Protein AF-A0A5C4JH51-F1 (afdb_monomer_lite)

pLDDT: mean 79.39, std 19.31, range [23.67, 97.75]

Radius of gyration: 33.44 Å; chains: 1; bounding box: 91×63×88 Å

Secondary structure (DSSP, 8-state):
-PPPPPPS-PPPPEEHHHHHHHTT--HHHHHHHHTSSS-SSPPPSEE-TT--EEE-HHHHHHHHHHTTPPPPTTS-HHHHSPPPSSPPEEEEEEEEEEPPSTT-PPEEEEEEEEEETTEEEEEEEE-TTSTT----HHHHHHHHHHHS-GGGGGG-EEEE---BPP--EEEEE---SS---EEEEEPPPPTT---EEEEEEEEEPP---------------PPPHHHHHHHTT---PPP---PPPPPPPEEEEEEEEEEHHHHHHHHSSPEEEEBTT---HHHHHHHHT-SS-EEE---SSSHHHHHHHHHHHHHTTHHHH-HHHHHHHHHHHHHHHHHHHHHHHT--SEETTEEEEEEEPPP---HHHHHHHHTSPPGGG--HHHHHHHHHHHHHHHHHSBS-TTT-TTHHHHHHHHHHHHHHHHTT-HHHHS-SEEEEEEE--HHHHHHHHHT-EE-S-HHHHTTBHHHHHHHTT--GGGEEEEEE-TTS-EEEEES--SSTTS-EEEEEEE-S--SS--TT-EEEEPPP-STTS-PBPPEEEEEETTEEEEEEPPPPTT--SSS---BSSSSS-HHHHHHHHHHHHHT-SSPP-----TTS--HHHHHHS-SS-EEEEHHHHHHHHHHHHHHHTT-

Organism: NCBI:txid2508997

Sequence (639 aa):
MTEAPALGPRLTPHTLAQFARRAGITHSYARKLYSAVPSRLPDPDEYDADHRPLWYPDTIDAWAASTGRPADEGALWLLRAPAVSGPAEVRFRGLVDRPVVPGGRPMRLHATVYGTDHGPLVVIMPTDEEPDRWTWVGDYALVAADLVAPRFWSDTIVVVDLGGSLPRPYQRTVQHGPGSGTEIVLGSWSEDYEPILSCFTLRVDPEPAAQDTAGMPVDAIEPTLRDRALRLLGRVQPPEEAAPPPRPQPRAQERRPVTCAQLKRVLGVDLPQWLAGTRLPAVLERARAYHGTLTIPDRITPWPATLDRLQAAHTADMAEHFPAAFALLAADAADMRAAVRRVLDAQPVRGDGWYLAARPANPELPLHLETATAALPSPRDLDPTQIRAELIELRQTEAELPADTKTAPEGPAYEHAVALLAVAAETHHPQLAVDTCVIESGDLAGVAAQQWREGLTPHPAPKDVLRTRRGHRLLNGRPADQVRELLVDYAGRLVCLFDGGPRADVPYWHAEWPVGWPTEWNASTVIAADPDNDEESGGQPVLALTTTADGVRAEPVPLLPDRRDGDTFAFGYDGHGPGVLYDALVRIAVCSHRGFQPAIDPGSGSALWQAITHRGPLRLRWADVQKWAKQDAAHELRH

InterPro domains:
  IPR059351 Domain of unknown function DUF8307 [PF26974] (519-634)

Structure (mmCIF, N/CA/C/O backbone):
data_AF-A0A5C4JH51-F1
#
_entry.id   AF-A0A5C4JH51-F1
#
loop_
_atom_site.group_PDB
_atom_site.id
_atom_site.type_symbol
_atom_site.label_atom_id
_atom_site.label_alt_id
_atom_site.label_comp_id
_atom_site.label_asym_id
_atom_site.label_entity_id
_atom_site.label_seq_id
_atom_site.pdbx_PDB_ins_code
_atom_site.Cartn_x
_atom_site.Cartn_y
_atom_site.Cartn_z
_atom_site.occupancy
_atom_site.B_iso_or_equiv
_atom_site.auth_seq_id
_atom_site.auth_comp_id
_atom_site.auth_asym_id
_atom_site.auth_atom_id
_atom_site.pdbx_PDB_model_num
ATOM 1 N N . MET A 1 1 ? 14.713 19.150 2.799 1.00 27.02 1 MET A N 1
ATOM 2 C CA . MET A 1 1 ? 14.755 19.357 1.336 1.00 27.02 1 MET A CA 1
ATOM 3 C C . MET A 1 1 ? 16.192 19.635 0.942 1.00 27.02 1 MET A C 1
ATOM 5 O O . MET A 1 1 ? 16.668 20.744 1.128 1.00 27.02 1 MET A O 1
ATOM 9 N N . THR A 1 2 ? 16.912 18.605 0.515 1.00 25.16 2 THR A N 1
ATOM 10 C CA . THR A 1 2 ? 18.290 18.723 0.030 1.00 25.16 2 THR A CA 1
ATOM 11 C C . THR A 1 2 ? 18.206 19.060 -1.455 1.00 25.16 2 THR A C 1
ATOM 13 O O . THR A 1 2 ? 17.580 18.306 -2.199 1.00 25.16 2 THR A O 1
ATOM 16 N N . GLU A 1 3 ? 18.749 20.203 -1.877 1.00 23.67 3 GLU A N 1
ATOM 17 C CA . GLU A 1 3 ? 18.810 20.576 -3.294 1.00 23.67 3 GLU A CA 1
ATOM 18 C C . GLU A 1 3 ? 19.474 19.451 -4.094 1.00 23.67 3 GLU A C 1
ATOM 20 O O . GLU A 1 3 ? 20.578 19.003 -3.773 1.00 23.67 3 GLU A O 1
ATOM 25 N N . ALA A 1 4 ? 18.781 18.971 -5.128 1.00 26.22 4 ALA A N 1
ATOM 26 C CA . ALA A 1 4 ? 19.363 18.053 -6.092 1.00 26.22 4 ALA A CA 1
ATOM 27 C C . ALA A 1 4 ? 20.570 18.750 -6.751 1.00 26.22 4 ALA A C 1
ATOM 29 O O . ALA A 1 4 ? 20.407 19.855 -7.278 1.00 26.22 4 ALA A O 1
ATOM 30 N N . PRO A 1 5 ? 21.780 18.161 -6.728 1.00 31.66 5 PRO A N 1
ATOM 31 C CA . PRO A 1 5 ? 22.939 18.777 -7.357 1.00 31.66 5 PRO A CA 1
ATOM 32 C C . PRO A 1 5 ? 22.697 18.909 -8.863 1.00 31.66 5 PRO A C 1
ATOM 34 O O . PRO A 1 5 ? 22.136 18.012 -9.496 1.00 31.66 5 PRO A O 1
ATOM 37 N N . ALA A 1 6 ? 23.114 20.048 -9.420 1.00 30.91 6 ALA A N 1
ATOM 38 C CA . ALA A 1 6 ? 22.893 20.428 -10.808 1.00 30.91 6 ALA A CA 1
ATOM 39 C C . ALA A 1 6 ? 23.239 19.287 -11.783 1.00 30.91 6 ALA A C 1
ATOM 41 O O . ALA A 1 6 ? 24.384 18.833 -11.857 1.00 30.91 6 ALA A O 1
ATOM 42 N N . LEU A 1 7 ? 22.229 18.847 -12.542 1.00 38.28 7 LEU A N 1
ATOM 43 C CA . LEU A 1 7 ? 22.388 18.028 -13.744 1.00 38.28 7 LEU A CA 1
ATOM 44 C C . LEU A 1 7 ? 23.475 18.666 -14.628 1.00 38.28 7 LEU A C 1
ATOM 46 O O . LEU A 1 7 ? 23.577 19.893 -14.687 1.00 38.28 7 LEU A O 1
ATOM 50 N N . GLY A 1 8 ? 24.303 17.846 -15.284 1.00 42.72 8 GLY A N 1
ATOM 51 C CA . GLY A 1 8 ? 25.385 18.319 -16.159 1.00 42.72 8 GLY A CA 1
ATOM 52 C C . GLY A 1 8 ? 24.912 19.323 -17.227 1.00 42.72 8 GLY A C 1
ATOM 53 O O . GLY A 1 8 ? 23.711 19.528 -17.391 1.00 42.72 8 GLY A O 1
ATOM 54 N N . PRO A 1 9 ? 25.830 19.966 -17.977 1.00 46.91 9 PRO A N 1
ATOM 55 C CA . PRO A 1 9 ? 25.477 21.036 -18.911 1.00 46.91 9 PRO A CA 1
ATOM 56 C C . PRO A 1 9 ? 24.376 20.584 -19.883 1.00 46.91 9 PRO A C 1
ATOM 58 O O . PRO A 1 9 ? 24.617 19.762 -20.773 1.00 46.91 9 PRO A O 1
ATOM 61 N N . ARG A 1 10 ? 23.161 21.112 -19.679 1.00 57.91 10 ARG A N 1
ATOM 62 C CA . ARG A 1 10 ? 21.995 20.850 -20.528 1.00 57.91 10 ARG A CA 1
ATOM 63 C C . ARG A 1 10 ? 22.269 21.384 -21.934 1.00 57.91 10 ARG A C 1
ATOM 65 O O . ARG A 1 10 ? 22.920 22.417 -22.101 1.00 57.91 10 ARG A O 1
ATOM 72 N N . LEU A 1 11 ? 21.798 20.665 -22.951 1.00 71.94 11 LEU A N 1
ATOM 73 C CA . LEU A 1 11 ? 21.873 21.121 -24.341 1.00 71.94 11 LEU A CA 1
ATOM 74 C C . LEU A 1 11 ? 21.155 22.468 -24.477 1.00 71.94 11 LEU A C 1
ATOM 76 O O . LEU A 1 11 ? 20.147 22.696 -23.825 1.00 71.94 11 LEU A O 1
ATOM 80 N N . THR A 1 12 ? 21.644 23.374 -25.321 1.00 85.00 12 THR A N 1
ATOM 81 C CA . THR A 1 12 ? 20.966 24.664 -25.509 1.00 85.00 12 THR A CA 1
ATOM 82 C C . THR A 1 12 ? 19.662 24.466 -26.296 1.00 85.00 12 THR A C 1
ATOM 84 O O . THR A 1 12 ? 19.714 23.964 -27.428 1.00 85.00 12 THR A O 1
ATOM 87 N N . PRO A 1 13 ? 18.495 24.852 -25.750 1.00 91.31 13 PRO A N 1
ATOM 88 C CA . PRO A 1 13 ? 17.224 24.687 -26.440 1.00 91.31 13 PRO A CA 1
ATOM 89 C C . PRO A 1 13 ? 17.085 25.652 -27.631 1.00 91.31 13 PRO A C 1
ATOM 91 O O . PRO A 1 13 ? 17.756 26.680 -27.726 1.00 91.31 13 PRO A O 1
ATOM 94 N N . HIS A 1 14 ? 16.229 25.289 -28.581 1.00 94.31 14 HIS A N 1
ATOM 95 C CA . HIS A 1 14 ? 16.013 25.941 -29.868 1.00 94.31 14 HIS A CA 1
ATOM 96 C C . HIS A 1 14 ? 14.580 26.474 -29.963 1.00 94.31 14 HIS A C 1
ATOM 98 O O . HIS A 1 14 ? 13.611 25.757 -29.736 1.00 94.31 14 HIS A O 1
ATOM 104 N N . THR A 1 15 ? 14.442 27.725 -30.391 1.00 96.75 15 THR A N 1
ATOM 105 C CA . THR A 1 15 ? 13.160 28.322 -30.803 1.00 96.75 15 THR A CA 1
ATOM 106 C C . THR A 1 15 ? 12.582 27.624 -32.039 1.00 96.75 15 THR A C 1
ATOM 108 O O . THR A 1 15 ? 13.313 26.989 -32.799 1.00 96.75 15 THR A O 1
ATOM 111 N N . LEU A 1 16 ? 11.298 27.836 -32.350 1.00 95.94 16 LEU A N 1
ATOM 112 C CA . LEU A 1 16 ? 10.659 27.293 -33.563 1.00 95.94 16 LEU A CA 1
ATOM 113 C C . LEU A 1 16 ? 11.399 27.645 -34.875 1.00 95.94 16 LEU A C 1
ATOM 115 O O . LEU A 1 16 ? 11.448 26.849 -35.814 1.00 95.94 16 LEU A O 1
ATOM 119 N N . ALA A 1 17 ? 12.008 28.831 -34.957 1.00 95.50 17 ALA A N 1
ATOM 120 C CA . ALA A 1 17 ? 12.808 29.222 -36.118 1.00 95.50 17 ALA A CA 1
ATOM 121 C C . ALA A 1 17 ? 14.131 28.439 -36.198 1.00 95.50 17 ALA A C 1
ATOM 123 O O . ALA A 1 17 ? 14.581 28.074 -37.285 1.00 95.50 17 ALA A O 1
ATOM 124 N N . GLN A 1 18 ? 14.761 28.169 -35.052 1.00 96.00 18 GLN A N 1
ATOM 125 C CA . GLN A 1 18 ? 15.948 27.320 -34.966 1.00 96.00 18 GLN A CA 1
ATOM 126 C C . GLN A 1 18 ? 15.610 25.844 -35.227 1.00 96.00 18 GLN A C 1
ATOM 128 O O . GLN A 1 18 ? 16.350 25.210 -35.975 1.00 96.00 18 GLN A O 1
ATOM 133 N N . PHE A 1 19 ? 14.471 25.344 -34.726 1.00 95.81 19 PHE A N 1
ATOM 134 C CA . PHE A 1 19 ? 13.899 24.038 -35.077 1.00 95.81 19 PHE A CA 1
ATOM 135 C C . PHE A 1 19 ? 13.815 23.892 -36.594 1.00 95.81 19 PHE A C 1
ATOM 137 O O . PHE A 1 19 ? 14.362 22.953 -37.164 1.00 95.81 19 PHE A O 1
ATOM 144 N N . ALA A 1 20 ? 13.174 24.858 -37.260 1.00 95.19 20 ALA A N 1
ATOM 145 C CA . ALA A 1 20 ? 12.957 24.808 -38.700 1.00 95.19 20 ALA A CA 1
ATOM 146 C C . ALA A 1 20 ? 14.278 24.714 -39.477 1.00 95.19 20 ALA A C 1
ATOM 148 O O . ALA A 1 20 ? 14.419 23.867 -40.357 1.00 95.19 20 ALA A O 1
ATOM 149 N N . ARG A 1 21 ? 15.265 25.541 -39.102 1.00 94.31 21 ARG A N 1
ATOM 150 C CA . ARG A 1 21 ? 16.600 25.518 -39.716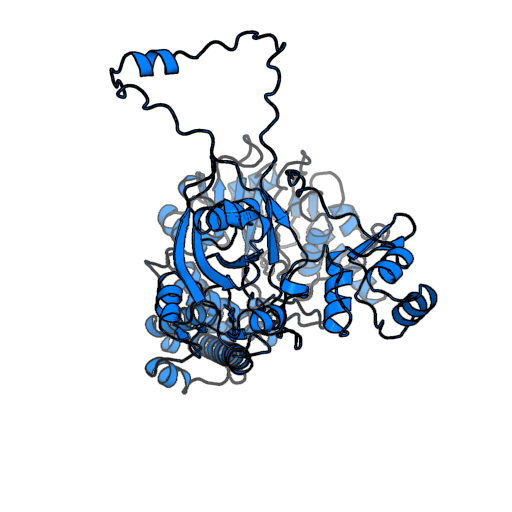 1.00 94.31 21 ARG A CA 1
ATOM 151 C C . ARG A 1 21 ? 17.293 24.173 -39.527 1.00 94.31 21 ARG A C 1
ATOM 153 O O . ARG A 1 21 ? 17.765 23.617 -40.512 1.00 94.31 21 ARG A O 1
ATOM 160 N N . ARG A 1 22 ? 17.324 23.650 -38.298 1.00 93.38 22 ARG A N 1
ATOM 161 C CA . ARG A 1 22 ? 17.977 22.371 -37.982 1.00 93.38 22 ARG A CA 1
ATOM 162 C C . ARG A 1 22 ? 17.301 21.192 -38.689 1.00 93.38 22 ARG A C 1
ATOM 164 O O . ARG A 1 22 ? 17.988 20.349 -39.243 1.00 93.38 22 ARG A O 1
ATOM 171 N N . ALA A 1 23 ? 15.971 21.174 -38.763 1.00 92.81 23 ALA A N 1
ATOM 172 C CA . ALA A 1 23 ? 15.215 20.118 -39.440 1.00 92.81 23 ALA A CA 1
ATOM 173 C C . ALA A 1 23 ? 15.149 20.257 -40.979 1.00 92.81 23 ALA A C 1
ATOM 175 O O . ALA A 1 23 ? 14.444 19.489 -41.644 1.00 92.81 23 ALA A O 1
ATOM 176 N N . GLY A 1 24 ? 15.815 21.262 -41.560 1.00 93.12 24 GLY A N 1
ATOM 177 C CA . GLY A 1 24 ? 15.821 21.493 -43.006 1.00 93.12 24 GLY A CA 1
ATOM 178 C C . GLY A 1 24 ? 14.448 21.868 -43.582 1.00 93.12 24 GLY A C 1
ATOM 179 O O . GLY A 1 24 ? 14.110 21.465 -44.697 1.00 93.12 24 GLY A O 1
ATOM 180 N N . ILE A 1 25 ? 13.629 22.612 -42.831 1.00 95.25 25 ILE A N 1
ATOM 181 C CA . ILE A 1 25 ? 12.314 23.105 -43.266 1.00 95.25 25 ILE A CA 1
ATOM 182 C C . ILE A 1 25 ? 12.211 24.629 -43.167 1.00 95.25 25 ILE A C 1
ATOM 184 O O . ILE A 1 25 ? 12.949 25.296 -42.446 1.00 95.25 25 ILE A O 1
ATOM 188 N N . THR A 1 26 ? 11.257 25.218 -43.890 1.00 96.81 26 THR A N 1
ATOM 189 C CA . THR A 1 26 ? 11.005 26.660 -43.781 1.00 96.81 26 THR A CA 1
ATOM 190 C C . THR A 1 26 ? 10.300 26.988 -42.464 1.00 96.81 26 THR A C 1
ATOM 192 O O . THR A 1 26 ? 9.454 26.227 -41.990 1.00 96.81 26 THR A O 1
ATOM 195 N N . HIS A 1 27 ? 10.589 28.157 -41.886 1.00 97.00 27 HIS A N 1
ATOM 196 C CA . HIS A 1 27 ? 9.936 28.606 -40.650 1.00 97.00 27 HIS A CA 1
ATOM 197 C C . HIS A 1 27 ? 8.404 28.691 -40.803 1.00 97.00 27 HIS A C 1
ATOM 199 O O . HIS A 1 27 ? 7.668 28.291 -39.904 1.00 97.00 27 HIS A O 1
ATOM 205 N N . SER A 1 28 ? 7.904 29.120 -41.967 1.00 95.56 28 SER A N 1
ATOM 206 C CA . SER A 1 28 ? 6.465 29.127 -42.267 1.00 95.56 28 SER A CA 1
ATOM 207 C C . SER A 1 28 ? 5.851 27.723 -42.259 1.00 95.56 28 SER A C 1
ATOM 209 O O . SER A 1 28 ? 4.732 27.550 -41.781 1.00 95.56 28 SER A O 1
ATOM 211 N N . TYR A 1 29 ? 6.577 26.712 -42.752 1.00 95.88 29 TYR A N 1
ATOM 212 C CA . TYR A 1 29 ? 6.120 25.324 -42.704 1.00 95.88 29 TYR A CA 1
ATOM 213 C C . TYR A 1 29 ? 6.133 24.774 -41.274 1.00 95.88 29 TYR A C 1
ATOM 215 O O . TYR A 1 29 ? 5.150 24.169 -40.860 1.00 95.88 29 TYR A O 1
ATOM 223 N N . ALA A 1 30 ? 7.176 25.062 -40.489 1.00 94.56 30 ALA A N 1
ATOM 224 C CA . ALA A 1 30 ? 7.230 24.696 -39.072 1.00 94.56 30 ALA A CA 1
ATOM 225 C C . ALA A 1 30 ? 6.063 25.308 -38.275 1.00 94.56 30 ALA A C 1
ATOM 227 O O . ALA A 1 30 ? 5.385 24.597 -37.540 1.00 94.56 30 ALA A O 1
ATOM 228 N N . ARG A 1 31 ? 5.745 26.593 -38.499 1.00 95.31 31 ARG A N 1
ATOM 229 C CA . ARG A 1 31 ? 4.562 27.245 -37.907 1.00 95.31 31 ARG A CA 1
ATOM 230 C C . ARG A 1 31 ? 3.264 26.530 -38.264 1.00 95.31 31 ARG A C 1
ATOM 232 O O . ARG A 1 31 ? 2.445 26.315 -37.382 1.00 95.31 31 ARG A O 1
ATOM 239 N N . LYS A 1 32 ? 3.096 26.140 -39.532 1.00 96.19 32 LYS A N 1
ATOM 240 C CA . LYS A 1 32 ? 1.914 25.400 -39.997 1.00 96.19 32 LYS A CA 1
ATOM 241 C C . LYS A 1 32 ? 1.790 24.026 -39.329 1.00 96.19 32 LYS A C 1
ATOM 243 O O . LYS A 1 32 ? 0.679 23.616 -39.012 1.00 96.19 32 LYS A O 1
ATOM 248 N N . LEU A 1 33 ? 2.904 23.312 -39.156 1.00 94.75 33 LEU A N 1
ATOM 249 C CA . LEU A 1 33 ? 2.928 22.005 -38.493 1.00 94.75 33 LEU A CA 1
ATOM 250 C C . LEU A 1 33 ? 2.605 22.114 -37.001 1.00 94.75 33 LEU A C 1
ATOM 252 O O . LEU A 1 33 ? 1.857 21.283 -36.493 1.00 94.75 33 LEU A O 1
ATOM 256 N N . TYR A 1 34 ? 3.130 23.144 -36.336 1.00 93.94 34 TYR A N 1
ATOM 257 C CA . TYR A 1 34 ? 2.865 23.413 -34.924 1.00 93.94 34 TYR A CA 1
ATOM 258 C C . TYR A 1 34 ? 1.409 23.824 -34.675 1.00 93.94 34 TYR A C 1
ATOM 260 O O . TYR A 1 34 ? 0.792 23.386 -33.716 1.00 93.94 34 TYR A O 1
ATOM 268 N N . SER A 1 35 ? 0.826 24.636 -35.564 1.00 91.25 35 SER A N 1
ATOM 269 C CA . SER A 1 35 ? -0.560 25.104 -35.438 1.00 91.25 35 SER A CA 1
ATOM 270 C C . SER A 1 35 ? -1.619 24.087 -35.888 1.00 91.25 35 SER A C 1
ATOM 272 O O . SER A 1 35 ? -2.799 24.430 -35.939 1.00 91.25 35 SER A O 1
ATOM 274 N N . ALA A 1 36 ? -1.225 22.886 -36.322 1.00 92.38 36 ALA A N 1
ATOM 275 C CA . ALA A 1 36 ? -2.172 21.835 -36.693 1.00 92.38 36 ALA A CA 1
ATOM 276 C C . ALA A 1 36 ? -2.866 21.264 -35.441 1.00 92.38 36 ALA A C 1
ATOM 278 O O . ALA A 1 36 ? -2.305 21.316 -34.351 1.00 92.38 36 ALA A O 1
ATOM 279 N N . VAL A 1 37 ? -4.075 20.709 -35.593 1.00 83.81 37 VAL A N 1
ATOM 280 C CA . VAL A 1 37 ? -4.796 20.028 -34.503 1.00 83.81 37 VAL A CA 1
ATOM 281 C C . VAL A 1 37 ? -5.116 18.586 -34.930 1.00 83.81 37 VAL A C 1
ATOM 283 O O . VAL A 1 37 ? -5.934 18.411 -35.838 1.00 83.81 37 VAL A O 1
ATOM 286 N N . PRO A 1 38 ? -4.480 17.564 -34.318 1.00 82.19 38 PRO A N 1
ATOM 287 C CA . PRO A 1 38 ? -3.351 17.677 -33.382 1.00 82.19 38 PRO A CA 1
ATOM 288 C C . PRO A 1 38 ? -2.074 18.223 -34.057 1.00 82.19 38 PRO A C 1
ATOM 290 O O . PRO A 1 38 ? -1.937 18.161 -35.287 1.00 82.19 38 PRO A O 1
ATOM 293 N N . SER A 1 39 ? -1.151 18.769 -33.250 1.00 89.00 39 SER A N 1
ATOM 294 C CA . SER A 1 39 ? 0.154 19.254 -33.729 1.00 89.00 39 SER A CA 1
ATOM 295 C C . SER A 1 39 ? 0.891 18.128 -34.453 1.00 89.00 39 SER A C 1
ATOM 297 O O . SER A 1 39 ? 0.841 16.968 -34.052 1.00 89.00 39 SER A O 1
ATOM 299 N N . ARG A 1 40 ? 1.583 18.470 -35.544 1.00 91.19 40 ARG A N 1
ATOM 300 C CA . ARG A 1 40 ? 2.455 17.535 -36.281 1.00 91.19 40 ARG A CA 1
ATOM 301 C C . ARG A 1 40 ? 3.937 17.696 -35.930 1.00 91.19 40 ARG A C 1
ATOM 303 O O . ARG A 1 40 ? 4.779 16.991 -36.492 1.00 91.19 40 ARG A O 1
ATOM 310 N N . LEU A 1 41 ? 4.257 18.652 -35.059 1.00 92.44 41 LEU A N 1
ATOM 311 C CA . LEU A 1 41 ? 5.548 18.752 -34.380 1.00 92.44 41 LEU A CA 1
ATOM 312 C C . LEU A 1 41 ? 5.473 18.038 -33.024 1.00 92.44 41 LEU A C 1
ATOM 314 O O . LEU A 1 41 ? 4.376 17.960 -32.469 1.00 92.44 41 LEU A O 1
ATOM 318 N N . PRO A 1 42 ? 6.610 17.554 -32.489 1.00 90.06 42 PRO A N 1
ATOM 319 C CA . PRO A 1 42 ? 6.651 17.039 -31.127 1.00 90.06 42 PRO A CA 1
ATOM 320 C C . PRO A 1 42 ? 6.287 18.149 -30.140 1.00 90.06 42 PRO A C 1
ATOM 322 O O . PRO A 1 42 ? 6.517 19.334 -30.423 1.00 90.06 42 PRO A O 1
ATOM 325 N N . ASP A 1 43 ? 5.770 17.756 -28.980 1.00 90.19 43 ASP A N 1
ATOM 326 C CA . ASP A 1 43 ? 5.525 18.696 -27.894 1.00 90.19 43 ASP A CA 1
ATOM 327 C C . ASP A 1 43 ? 6.813 19.462 -27.537 1.00 90.19 43 ASP A C 1
ATOM 329 O O . ASP A 1 43 ? 7.915 18.916 -27.682 1.00 90.19 43 ASP A O 1
ATOM 333 N N . PRO A 1 44 ? 6.705 20.743 -27.144 1.00 91.31 44 PRO A N 1
ATOM 334 C CA . PRO A 1 44 ? 7.851 21.521 -26.688 1.00 91.31 44 PRO A CA 1
ATOM 335 C C . PRO A 1 44 ? 8.498 20.868 -25.468 1.00 91.31 44 PRO A C 1
ATOM 337 O O . PRO A 1 44 ? 7.797 20.447 -24.550 1.00 91.31 44 PRO A O 1
ATOM 340 N N . ASP A 1 45 ? 9.829 20.817 -25.448 1.00 87.25 45 ASP A N 1
ATOM 341 C CA . ASP A 1 45 ? 10.570 20.292 -24.298 1.00 87.25 45 ASP A CA 1
ATOM 342 C C . ASP A 1 45 ? 10.491 21.266 -23.114 1.00 87.25 45 ASP A C 1
ATOM 344 O O . ASP A 1 45 ? 10.401 20.851 -21.962 1.00 87.25 45 ASP A O 1
ATOM 348 N N . GLU A 1 46 ? 10.504 22.570 -23.404 1.00 91.25 46 GLU A N 1
ATOM 349 C CA . GLU A 1 46 ? 10.388 23.647 -22.421 1.00 91.25 46 GLU A CA 1
ATOM 350 C C . GLU A 1 46 ? 9.667 24.860 -23.030 1.00 91.25 46 GLU A C 1
ATOM 352 O O . GLU A 1 46 ? 9.390 24.923 -24.233 1.00 91.25 46 GLU A O 1
ATOM 357 N N . TYR A 1 47 ? 9.390 25.853 -22.188 1.00 92.38 47 TYR A N 1
ATOM 358 C CA . TYR A 1 47 ? 8.895 27.158 -22.605 1.00 92.38 47 TYR A CA 1
ATOM 359 C C . TYR A 1 47 ? 9.832 28.245 -22.084 1.00 92.38 47 TYR A C 1
ATOM 361 O O . TYR A 1 47 ? 10.328 28.150 -20.962 1.00 92.38 47 TYR A O 1
ATOM 369 N N . ASP A 1 48 ? 10.086 29.272 -22.895 1.00 91.50 48 ASP A N 1
ATOM 370 C CA . ASP A 1 48 ? 10.830 30.446 -22.432 1.00 91.50 48 ASP A CA 1
ATOM 371 C C . ASP A 1 48 ? 9.988 31.319 -21.478 1.00 91.50 48 ASP A C 1
ATOM 373 O O . ASP A 1 48 ? 8.816 31.042 -21.207 1.00 91.50 48 ASP A O 1
ATOM 377 N N . ALA A 1 49 ? 10.587 32.399 -20.967 1.00 91.50 49 ALA A N 1
ATOM 378 C CA . ALA A 1 49 ? 9.917 33.340 -20.065 1.00 91.50 49 ALA A CA 1
ATOM 379 C C . ALA A 1 49 ? 8.680 34.027 -20.686 1.00 91.50 49 ALA A C 1
ATOM 381 O O . ALA A 1 49 ? 7.821 34.504 -19.949 1.00 91.50 49 ALA A O 1
ATOM 382 N N . ASP A 1 50 ? 8.569 34.048 -22.019 1.00 92.19 50 ASP A N 1
ATOM 383 C CA . ASP A 1 50 ? 7.422 34.580 -22.762 1.00 92.19 50 ASP A CA 1
ATOM 384 C C . ASP A 1 50 ? 6.397 33.474 -23.111 1.00 92.19 50 ASP A C 1
ATOM 386 O O . ASP A 1 50 ? 5.522 33.682 -23.958 1.00 92.19 50 ASP A O 1
ATOM 390 N N . HIS A 1 51 ? 6.512 32.283 -22.508 1.00 90.88 51 HIS A N 1
ATOM 391 C CA . HIS A 1 51 ? 5.730 31.082 -22.820 1.00 90.88 51 HIS A CA 1
ATOM 392 C C . HIS A 1 51 ? 5.821 30.628 -24.287 1.00 90.88 51 HIS A C 1
ATOM 394 O O . HIS A 1 51 ? 4.893 30.015 -24.825 1.00 90.88 51 HIS A O 1
ATOM 400 N N . ARG A 1 52 ? 6.933 30.906 -24.974 1.00 93.31 52 ARG A N 1
ATOM 401 C CA . ARG A 1 52 ? 7.159 30.406 -26.335 1.00 93.31 52 ARG A CA 1
ATOM 402 C C . ARG A 1 52 ? 7.784 29.018 -26.283 1.00 93.31 52 ARG A C 1
ATOM 404 O O . ARG A 1 52 ? 8.655 28.778 -25.450 1.00 93.31 52 ARG A O 1
ATOM 411 N N . PRO A 1 53 ? 7.380 28.115 -27.189 1.00 94.56 53 PRO A N 1
ATOM 412 C CA . PRO A 1 53 ? 7.855 26.744 -27.172 1.00 94.56 53 PRO A CA 1
ATOM 413 C C . PRO A 1 53 ? 9.331 26.658 -27.569 1.00 94.56 53 PRO A C 1
ATOM 415 O O . PRO A 1 53 ? 9.778 27.297 -28.533 1.00 94.56 53 PRO A O 1
ATOM 418 N N . LEU A 1 54 ? 10.064 25.829 -26.836 1.00 95.25 54 LEU A N 1
ATOM 419 C CA . LEU A 1 54 ? 11.468 25.527 -27.041 1.00 95.25 54 LEU A CA 1
ATOM 420 C C . LEU A 1 54 ? 11.670 24.016 -27.207 1.00 95.25 54 LEU A C 1
ATOM 422 O O . LEU A 1 54 ? 11.020 23.217 -26.539 1.00 95.25 54 LEU A O 1
ATOM 426 N N . TRP A 1 55 ? 12.605 23.631 -28.077 1.00 94.44 55 TRP A N 1
ATOM 427 C CA . TRP A 1 55 ? 12.961 22.232 -28.325 1.00 94.44 55 TRP A CA 1
ATOM 428 C C . TRP A 1 55 ? 14.463 22.001 -28.208 1.00 94.44 55 TRP A C 1
ATOM 430 O O . TRP A 1 55 ? 15.259 22.781 -28.723 1.00 94.44 55 TRP A O 1
ATOM 440 N N . TYR A 1 56 ? 14.885 20.903 -27.605 1.00 91.38 56 TYR A N 1
ATOM 441 C CA . TYR A 1 56 ? 16.282 20.498 -27.591 1.00 91.38 56 TYR A CA 1
ATOM 442 C C . TYR A 1 56 ? 16.724 19.957 -28.967 1.00 91.38 56 TYR A C 1
ATOM 444 O O . TYR A 1 56 ? 15.901 19.423 -29.718 1.00 91.38 56 TYR A O 1
ATOM 452 N N . PRO A 1 57 ? 18.024 20.057 -29.321 1.00 90.88 57 PRO A N 1
ATOM 453 C CA . PRO A 1 57 ? 18.567 19.516 -30.572 1.00 90.88 57 PRO A CA 1
ATOM 454 C C . PRO A 1 57 ? 18.156 18.063 -30.831 1.00 90.88 57 PRO A C 1
ATOM 456 O O . PRO A 1 57 ? 17.679 17.747 -31.919 1.00 90.88 57 PRO A O 1
ATOM 459 N N . ASP A 1 58 ? 18.250 17.214 -29.804 1.00 87.00 58 ASP A N 1
ATOM 460 C CA . ASP A 1 58 ? 17.904 15.794 -29.884 1.00 87.00 58 ASP A CA 1
ATOM 461 C C . ASP A 1 58 ? 16.413 15.580 -30.223 1.00 87.00 58 ASP A C 1
ATOM 463 O O . ASP A 1 58 ? 16.062 14.642 -30.942 1.00 87.00 58 ASP A O 1
ATOM 467 N N . THR A 1 59 ? 15.522 16.465 -29.755 1.00 87.75 59 THR A N 1
ATOM 468 C CA . THR A 1 59 ? 14.085 16.407 -30.067 1.00 87.75 59 THR A CA 1
ATOM 469 C C . THR A 1 59 ? 13.818 16.697 -31.535 1.00 87.75 59 THR A C 1
ATOM 471 O O . THR A 1 59 ? 13.041 15.990 -32.185 1.00 87.75 59 THR A O 1
ATOM 474 N N . ILE A 1 60 ? 14.518 17.695 -32.069 1.00 92.62 60 ILE A N 1
ATOM 475 C CA . ILE A 1 60 ? 14.445 18.084 -33.475 1.00 92.62 60 ILE A CA 1
ATOM 476 C C . ILE A 1 60 ? 14.989 16.964 -34.365 1.00 92.62 60 ILE A C 1
ATOM 478 O O . ILE A 1 60 ? 14.345 16.592 -35.345 1.00 92.62 60 ILE A O 1
ATOM 482 N N . ASP A 1 61 ? 16.145 16.404 -34.010 1.00 91.25 61 ASP A N 1
ATOM 483 C CA . ASP A 1 61 ? 16.820 15.370 -34.798 1.00 91.25 61 ASP A CA 1
ATOM 484 C C . ASP A 1 61 ? 16.026 14.062 -34.825 1.00 91.25 61 ASP A C 1
ATOM 486 O O . ASP A 1 61 ? 15.902 13.434 -35.877 1.00 91.25 61 ASP A O 1
ATOM 490 N N . ALA A 1 62 ? 15.433 13.669 -33.693 1.00 85.81 62 ALA A N 1
ATOM 491 C CA . ALA A 1 62 ? 14.573 12.492 -33.624 1.00 85.81 62 ALA A CA 1
ATOM 492 C C . ALA A 1 62 ? 13.313 12.654 -34.492 1.00 85.81 62 ALA A C 1
ATOM 494 O O . ALA A 1 62 ? 12.927 11.717 -35.192 1.00 85.81 62 ALA A O 1
ATOM 495 N N . TRP A 1 63 ? 12.696 13.844 -34.493 1.00 91.06 63 TRP A N 1
ATOM 496 C CA . TRP A 1 63 ? 11.557 14.146 -35.368 1.00 91.06 63 TRP A CA 1
ATOM 497 C C . TRP A 1 63 ? 11.954 14.201 -36.850 1.00 91.06 63 TRP A C 1
ATOM 499 O O . TRP A 1 63 ? 11.222 13.722 -37.719 1.00 91.06 63 TRP A O 1
ATOM 509 N N . ALA A 1 64 ? 13.123 14.761 -37.167 1.00 90.69 64 ALA A N 1
ATOM 510 C CA . ALA A 1 64 ? 13.642 14.759 -38.529 1.00 90.69 64 ALA A CA 1
ATOM 511 C C . ALA A 1 64 ? 13.826 13.314 -39.023 1.00 90.69 64 ALA A C 1
ATOM 513 O O . ALA A 1 64 ? 13.260 12.944 -40.052 1.00 90.69 64 ALA A O 1
ATOM 514 N N . ALA A 1 65 ? 14.506 12.475 -38.238 1.00 86.38 65 ALA A N 1
ATOM 515 C CA . ALA A 1 65 ? 14.727 11.072 -38.569 1.00 86.38 65 ALA A CA 1
ATOM 516 C C . ALA A 1 65 ? 13.410 10.292 -38.750 1.00 86.38 65 ALA A C 1
ATOM 518 O O . ALA A 1 65 ? 13.256 9.576 -39.741 1.00 86.38 65 ALA A O 1
ATOM 519 N N . SER A 1 66 ? 12.430 10.462 -37.852 1.00 84.06 66 SER A N 1
ATOM 520 C CA . SER A 1 66 ? 11.140 9.753 -37.940 1.00 84.06 66 SER A CA 1
ATOM 521 C C . SER A 1 66 ? 10.287 10.180 -39.139 1.00 84.06 66 SER A C 1
ATOM 523 O O . SER A 1 66 ? 9.481 9.398 -39.637 1.00 84.06 66 SER A O 1
ATOM 525 N N . THR A 1 67 ? 10.495 11.394 -39.654 1.00 88.06 67 THR A N 1
ATOM 526 C CA . THR A 1 67 ? 9.808 11.911 -40.848 1.00 88.06 67 THR A CA 1
ATOM 527 C C . THR A 1 67 ? 10.587 11.681 -42.148 1.00 88.06 67 THR A C 1
ATOM 529 O O . THR A 1 67 ? 10.241 12.252 -43.186 1.00 88.06 67 THR A O 1
ATOM 532 N N . GLY A 1 68 ? 11.633 10.844 -42.114 1.00 86.44 68 GLY A N 1
ATOM 533 C CA . GLY A 1 68 ? 12.465 10.513 -43.274 1.00 86.44 68 GLY A CA 1
ATOM 534 C C . GLY A 1 68 ? 13.390 11.648 -43.718 1.00 86.44 68 GLY A C 1
ATOM 535 O O . GLY A 1 68 ? 13.874 11.647 -44.850 1.00 86.44 68 GLY A O 1
ATOM 536 N N . ARG A 1 69 ? 13.619 12.641 -42.854 1.00 89.12 69 ARG A N 1
ATOM 537 C CA . ARG A 1 69 ? 14.551 13.747 -43.092 1.00 89.12 69 ARG A CA 1
ATOM 538 C C . ARG A 1 69 ? 15.923 13.399 -42.511 1.00 89.12 69 ARG A C 1
ATOM 540 O O . ARG A 1 69 ? 15.998 12.706 -41.497 1.00 89.12 69 ARG A O 1
ATOM 547 N N . PRO A 1 70 ? 17.017 13.880 -43.122 1.00 86.25 70 PRO A N 1
ATOM 548 C CA . PRO A 1 70 ? 18.342 13.696 -42.550 1.00 86.25 70 PRO A CA 1
ATOM 549 C C . PRO A 1 70 ? 18.432 14.437 -41.210 1.00 86.25 70 PRO A C 1
ATOM 551 O O . PRO A 1 70 ? 18.074 15.612 -41.127 1.00 86.25 70 PRO A O 1
ATOM 554 N N . ALA A 1 71 ? 18.906 13.747 -40.172 1.00 85.94 71 ALA A N 1
ATOM 555 C CA . ALA A 1 71 ? 19.304 14.395 -38.928 1.00 85.94 71 ALA A CA 1
ATOM 556 C C . ALA A 1 71 ? 20.619 15.168 -39.133 1.00 85.94 71 ALA A C 1
ATOM 558 O O . ALA A 1 71 ? 21.422 14.831 -40.007 1.00 85.94 71 ALA A O 1
ATOM 559 N N . ASP A 1 72 ? 20.824 16.204 -38.325 1.00 86.75 72 ASP A N 1
ATOM 560 C CA . ASP A 1 72 ? 22.011 17.057 -38.370 1.00 86.75 72 ASP A CA 1
ATOM 561 C C . ASP A 1 72 ? 23.315 16.264 -38.155 1.00 86.75 72 ASP A C 1
ATOM 563 O O . ASP A 1 72 ? 23.331 15.245 -37.466 1.00 86.75 72 ASP A O 1
ATOM 567 N N . GLU A 1 73 ? 24.439 16.729 -38.706 1.00 80.62 73 GLU A N 1
ATOM 568 C CA . GLU A 1 73 ? 25.725 16.021 -38.598 1.00 80.62 73 GLU A CA 1
ATOM 569 C C . GLU A 1 73 ? 26.203 15.867 -37.141 1.00 80.62 73 GLU A C 1
ATOM 571 O O . GLU A 1 73 ? 26.824 14.860 -36.798 1.00 80.62 73 GLU A O 1
ATOM 576 N N . GLY A 1 74 ? 25.849 16.818 -36.267 1.00 80.88 74 GLY A N 1
ATOM 577 C CA . GLY A 1 74 ? 26.122 16.761 -34.831 1.00 80.88 74 GLY A CA 1
ATOM 578 C C . GLY A 1 74 ? 25.135 15.907 -34.026 1.00 80.88 74 GLY A C 1
ATOM 579 O O . GLY A 1 74 ? 25.302 15.778 -32.812 1.00 80.88 74 GLY A O 1
ATOM 580 N N . ALA A 1 75 ? 24.106 15.337 -34.663 1.00 84.38 75 ALA A N 1
ATOM 581 C CA . ALA A 1 75 ? 23.142 14.464 -34.004 1.00 84.38 75 ALA A CA 1
ATOM 582 C C . ALA A 1 75 ? 23.793 13.148 -33.554 1.00 84.38 75 ALA A C 1
ATOM 584 O O . ALA A 1 75 ? 24.760 12.657 -34.161 1.00 84.38 75 ALA A O 1
ATOM 585 N N . LEU A 1 76 ? 23.196 12.530 -32.529 1.00 86.06 76 LEU A N 1
ATOM 586 C CA . LEU A 1 76 ? 23.549 11.178 -32.098 1.00 86.06 76 LEU A CA 1
ATOM 587 C C . LEU A 1 76 ? 23.611 10.245 -33.306 1.00 86.06 76 LEU A C 1
ATOM 589 O O . LEU A 1 76 ? 22.673 10.189 -34.106 1.00 86.06 76 LEU A O 1
ATOM 593 N N . TRP A 1 77 ? 24.710 9.497 -33.433 1.00 89.94 77 TRP A N 1
ATOM 594 C CA . TRP A 1 77 ? 24.883 8.583 -34.561 1.00 89.94 77 TRP A CA 1
ATOM 595 C C . TRP A 1 77 ? 23.732 7.575 -34.637 1.00 89.94 77 TRP A C 1
ATOM 597 O O . TRP A 1 77 ? 23.333 7.209 -35.735 1.00 89.94 77 TRP A O 1
ATOM 607 N N . LEU A 1 78 ? 23.124 7.212 -33.499 1.00 89.12 78 LEU A N 1
ATOM 608 C CA . LEU A 1 78 ? 21.953 6.334 -33.422 1.00 89.12 78 LEU A CA 1
ATOM 609 C C . LEU A 1 78 ? 20.781 6.806 -34.292 1.00 89.12 78 LEU A C 1
ATOM 611 O O . LEU A 1 78 ? 20.069 5.979 -34.855 1.00 89.12 78 LEU A O 1
ATOM 615 N N . LEU A 1 79 ? 20.582 8.119 -34.420 1.00 87.50 79 LEU A N 1
ATOM 616 C CA . LEU A 1 79 ? 19.505 8.703 -35.225 1.00 87.50 79 LEU A CA 1
ATOM 617 C C . LEU A 1 79 ? 19.849 8.739 -36.722 1.00 87.50 79 LEU A C 1
ATOM 619 O O . LEU A 1 79 ? 18.953 8.817 -37.558 1.00 87.50 79 LEU A O 1
ATOM 623 N N . ARG A 1 80 ? 21.141 8.657 -37.064 1.00 88.56 80 ARG A N 1
ATOM 624 C CA . ARG A 1 80 ? 21.663 8.743 -38.439 1.00 88.56 80 ARG A CA 1
ATOM 625 C C . ARG A 1 80 ? 22.017 7.395 -39.051 1.00 88.56 80 ARG A C 1
ATOM 627 O O . ARG A 1 80 ? 21.946 7.249 -40.267 1.00 88.56 80 ARG A O 1
ATOM 634 N N . ALA A 1 81 ? 22.413 6.430 -38.226 1.00 88.56 81 ALA A N 1
ATOM 635 C CA . ALA A 1 81 ? 22.821 5.101 -38.658 1.00 88.56 81 ALA A CA 1
ATOM 636 C C . ALA A 1 81 ? 21.717 4.463 -39.509 1.00 88.56 81 ALA A C 1
ATOM 638 O O . ALA A 1 81 ? 20.547 4.624 -39.160 1.00 88.56 81 ALA A O 1
ATOM 639 N N . PRO A 1 82 ? 22.030 3.771 -40.615 1.00 87.88 82 PRO A N 1
ATOM 640 C CA . PRO A 1 82 ? 21.034 3.041 -41.388 1.00 87.88 82 PRO A CA 1
ATOM 641 C C . PRO A 1 82 ? 20.493 1.844 -40.596 1.00 87.88 82 PRO A C 1
ATOM 643 O O . PRO A 1 82 ? 21.036 1.456 -39.561 1.00 87.88 82 PRO A O 1
ATOM 646 N N . ALA A 1 83 ? 19.407 1.248 -41.091 1.00 89.00 83 ALA A N 1
ATOM 647 C CA . ALA A 1 83 ? 18.961 -0.033 -40.562 1.00 89.00 83 ALA A CA 1
ATOM 648 C C . ALA A 1 83 ? 20.002 -1.117 -40.879 1.00 89.00 83 ALA A C 1
ATOM 650 O O . ALA A 1 83 ? 20.462 -1.211 -42.020 1.00 89.00 83 ALA A O 1
ATOM 651 N N . VAL A 1 84 ? 20.366 -1.925 -39.885 1.00 93.00 84 VAL A N 1
ATOM 652 C CA . VAL A 1 84 ? 21.314 -3.029 -40.084 1.00 93.00 84 VAL A CA 1
ATOM 653 C C . VAL A 1 84 ? 20.634 -4.226 -40.748 1.00 93.00 84 VAL A C 1
ATOM 655 O O . VAL A 1 84 ? 19.444 -4.473 -40.560 1.00 93.00 84 VAL A O 1
ATOM 658 N N . SER A 1 85 ? 21.395 -4.983 -41.541 1.00 87.75 85 SER A N 1
ATOM 659 C CA . SER A 1 85 ? 20.907 -6.174 -42.255 1.00 87.75 85 SER A CA 1
ATOM 660 C C . SER A 1 85 ? 20.948 -7.457 -41.419 1.00 87.75 85 SER A C 1
ATOM 662 O O . SER A 1 85 ? 20.359 -8.463 -41.812 1.00 87.75 85 SER A O 1
ATOM 664 N N . GLY A 1 86 ? 21.631 -7.434 -40.273 1.00 90.00 86 GLY A N 1
ATOM 665 C CA . GLY A 1 86 ? 21.777 -8.566 -39.365 1.00 90.00 86 GLY A CA 1
ATOM 666 C C . GLY A 1 86 ? 21.953 -8.115 -37.913 1.00 90.00 86 GLY A C 1
ATOM 667 O O . GLY A 1 86 ? 22.114 -6.919 -37.661 1.00 90.00 86 GLY A O 1
ATOM 668 N N . PRO A 1 87 ? 21.899 -9.053 -36.954 1.00 92.81 87 PRO A N 1
ATOM 669 C CA . PRO A 1 87 ? 22.037 -8.735 -35.540 1.00 92.81 87 PRO A CA 1
ATOM 670 C C . PRO A 1 87 ? 23.449 -8.226 -35.227 1.00 92.81 87 PRO A C 1
ATOM 672 O O . PRO A 1 87 ? 24.442 -8.805 -35.670 1.00 92.81 87 PRO A O 1
ATOM 675 N N . ALA A 1 88 ? 23.530 -7.164 -34.432 1.00 93.31 88 ALA A N 1
ATOM 676 C CA . ALA A 1 88 ? 24.777 -6.614 -33.927 1.00 93.31 88 ALA A CA 1
ATOM 677 C C . ALA A 1 88 ? 25.511 -7.634 -33.044 1.00 93.31 88 ALA A C 1
ATOM 679 O O . ALA A 1 88 ? 24.902 -8.416 -32.307 1.00 93.31 88 ALA A O 1
ATOM 680 N N . GLU A 1 89 ? 26.841 -7.597 -33.093 1.00 94.25 89 GLU A N 1
ATOM 681 C CA . GLU A 1 89 ? 27.697 -8.462 -32.285 1.00 94.25 89 GLU A CA 1
ATOM 682 C C . GLU A 1 89 ? 27.516 -8.145 -30.794 1.00 94.25 89 GLU A C 1
ATOM 684 O O . GLU A 1 89 ? 27.679 -7.001 -30.368 1.00 94.25 89 GLU A O 1
ATOM 689 N N . VAL A 1 90 ? 27.244 -9.159 -29.972 1.00 93.62 90 VAL A N 1
ATOM 690 C CA . VAL A 1 90 ? 27.256 -9.014 -28.510 1.00 93.62 90 VAL A CA 1
ATOM 691 C C . VAL A 1 90 ? 28.686 -9.215 -28.012 1.00 93.62 90 VAL A C 1
ATOM 693 O O . VAL A 1 90 ? 29.171 -10.340 -27.943 1.00 93.62 90 VAL A O 1
ATOM 696 N N . ARG A 1 91 ? 29.356 -8.122 -27.639 1.00 93.88 91 ARG A N 1
ATOM 697 C CA . ARG A 1 91 ? 30.739 -8.136 -27.127 1.00 93.88 91 ARG A CA 1
ATOM 698 C C . ARG A 1 91 ? 30.819 -8.454 -25.641 1.00 93.88 91 ARG A C 1
ATOM 700 O O . ARG A 1 91 ? 31.796 -9.030 -25.175 1.00 93.88 91 ARG A O 1
ATOM 707 N N . PHE A 1 92 ? 29.786 -8.072 -24.900 1.00 93.94 92 PHE A N 1
ATOM 708 C CA . PHE A 1 92 ? 29.635 -8.389 -23.488 1.00 93.94 92 PHE A CA 1
ATOM 709 C C . PHE A 1 92 ? 28.154 -8.541 -23.160 1.00 93.94 92 PHE A C 1
ATOM 711 O O . PHE A 1 92 ? 27.318 -7.807 -23.682 1.00 93.94 92 PHE A O 1
ATOM 718 N N . ARG A 1 93 ? 27.826 -9.478 -22.275 1.00 91.62 93 ARG A N 1
ATOM 719 C CA . ARG A 1 93 ? 26.505 -9.603 -21.655 1.00 91.62 93 ARG A CA 1
ATOM 720 C C . ARG A 1 93 ? 26.692 -10.257 -20.302 1.00 91.62 93 ARG A C 1
ATOM 722 O O . ARG A 1 93 ? 27.216 -11.368 -20.277 1.00 91.62 93 ARG A O 1
ATOM 729 N N . GLY A 1 94 ? 26.252 -9.636 -19.218 1.00 90.12 94 GLY A N 1
ATOM 730 C CA . GLY A 1 94 ? 26.327 -10.240 -17.889 1.00 90.12 94 GLY A CA 1
ATOM 731 C C . GLY A 1 94 ? 26.078 -9.257 -16.754 1.00 90.12 94 GLY A C 1
ATOM 732 O O . GLY A 1 94 ? 25.846 -8.068 -16.980 1.00 90.12 94 GLY A O 1
ATOM 733 N N . LEU A 1 95 ? 26.121 -9.784 -15.531 1.00 89.44 95 LEU A N 1
ATOM 734 C CA . LEU A 1 95 ? 26.068 -8.986 -14.310 1.00 89.44 95 LEU A CA 1
ATOM 735 C C . LEU A 1 95 ? 27.393 -8.248 -14.081 1.00 89.44 95 LEU A C 1
ATOM 737 O O . LEU A 1 95 ? 28.473 -8.793 -14.310 1.00 89.44 95 LEU A O 1
ATOM 741 N N . VAL A 1 96 ? 27.288 -7.010 -13.615 1.00 88.69 96 VAL A N 1
ATOM 742 C CA . VAL A 1 96 ? 28.399 -6.136 -13.253 1.00 88.69 96 VAL A CA 1
ATOM 743 C C . VAL A 1 96 ? 28.177 -5.664 -11.826 1.00 88.69 96 VAL A C 1
ATOM 745 O O . VAL A 1 96 ? 27.160 -5.038 -11.523 1.00 88.69 96 VAL A O 1
ATOM 748 N N . ASP A 1 97 ? 29.146 -5.969 -10.969 1.00 84.44 97 ASP A N 1
ATOM 749 C CA . ASP A 1 97 ? 29.200 -5.487 -9.596 1.00 84.44 97 ASP A CA 1
ATOM 750 C C . ASP A 1 97 ? 30.088 -4.245 -9.552 1.00 84.44 97 ASP A C 1
ATOM 752 O O . ASP A 1 97 ? 31.267 -4.305 -9.912 1.00 84.44 97 ASP A O 1
ATOM 756 N N . ARG A 1 98 ? 29.536 -3.113 -9.108 1.00 74.44 98 ARG A N 1
ATOM 757 C CA . ARG A 1 98 ? 30.307 -1.882 -8.933 1.00 74.44 98 ARG A CA 1
ATOM 758 C C . ARG A 1 98 ? 30.515 -1.585 -7.447 1.00 74.44 98 ARG A C 1
ATOM 760 O O . ARG A 1 98 ? 29.530 -1.436 -6.717 1.00 74.44 98 ARG A O 1
ATOM 767 N N . PRO A 1 99 ? 31.773 -1.447 -6.987 1.00 62.59 99 PRO A N 1
ATOM 768 C CA . PRO A 1 99 ? 32.042 -0.924 -5.663 1.00 62.59 99 PRO A CA 1
ATOM 769 C C . PRO A 1 99 ? 31.646 0.556 -5.574 1.00 62.59 99 PRO A C 1
ATOM 771 O O . PRO A 1 99 ? 31.723 1.332 -6.522 1.00 62.59 99 PRO A O 1
ATOM 774 N N . VAL A 1 100 ? 31.207 0.892 -4.377 1.00 56.84 100 VAL A N 1
ATOM 775 C CA . VAL A 1 100 ? 30.623 2.139 -3.891 1.00 56.84 100 VAL A CA 1
ATOM 776 C C . VAL A 1 100 ? 31.431 3.412 -4.227 1.00 56.84 100 VAL A C 1
ATOM 778 O O . VAL A 1 100 ? 32.624 3.472 -3.936 1.00 56.84 100 VAL A O 1
ATOM 781 N N . VAL A 1 101 ? 30.771 4.478 -4.709 1.00 57.28 101 VAL A N 1
ATOM 782 C CA . VAL A 1 101 ? 31.219 5.879 -4.490 1.00 57.28 101 VAL A CA 1
ATOM 783 C C . VAL A 1 101 ? 31.110 6.190 -2.993 1.00 57.28 101 VAL A C 1
ATOM 785 O O . VAL A 1 101 ? 30.086 5.822 -2.425 1.00 57.28 101 VAL A O 1
ATOM 788 N N . PRO A 1 102 ? 32.080 6.849 -2.325 1.00 46.44 102 PRO A N 1
ATOM 789 C CA . PRO A 1 102 ? 32.108 6.976 -0.861 1.00 46.44 102 PRO A CA 1
ATOM 790 C C . PRO A 1 102 ? 30.732 7.284 -0.229 1.00 46.44 102 PRO A C 1
ATOM 792 O O . PRO A 1 102 ? 30.174 8.353 -0.452 1.00 46.44 102 PRO A O 1
ATOM 795 N N . GLY A 1 103 ? 30.177 6.330 0.539 1.00 55.62 103 GLY A N 1
ATOM 796 C CA . GLY A 1 103 ? 28.860 6.433 1.200 1.00 55.62 103 GLY A CA 1
ATOM 797 C C . GLY A 1 103 ? 27.690 5.665 0.548 1.00 55.62 103 GLY A C 1
ATOM 798 O O . GLY A 1 103 ? 26.636 5.532 1.169 1.00 55.62 103 GLY A O 1
ATOM 799 N N . GLY A 1 104 ? 27.850 5.126 -0.664 1.00 55.84 104 GLY A N 1
ATOM 800 C CA . GLY A 1 104 ? 26.852 4.275 -1.338 1.00 55.84 104 GLY A CA 1
ATOM 801 C C . GLY A 1 104 ? 26.837 2.798 -0.892 1.00 55.84 104 GLY A C 1
ATOM 802 O O . GLY A 1 104 ? 27.667 2.357 -0.101 1.00 55.84 104 GLY A O 1
ATOM 803 N N . ARG A 1 105 ? 25.889 2.006 -1.411 1.00 59.59 105 ARG A N 1
ATOM 804 C CA . ARG A 1 105 ? 25.894 0.529 -1.330 1.00 59.59 105 ARG A CA 1
ATOM 805 C C . ARG A 1 105 ? 26.364 -0.057 -2.670 1.00 59.59 105 ARG A C 1
ATOM 807 O O . ARG A 1 105 ? 26.220 0.625 -3.684 1.00 59.59 105 ARG A O 1
ATOM 814 N N . PRO A 1 106 ? 27.016 -1.236 -2.684 1.00 68.62 106 PRO A N 1
ATOM 815 C CA . PRO A 1 106 ? 27.481 -1.850 -3.923 1.00 68.62 106 PRO A CA 1
ATOM 816 C C . PRO A 1 106 ? 26.296 -2.103 -4.852 1.00 68.62 106 PRO A C 1
ATOM 818 O O . PRO A 1 106 ? 25.288 -2.659 -4.430 1.00 68.62 106 PRO A O 1
ATOM 821 N N . MET A 1 107 ? 26.432 -1.695 -6.111 1.00 74.56 107 MET A N 1
ATOM 822 C CA . MET A 1 107 ? 25.373 -1.842 -7.103 1.00 74.56 107 MET A CA 1
ATOM 823 C C . MET A 1 107 ? 25.621 -3.072 -7.961 1.00 74.56 107 MET A C 1
ATOM 825 O O . MET A 1 107 ? 26.724 -3.255 -8.483 1.00 74.56 107 MET A O 1
ATOM 829 N N . ARG A 1 108 ? 24.570 -3.868 -8.162 1.00 84.19 108 ARG A N 1
ATOM 830 C CA . ARG A 1 108 ? 24.555 -4.979 -9.112 1.00 84.19 108 ARG A CA 1
ATOM 831 C C . ARG A 1 108 ? 23.643 -4.634 -10.282 1.00 84.19 108 ARG A C 1
ATOM 833 O O . ARG A 1 108 ? 22.442 -4.426 -10.107 1.00 84.19 108 ARG A O 1
ATOM 840 N N . LEU A 1 109 ? 24.223 -4.573 -11.476 1.00 86.88 109 LEU A N 1
ATOM 841 C CA . LEU A 1 109 ? 23.540 -4.219 -12.723 1.00 86.88 109 LEU A CA 1
ATOM 842 C C . LEU A 1 109 ? 23.703 -5.344 -13.742 1.00 86.88 109 LEU A C 1
ATOM 844 O O . LEU A 1 109 ? 24.701 -6.056 -13.718 1.00 86.88 109 LEU A O 1
ATOM 848 N N . HIS A 1 110 ? 22.776 -5.477 -14.683 1.00 88.38 110 HIS A N 1
ATOM 849 C CA . HIS A 1 110 ? 22.992 -6.273 -15.888 1.00 88.38 110 HIS A CA 1
ATOM 850 C C . HIS A 1 110 ? 23.331 -5.344 -17.052 1.00 88.38 110 HIS A C 1
ATOM 852 O O . HIS A 1 110 ? 22.615 -4.378 -17.307 1.00 88.38 110 HIS A O 1
ATOM 858 N N . ALA A 1 111 ? 24.411 -5.636 -17.773 1.00 91.88 111 ALA A N 1
ATOM 859 C CA . ALA A 1 111 ? 24.830 -4.847 -18.922 1.00 91.88 111 ALA A CA 1
ATOM 860 C C . ALA A 1 111 ? 25.013 -5.727 -20.160 1.00 91.88 111 ALA A C 1
ATOM 862 O O . ALA A 1 111 ? 25.469 -6.868 -20.078 1.00 91.88 111 ALA A O 1
ATOM 863 N N . THR A 1 112 ? 24.664 -5.185 -21.324 1.00 93.38 112 THR A N 1
ATOM 864 C CA . THR A 1 112 ? 24.953 -5.772 -22.635 1.00 93.38 112 THR A CA 1
ATOM 865 C C . THR A 1 112 ? 25.654 -4.738 -23.504 1.00 93.38 112 THR A C 1
ATOM 867 O O . THR A 1 112 ? 25.134 -3.644 -23.691 1.00 93.38 112 THR A O 1
ATOM 870 N N . VAL A 1 113 ? 26.820 -5.081 -24.045 1.00 95.62 113 VAL A N 1
ATOM 871 C CA . VAL A 1 113 ? 27.576 -4.239 -24.977 1.00 95.62 113 VAL A CA 1
ATOM 872 C C . VAL A 1 113 ? 27.424 -4.807 -26.378 1.00 95.62 113 VAL A C 1
ATOM 874 O O . VAL A 1 113 ? 27.869 -5.924 -26.652 1.00 95.62 113 VAL A O 1
ATOM 877 N N . TYR A 1 114 ? 26.835 -4.014 -27.262 1.00 95.75 114 TYR A N 1
ATOM 878 C CA . TYR A 1 114 ? 26.723 -4.301 -28.683 1.00 95.75 114 TYR A CA 1
ATOM 879 C C . TYR A 1 114 ? 27.837 -3.590 -29.452 1.00 95.75 114 TYR A C 1
ATOM 881 O O . TYR A 1 114 ? 28.083 -2.396 -29.263 1.00 95.75 114 TYR A O 1
ATOM 889 N N . GLY A 1 115 ? 28.518 -4.326 -30.326 1.00 93.44 115 GLY A N 1
ATOM 890 C CA . GLY A 1 115 ? 29.402 -3.763 -31.336 1.00 93.44 115 GLY A CA 1
ATOM 891 C C . GLY A 1 115 ? 28.590 -3.327 -32.550 1.00 93.44 115 GLY A C 1
ATOM 892 O O . GLY A 1 115 ? 27.924 -4.158 -33.163 1.00 93.44 115 GLY A O 1
ATOM 893 N N . THR A 1 116 ? 28.658 -2.043 -32.902 1.00 92.81 116 THR A N 1
ATOM 894 C CA . THR A 1 116 ? 28.074 -1.509 -34.142 1.00 92.81 116 THR A CA 1
ATOM 895 C C . THR A 1 116 ? 29.154 -0.841 -34.990 1.00 92.81 116 THR A C 1
ATOM 897 O O . THR A 1 116 ? 30.213 -0.475 -34.470 1.00 92.81 116 THR A O 1
ATOM 900 N N . ASP A 1 117 ? 28.871 -0.632 -36.276 1.00 89.25 117 ASP A N 1
ATOM 901 C CA . ASP A 1 117 ? 29.781 0.050 -37.209 1.00 89.25 117 ASP A CA 1
ATOM 902 C C . ASP A 1 117 ? 30.010 1.532 -36.859 1.00 89.25 117 ASP A C 1
ATOM 904 O O . ASP A 1 117 ? 30.961 2.147 -37.337 1.00 89.25 117 ASP A O 1
ATOM 908 N N . HIS A 1 118 ? 29.156 2.107 -36.008 1.00 89.44 118 HIS A N 1
ATOM 909 C CA . HIS A 1 118 ? 29.185 3.520 -35.624 1.00 89.44 118 HIS A CA 1
ATOM 910 C C . HIS A 1 118 ? 29.718 3.764 -34.207 1.00 89.44 118 HIS A C 1
ATOM 912 O O . HIS A 1 118 ? 29.896 4.914 -33.816 1.00 89.44 118 HIS A O 1
ATOM 918 N N . GLY A 1 119 ? 29.966 2.699 -33.442 1.00 90.12 119 GLY A N 1
ATOM 919 C CA . GLY A 1 119 ? 30.430 2.772 -32.059 1.00 90.12 119 GLY A CA 1
ATOM 920 C C . GLY A 1 119 ? 29.765 1.735 -31.147 1.00 90.12 119 GLY A C 1
ATOM 921 O O . GLY A 1 119 ? 28.802 1.068 -31.538 1.00 90.12 119 GLY A O 1
ATOM 922 N N . PRO A 1 120 ? 30.276 1.537 -29.922 1.00 94.12 120 PRO A N 1
ATOM 923 C CA . PRO A 1 120 ? 29.646 0.653 -28.949 1.00 94.12 120 PRO A CA 1
ATOM 924 C C . PRO A 1 120 ? 28.295 1.198 -28.471 1.00 94.12 120 PRO A C 1
ATOM 926 O O . PRO A 1 120 ? 28.155 2.389 -28.196 1.00 94.12 120 PRO A O 1
ATOM 929 N N . LEU A 1 121 ? 27.316 0.310 -28.307 1.00 95.38 121 LEU A N 1
ATOM 930 C CA . LEU A 1 121 ? 26.054 0.618 -27.638 1.00 95.38 121 LEU A CA 1
ATOM 931 C C . LEU A 1 121 ? 25.933 -0.248 -26.385 1.00 95.38 121 LEU A C 1
ATOM 933 O O . LEU A 1 121 ? 25.927 -1.475 -26.472 1.00 95.38 121 LEU A O 1
ATOM 937 N N . VAL A 1 122 ? 25.857 0.385 -25.219 1.00 94.62 122 VAL A N 1
ATOM 938 C CA . VAL A 1 122 ? 25.758 -0.285 -23.920 1.00 94.62 122 VAL A CA 1
ATOM 939 C C . VAL A 1 122 ? 24.326 -0.173 -23.418 1.00 94.62 122 VAL A C 1
ATOM 941 O O . VAL A 1 122 ? 23.857 0.924 -23.150 1.00 94.62 122 VAL A O 1
ATOM 944 N N . VAL A 1 123 ? 23.634 -1.298 -23.267 1.00 92.31 123 VAL A N 1
ATOM 945 C CA . VAL A 1 123 ? 22.327 -1.362 -22.602 1.00 92.31 123 VAL A CA 1
ATOM 946 C C . VAL A 1 123 ? 22.548 -1.797 -21.160 1.00 92.31 123 VAL A C 1
ATOM 948 O O . VAL A 1 123 ? 23.086 -2.880 -20.928 1.00 92.31 123 VAL A O 1
ATOM 951 N N . ILE A 1 124 ? 22.148 -0.965 -20.206 1.00 90.19 124 ILE A N 1
ATOM 952 C CA . ILE A 1 124 ? 22.274 -1.201 -18.768 1.00 90.19 124 ILE A CA 1
ATOM 953 C C . ILE A 1 124 ? 20.887 -1.334 -18.152 1.00 90.19 124 ILE A C 1
ATOM 955 O O . ILE A 1 124 ? 19.952 -0.628 -18.518 1.00 90.19 124 ILE A O 1
ATOM 959 N N . MET A 1 125 ? 20.775 -2.237 -17.189 1.00 87.00 125 MET A N 1
ATOM 960 C CA . MET A 1 125 ? 19.544 -2.528 -16.483 1.00 87.00 125 MET A CA 1
ATOM 961 C C . MET A 1 125 ? 19.829 -2.723 -14.993 1.00 87.00 125 MET A C 1
ATOM 963 O O . MET A 1 125 ? 20.622 -3.606 -14.641 1.00 87.00 125 MET A O 1
ATOM 967 N N . PRO A 1 126 ? 19.218 -1.920 -14.110 1.00 82.31 126 PRO A N 1
ATOM 968 C CA . PRO A 1 126 ? 19.307 -2.133 -12.678 1.00 82.31 126 PRO A CA 1
ATOM 969 C C . PRO A 1 126 ? 18.536 -3.387 -12.264 1.00 82.31 126 PRO A C 1
ATOM 971 O O . PRO A 1 126 ? 17.539 -3.762 -12.884 1.00 82.31 126 PRO A O 1
ATOM 974 N N . THR A 1 127 ? 19.030 -4.058 -11.225 1.00 83.50 127 THR A N 1
ATOM 975 C CA . THR A 1 127 ? 18.358 -5.221 -10.633 1.00 83.50 127 THR A CA 1
ATOM 976 C C . THR A 1 127 ? 17.342 -4.784 -9.577 1.00 83.50 127 THR A C 1
ATOM 978 O O . THR A 1 127 ? 17.489 -3.733 -8.960 1.00 83.50 127 THR A O 1
ATOM 981 N N . ASP A 1 128 ? 16.302 -5.594 -9.360 1.00 72.69 128 ASP A N 1
ATOM 982 C CA . ASP A 1 128 ? 15.213 -5.283 -8.414 1.00 72.69 128 ASP A CA 1
ATOM 983 C C . ASP A 1 128 ? 15.573 -5.521 -6.935 1.00 72.69 128 ASP A C 1
ATOM 985 O O . ASP A 1 128 ? 14.722 -5.371 -6.063 1.00 72.69 128 ASP A O 1
ATOM 989 N N . GLU A 1 129 ? 16.818 -5.892 -6.624 1.00 67.88 129 GLU A N 1
ATOM 990 C CA . GLU A 1 129 ? 17.267 -6.088 -5.236 1.00 67.88 129 GLU A CA 1
ATOM 991 C C . GLU A 1 129 ? 17.383 -4.755 -4.458 1.00 67.88 129 GLU A C 1
ATOM 993 O O . GLU A 1 129 ? 17.392 -4.776 -3.228 1.00 67.88 129 GLU A O 1
ATOM 998 N N . GLU A 1 130 ? 17.396 -3.598 -5.141 1.00 56.81 130 GLU A N 1
ATOM 999 C CA . GLU A 1 130 ? 17.427 -2.258 -4.523 1.00 56.81 130 GLU A CA 1
ATOM 1000 C C . GLU A 1 130 ? 16.481 -1.249 -5.234 1.00 56.81 130 GLU A C 1
ATOM 1002 O O . GLU A 1 130 ? 16.946 -0.352 -5.940 1.00 56.81 130 GLU A O 1
ATOM 1007 N N . PRO A 1 131 ? 15.146 -1.358 -5.072 1.00 47.03 131 PRO A N 1
ATOM 1008 C CA . PRO A 1 131 ? 14.162 -0.627 -5.888 1.00 47.03 131 PRO A CA 1
ATOM 1009 C C . PRO A 1 131 ? 14.053 0.888 -5.614 1.00 47.03 131 PRO A C 1
ATOM 1011 O O . PRO A 1 131 ? 13.518 1.612 -6.449 1.00 47.03 131 PRO A O 1
ATOM 1014 N N . ASP A 1 132 ? 14.573 1.385 -4.486 1.00 45.44 132 ASP A N 1
ATOM 1015 C CA . ASP A 1 132 ? 14.275 2.742 -3.988 1.00 45.44 132 ASP A CA 1
ATOM 1016 C C . ASP A 1 132 ? 15.392 3.777 -4.190 1.00 45.44 132 ASP A C 1
ATOM 1018 O O . ASP A 1 132 ? 15.425 4.808 -3.513 1.00 45.44 132 ASP A O 1
ATOM 1022 N N . ARG A 1 133 ? 16.345 3.545 -5.099 1.00 51.62 133 ARG A N 1
ATOM 1023 C CA . ARG A 1 133 ? 17.436 4.507 -5.309 1.00 51.62 133 ARG A CA 1
ATOM 1024 C C . ARG A 1 133 ? 17.521 4.967 -6.750 1.00 51.62 133 ARG A C 1
ATOM 1026 O O . ARG A 1 133 ? 17.910 4.223 -7.642 1.00 51.62 133 ARG A O 1
ATOM 1033 N N . TRP A 1 134 ? 17.222 6.251 -6.938 1.00 52.16 134 TRP A N 1
ATOM 1034 C CA . TRP A 1 134 ? 17.667 7.042 -8.078 1.00 52.16 134 TRP A CA 1
ATOM 1035 C C . TRP A 1 134 ? 19.194 7.027 -8.099 1.00 52.16 134 TRP A C 1
ATOM 1037 O O . TRP A 1 134 ? 19.866 7.835 -7.462 1.00 52.16 134 TRP A O 1
ATOM 1047 N N . THR A 1 135 ? 19.750 6.036 -8.773 1.00 57.06 135 THR A N 1
ATOM 1048 C CA . THR A 1 135 ? 21.179 5.935 -9.051 1.00 57.06 135 THR A CA 1
ATOM 1049 C C . THR A 1 135 ? 21.582 7.118 -9.913 1.00 57.06 135 THR A C 1
ATOM 1051 O O . THR A 1 135 ? 20.892 7.447 -10.885 1.00 57.06 135 THR A O 1
ATOM 1054 N N . TRP A 1 136 ? 22.685 7.764 -9.558 1.00 65.25 136 TRP A N 1
ATOM 1055 C CA . TRP A 1 136 ? 23.140 8.948 -10.263 1.00 65.25 136 TRP A CA 1
ATOM 1056 C C . TRP A 1 136 ? 23.539 8.562 -11.692 1.00 65.25 136 TRP A C 1
ATOM 1058 O O . TRP A 1 136 ? 24.160 7.526 -11.916 1.00 65.25 136 TRP A O 1
ATOM 1068 N N . VAL A 1 137 ? 23.200 9.394 -12.679 1.00 68.94 137 VAL A N 1
ATOM 1069 C CA . VAL A 1 137 ? 23.489 9.146 -14.107 1.00 68.94 137 VAL A CA 1
ATOM 1070 C C . VAL A 1 137 ? 24.970 8.815 -14.358 1.00 68.94 137 VAL A C 1
ATOM 1072 O O . VAL A 1 137 ? 25.299 8.024 -15.245 1.00 68.94 137 VAL A O 1
ATOM 1075 N N . GLY A 1 138 ? 25.883 9.367 -13.555 1.00 73.25 138 GLY A N 1
ATOM 1076 C CA . GLY A 1 138 ? 27.302 9.042 -13.664 1.00 73.25 138 GLY A CA 1
ATOM 1077 C C . GLY A 1 138 ? 27.683 7.632 -13.213 1.00 73.25 138 GLY A C 1
ATOM 1078 O O . GLY A 1 138 ? 28.672 7.119 -13.724 1.00 73.25 138 GLY A O 1
ATOM 1079 N N . ASP A 1 139 ? 26.906 6.956 -12.364 1.00 78.75 139 ASP A N 1
ATOM 1080 C CA . ASP A 1 139 ? 27.195 5.567 -11.978 1.00 78.75 139 ASP A CA 1
ATOM 1081 C C . ASP A 1 139 ? 27.055 4.630 -13.186 1.00 78.75 139 ASP A C 1
ATOM 1083 O O . ASP A 1 139 ? 27.923 3.792 -13.443 1.00 78.75 139 ASP A O 1
ATOM 1087 N N . TYR A 1 140 ? 26.018 4.839 -14.003 1.00 82.62 140 TYR A N 1
ATOM 1088 C CA . TYR A 1 140 ? 25.831 4.130 -15.271 1.00 82.62 140 TYR A CA 1
ATOM 1089 C C . TYR A 1 140 ? 26.921 4.458 -16.290 1.00 82.62 140 TYR A C 1
ATOM 1091 O O . TYR A 1 140 ? 27.406 3.567 -16.990 1.00 82.62 140 TYR A O 1
ATOM 1099 N N . ALA A 1 141 ? 27.340 5.724 -16.345 1.00 82.38 141 ALA A N 1
ATOM 1100 C CA . ALA A 1 141 ? 28.419 6.177 -17.219 1.00 82.38 141 ALA A CA 1
ATOM 1101 C C . ALA A 1 141 ? 29.728 5.455 -16.909 1.00 82.38 141 ALA A C 1
ATOM 1103 O O . ALA A 1 141 ? 30.417 4.963 -17.802 1.00 82.38 141 ALA A O 1
ATOM 1104 N N . LEU A 1 142 ? 30.046 5.366 -15.622 1.00 84.19 142 LEU A N 1
ATOM 1105 C CA . LEU A 1 142 ? 31.243 4.699 -15.172 1.00 84.19 142 LEU A CA 1
ATOM 1106 C C . LEU A 1 142 ? 31.177 3.191 -15.461 1.00 84.19 142 LEU A C 1
ATOM 1108 O O . LEU A 1 142 ? 32.180 2.611 -15.865 1.00 84.19 142 LEU A O 1
ATOM 1112 N N . VAL A 1 143 ? 30.013 2.546 -15.298 1.00 86.62 143 VAL A N 1
ATOM 1113 C CA . VAL A 1 143 ? 29.856 1.114 -15.623 1.00 86.62 143 VAL A CA 1
ATOM 1114 C C . VAL A 1 143 ? 30.056 0.877 -17.113 1.00 86.62 143 VAL A C 1
ATOM 1116 O O . VAL A 1 143 ? 30.790 -0.028 -17.498 1.00 86.62 143 VAL A O 1
ATOM 1119 N N . ALA A 1 144 ? 29.470 1.716 -17.966 1.00 88.94 144 ALA A N 1
ATOM 1120 C CA . ALA A 1 144 ? 29.705 1.641 -19.402 1.00 88.94 144 ALA A CA 1
ATOM 1121 C C . ALA A 1 144 ? 31.187 1.846 -19.758 1.00 88.94 144 ALA A C 1
ATOM 1123 O O . ALA A 1 144 ? 31.717 1.138 -20.613 1.00 88.94 144 ALA A O 1
ATOM 1124 N N . ALA A 1 145 ? 31.868 2.771 -19.082 1.00 88.69 145 ALA A N 1
ATOM 1125 C CA . ALA A 1 145 ? 33.283 3.045 -19.297 1.00 88.69 145 ALA A CA 1
ATOM 1126 C C . ALA A 1 145 ? 34.207 1.897 -18.857 1.00 88.69 145 ALA A C 1
ATOM 1128 O O . ALA A 1 145 ? 35.240 1.685 -19.486 1.00 88.69 145 ALA A O 1
ATOM 1129 N N . ASP A 1 146 ? 33.828 1.128 -17.832 1.00 88.81 146 ASP A N 1
ATOM 1130 C CA . ASP A 1 146 ? 34.552 -0.083 -17.421 1.00 88.81 146 ASP A CA 1
ATOM 1131 C C . ASP A 1 146 ? 34.400 -1.224 -18.451 1.00 88.81 146 ASP A C 1
ATOM 1133 O O . ASP A 1 146 ? 35.275 -2.082 -18.571 1.00 88.81 146 ASP A O 1
ATOM 1137 N N . LEU A 1 147 ? 33.310 -1.219 -19.229 1.00 91.38 147 LEU A N 1
ATOM 1138 C CA . LEU A 1 147 ? 33.004 -2.233 -20.246 1.00 91.38 147 LEU A CA 1
ATOM 1139 C C . LEU A 1 147 ? 33.506 -1.881 -21.655 1.00 91.38 147 LEU A C 1
ATOM 1141 O O . LEU A 1 147 ? 33.526 -2.742 -22.538 1.00 91.38 147 LEU A O 1
ATOM 1145 N N . VAL A 1 148 ? 33.892 -0.626 -21.893 1.00 91.25 148 VAL A N 1
ATOM 1146 C CA . VAL A 1 148 ? 34.263 -0.117 -23.217 1.00 91.25 148 VAL A CA 1
ATOM 1147 C C . VAL A 1 148 ? 35.640 0.538 -23.171 1.00 91.25 148 VAL A C 1
ATOM 1149 O O . VAL A 1 148 ? 35.918 1.378 -22.322 1.00 91.25 148 VAL A O 1
ATOM 1152 N N . ALA A 1 149 ? 36.513 0.199 -24.124 1.00 87.44 149 ALA A N 1
ATOM 1153 C CA . ALA A 1 149 ? 37.853 0.782 -24.177 1.00 87.44 149 ALA A CA 1
ATOM 1154 C C . ALA A 1 149 ? 37.804 2.322 -24.348 1.00 87.44 149 ALA A C 1
ATOM 1156 O O . ALA A 1 149 ? 37.034 2.796 -25.188 1.00 87.44 149 ALA A O 1
ATOM 1157 N N . PRO A 1 150 ? 38.677 3.098 -23.666 1.00 87.19 150 PRO A N 1
ATOM 1158 C CA . PRO A 1 150 ? 38.630 4.567 -23.654 1.00 87.19 150 PRO A CA 1
ATOM 1159 C C . PRO A 1 150 ? 38.572 5.247 -25.023 1.00 87.19 150 PRO A C 1
ATOM 1161 O O . PRO A 1 150 ? 37.866 6.234 -25.202 1.00 87.19 150 PRO A O 1
ATOM 1164 N N . ARG A 1 151 ? 39.255 4.676 -26.022 1.00 87.31 151 ARG A N 1
ATOM 1165 C CA . ARG A 1 151 ? 39.259 5.183 -27.405 1.00 87.31 151 ARG A CA 1
ATOM 1166 C C . ARG A 1 151 ? 37.884 5.211 -28.081 1.00 87.31 151 ARG A C 1
ATOM 1168 O O . ARG A 1 151 ? 37.759 5.833 -29.123 1.00 87.31 151 ARG A O 1
ATOM 1175 N N . PHE A 1 152 ? 36.894 4.506 -27.535 1.00 89.06 152 PHE A N 1
ATOM 1176 C CA . PHE A 1 152 ? 35.534 4.458 -28.068 1.00 89.06 152 PHE A CA 1
ATOM 1177 C C . PHE A 1 152 ? 34.533 5.261 -27.229 1.00 89.06 152 PHE A C 1
ATOM 1179 O O . PHE A 1 152 ? 33.358 5.296 -27.585 1.00 89.06 152 PHE A O 1
ATOM 1186 N N . TRP A 1 153 ? 34.943 5.883 -26.115 1.00 88.62 153 TRP A N 1
ATOM 1187 C CA . TRP A 1 153 ? 34.007 6.559 -25.208 1.00 88.62 153 TRP A CA 1
ATOM 1188 C C . TRP A 1 153 ? 33.217 7.669 -25.910 1.00 88.62 153 TRP A C 1
ATOM 1190 O O . TRP A 1 153 ? 32.001 7.710 -25.765 1.00 88.62 153 TRP A O 1
ATOM 1200 N N . SER A 1 154 ? 33.863 8.490 -26.743 1.00 85.00 154 SER A N 1
ATOM 1201 C CA . SER A 1 154 ? 33.195 9.568 -27.494 1.00 85.00 154 SER A CA 1
ATOM 1202 C C . SER A 1 154 ? 32.067 9.087 -28.411 1.00 85.00 154 SER A C 1
ATOM 1204 O O . SER A 1 154 ? 31.126 9.837 -28.661 1.00 85.00 154 SER A O 1
ATOM 1206 N N . ASP A 1 155 ? 32.150 7.838 -28.872 1.00 87.81 155 ASP A N 1
ATOM 1207 C CA . ASP A 1 155 ? 31.183 7.223 -29.785 1.00 87.81 155 ASP A CA 1
ATOM 1208 C C . ASP A 1 155 ? 30.229 6.267 -29.053 1.00 87.81 155 ASP A C 1
ATOM 1210 O O . ASP A 1 155 ? 29.340 5.670 -29.662 1.00 87.81 155 ASP A O 1
ATOM 1214 N N . THR A 1 156 ? 30.401 6.101 -27.738 1.00 92.56 156 THR A N 1
ATOM 1215 C CA . THR A 1 156 ? 29.610 5.164 -26.944 1.00 92.56 156 THR A CA 1
ATOM 1216 C C . THR A 1 156 ? 28.271 5.775 -26.565 1.00 92.56 156 THR A C 1
ATOM 1218 O O . THR A 1 156 ? 28.204 6.828 -25.924 1.00 92.56 156 THR A O 1
ATOM 1221 N N . ILE A 1 157 ? 27.203 5.056 -26.902 1.00 92.56 157 ILE A N 1
ATOM 1222 C CA . ILE A 1 157 ? 25.851 5.345 -26.428 1.00 92.56 157 ILE A CA 1
ATOM 1223 C C . ILE A 1 157 ? 25.525 4.393 -25.286 1.00 92.56 157 ILE A C 1
ATOM 1225 O O . ILE A 1 157 ? 25.691 3.181 -25.411 1.00 92.56 157 ILE A O 1
ATOM 1229 N N . VAL A 1 158 ? 25.048 4.947 -24.177 1.00 91.81 158 VAL A N 1
ATOM 1230 C CA . VAL A 1 158 ? 24.584 4.198 -23.011 1.00 91.81 158 VAL A CA 1
ATOM 1231 C C . VAL A 1 158 ? 23.079 4.363 -22.913 1.00 91.81 158 VAL A C 1
ATOM 1233 O O . VAL A 1 158 ? 22.576 5.480 -22.840 1.00 91.81 158 VAL A O 1
ATOM 1236 N N . VAL A 1 159 ? 22.363 3.251 -22.912 1.00 90.81 159 VAL A N 1
ATOM 1237 C CA . VAL A 1 159 ? 20.914 3.191 -22.769 1.00 90.81 159 VAL A CA 1
ATOM 1238 C C . VAL A 1 159 ? 20.603 2.511 -21.448 1.00 90.81 159 VAL A C 1
ATOM 1240 O O . VAL A 1 159 ? 21.153 1.448 -21.168 1.00 90.81 159 VAL A O 1
ATOM 1243 N N . VAL A 1 160 ? 19.735 3.106 -20.640 1.00 87.19 160 VAL A N 1
ATOM 1244 C CA . VAL A 1 160 ? 19.328 2.552 -19.349 1.00 87.19 160 VAL A CA 1
ATOM 1245 C C . VAL A 1 160 ? 17.848 2.199 -19.400 1.00 87.19 160 VAL A C 1
ATOM 1247 O O . VAL A 1 160 ? 17.004 3.066 -19.625 1.00 87.19 160 VAL A O 1
ATOM 1250 N N . ASP A 1 161 ? 17.548 0.921 -19.182 1.00 82.56 161 ASP A N 1
ATOM 1251 C CA . ASP A 1 161 ? 16.185 0.435 -18.979 1.00 82.56 161 ASP A CA 1
ATOM 1252 C C . ASP A 1 161 ? 15.836 0.536 -17.492 1.00 82.56 161 ASP A C 1
ATOM 1254 O O . ASP A 1 161 ? 16.278 -0.280 -16.683 1.00 82.56 161 ASP A O 1
ATOM 1258 N N . LEU A 1 162 ? 15.055 1.551 -17.119 1.00 69.31 162 LEU A N 1
ATOM 1259 C CA . LEU A 1 162 ? 14.601 1.737 -15.737 1.00 69.31 162 LEU A CA 1
ATOM 1260 C C . LEU A 1 162 ? 13.463 0.777 -15.348 1.00 69.31 162 LEU A C 1
ATOM 1262 O O . LEU A 1 162 ? 13.126 0.685 -14.165 1.00 69.31 162 LEU A O 1
ATOM 1266 N N . GLY A 1 163 ? 12.962 -0.020 -16.294 1.00 62.03 163 GLY A N 1
ATOM 1267 C CA . GLY A 1 163 ? 11.893 -0.989 -16.115 1.00 62.03 163 GLY A CA 1
ATOM 1268 C C . GLY A 1 163 ? 10.505 -0.364 -16.209 1.00 62.03 163 GLY A C 1
ATOM 1269 O O . GLY A 1 163 ? 10.262 0.772 -15.797 1.00 62.03 163 GLY A O 1
ATOM 1270 N N . GLY A 1 164 ? 9.560 -1.152 -16.714 1.00 56.47 164 GLY A N 1
ATOM 1271 C CA . GLY A 1 164 ? 8.145 -0.851 -16.582 1.00 56.47 164 GLY A CA 1
ATOM 1272 C C . GLY A 1 164 ? 7.682 -1.099 -15.162 1.00 56.47 164 GLY A C 1
ATOM 1273 O O . GLY A 1 164 ? 7.770 -2.225 -14.669 1.00 56.47 164 GLY A O 1
ATOM 1274 N N . SER A 1 165 ? 7.137 -0.080 -14.504 1.00 50.38 165 SER A N 1
ATOM 1275 C CA . SER A 1 165 ? 6.261 -0.366 -13.372 1.00 50.38 165 SER A CA 1
ATOM 1276 C C . SER A 1 165 ? 5.012 -1.047 -13.929 1.00 50.38 165 SER A C 1
ATOM 1278 O O . SER A 1 165 ? 4.409 -0.528 -14.869 1.00 50.38 165 SER A O 1
ATOM 1280 N N . LEU A 1 166 ? 4.602 -2.179 -13.343 1.00 47.16 166 LEU A N 1
ATOM 1281 C CA . LEU A 1 166 ? 3.188 -2.553 -13.407 1.00 47.16 166 LEU A CA 1
ATOM 1282 C C . LEU A 1 166 ? 2.380 -1.302 -13.022 1.00 47.16 166 LEU A C 1
ATOM 1284 O O . LEU A 1 166 ? 2.841 -0.564 -12.138 1.00 47.16 166 LEU A O 1
ATOM 1288 N N . PRO A 1 167 ? 1.204 -1.049 -13.621 1.00 44.38 167 PRO A N 1
ATOM 1289 C CA . PRO A 1 167 ? 0.270 -0.110 -13.031 1.00 44.38 167 PRO A CA 1
ATOM 1290 C C . PRO A 1 167 ? 0.107 -0.536 -11.574 1.00 44.38 167 PRO A C 1
ATOM 1292 O O . PRO A 1 167 ? -0.412 -1.619 -11.289 1.00 44.38 167 PRO A O 1
ATOM 1295 N N . ARG A 1 168 ? 0.674 0.240 -10.643 1.00 38.34 168 ARG A N 1
ATOM 1296 C CA . ARG A 1 168 ? 0.535 -0.096 -9.231 1.00 38.34 168 ARG A CA 1
ATOM 1297 C C . ARG A 1 168 ? -0.969 -0.072 -8.962 1.00 38.34 168 ARG A C 1
ATOM 1299 O O . ARG A 1 168 ? -1.631 0.840 -9.470 1.00 38.34 168 ARG A O 1
ATOM 1306 N N . PRO A 1 169 ? -1.530 -1.039 -8.214 1.00 36.91 169 PRO A N 1
ATOM 1307 C CA . PRO A 1 169 ? -2.823 -0.803 -7.598 1.00 36.91 169 PRO A CA 1
ATOM 1308 C C . PRO A 1 169 ? -2.664 0.489 -6.811 1.00 36.91 169 PRO A C 1
ATOM 1310 O O . PRO A 1 169 ? -1.928 0.533 -5.827 1.00 36.91 169 PRO A O 1
ATOM 1313 N N . TYR A 1 170 ? -3.263 1.565 -7.298 1.00 36.72 170 TYR A N 1
ATOM 1314 C CA . TYR A 1 170 ? -3.436 2.737 -6.476 1.00 36.72 170 TYR A CA 1
ATOM 1315 C C . TYR A 1 170 ? -4.858 2.631 -5.965 1.00 36.72 170 TYR A C 1
ATOM 1317 O O . TYR A 1 170 ? -5.805 2.438 -6.728 1.00 36.72 170 TYR A O 1
ATOM 1325 N N . GLN A 1 171 ? -4.995 2.675 -4.645 1.00 35.03 171 GLN A N 1
ATOM 1326 C CA . GLN A 1 171 ? -6.305 2.816 -4.046 1.00 35.03 171 GLN A CA 1
ATOM 1327 C C . GLN A 1 171 ? -6.838 4.161 -4.512 1.00 35.03 171 GLN A C 1
ATOM 1329 O O . GLN A 1 171 ? -6.321 5.217 -4.147 1.00 35.03 171 GLN A O 1
ATOM 1334 N N . ARG A 1 172 ? -7.839 4.122 -5.387 1.00 34.84 172 ARG A N 1
ATOM 1335 C CA . ARG A 1 172 ? -8.603 5.313 -5.698 1.00 34.84 172 ARG A CA 1
ATOM 1336 C C . ARG A 1 172 ? -9.784 5.298 -4.752 1.00 34.84 172 ARG A C 1
ATOM 1338 O O . ARG A 1 172 ? -10.683 4.475 -4.890 1.00 34.84 172 ARG A O 1
ATOM 1345 N N . THR A 1 173 ? -9.801 6.228 -3.808 1.00 34.06 173 THR A N 1
ATOM 1346 C CA . THR A 1 173 ? -11.033 6.546 -3.091 1.00 34.06 173 THR A CA 1
ATOM 1347 C C . THR A 1 173 ? -11.975 7.184 -4.106 1.00 34.06 173 THR A C 1
ATOM 1349 O O . THR A 1 173 ? -11.851 8.363 -4.444 1.00 34.06 173 THR A O 1
ATOM 1352 N N . VAL A 1 174 ? -12.863 6.384 -4.693 1.00 33.28 174 VAL A N 1
ATOM 1353 C CA . VAL A 1 174 ? -13.872 6.894 -5.615 1.00 33.28 174 VAL A CA 1
ATOM 1354 C C . VAL A 1 174 ? -15.014 7.438 -4.765 1.00 33.28 174 VAL A C 1
ATOM 1356 O O . VAL A 1 174 ? -15.792 6.687 -4.184 1.00 33.28 174 VAL A O 1
ATOM 1359 N N . GLN A 1 175 ? -15.108 8.764 -4.655 1.00 28.36 175 GLN A N 1
ATOM 1360 C CA . GLN A 1 175 ? -16.273 9.404 -4.048 1.00 28.36 175 GLN A CA 1
ATOM 1361 C C . GLN A 1 175 ? -17.477 9.252 -4.987 1.00 28.36 175 GLN A C 1
ATOM 1363 O O . GLN A 1 175 ? -17.670 10.032 -5.922 1.00 28.36 175 GLN A O 1
ATOM 1368 N N . HIS A 1 176 ? -18.304 8.240 -4.740 1.00 29.92 176 HIS A N 1
ATOM 1369 C CA . HIS A 1 176 ? -19.616 8.092 -5.363 1.00 29.92 176 HIS A CA 1
ATOM 1370 C C . HIS A 1 176 ? -20.710 8.179 -4.300 1.00 29.92 176 HIS A C 1
ATOM 1372 O O . HIS A 1 176 ? -21.327 7.182 -3.952 1.00 29.92 176 HIS A O 1
ATOM 1378 N N . GLY A 1 177 ? -20.971 9.387 -3.789 1.00 33.81 177 GLY A N 1
ATOM 1379 C CA . GLY A 1 177 ? -22.094 9.610 -2.873 1.00 33.81 177 GLY A CA 1
ATOM 1380 C C . GLY A 1 177 ? -22.074 8.689 -1.637 1.00 33.81 177 GLY A C 1
ATOM 1381 O O . GLY A 1 177 ? -21.001 8.253 -1.221 1.00 33.81 177 GLY A O 1
ATOM 1382 N N . PRO A 1 178 ? -23.231 8.428 -0.999 1.00 25.11 178 PRO A N 1
ATOM 1383 C CA . PRO A 1 178 ? -23.288 7.702 0.266 1.00 25.11 178 PRO A CA 1
ATOM 1384 C C . PRO A 1 178 ? -22.987 6.212 0.043 1.00 25.11 178 PRO A C 1
ATOM 1386 O O . PRO A 1 178 ? -23.871 5.444 -0.331 1.00 25.11 178 PRO A O 1
ATOM 1389 N N . GLY A 1 179 ? -21.725 5.842 0.261 1.00 35.38 179 GLY A N 1
ATOM 1390 C CA . GLY A 1 179 ? -21.177 4.500 0.064 1.00 35.38 179 GLY A CA 1
ATOM 1391 C C . GLY A 1 179 ? -19.778 4.566 -0.545 1.00 35.38 179 GLY A C 1
ATOM 1392 O O . GLY A 1 179 ? -19.576 4.155 -1.685 1.00 35.38 179 GLY A O 1
ATOM 1393 N N . SER A 1 180 ? -18.811 5.138 0.177 1.00 31.33 180 SER A N 1
ATOM 1394 C CA . SER A 1 180 ? -17.411 5.144 -0.255 1.00 31.33 180 SER A CA 1
ATOM 1395 C C . SER A 1 180 ? -16.817 3.744 -0.092 1.00 31.33 180 SER A C 1
ATOM 1397 O O . SER A 1 180 ? -16.358 3.382 0.986 1.00 31.33 180 SER A O 1
ATOM 1399 N N . GLY A 1 181 ? -16.827 2.957 -1.164 1.00 30.52 181 GLY A N 1
ATOM 1400 C CA . GLY A 1 181 ? -16.003 1.756 -1.267 1.00 30.52 181 GLY A CA 1
ATOM 1401 C C . GLY A 1 181 ? -14.580 2.124 -1.688 1.00 30.52 181 GLY A C 1
ATOM 1402 O O . GLY A 1 181 ? -14.381 2.950 -2.582 1.00 30.52 181 GLY A O 1
ATOM 1403 N N . THR A 1 182 ? -13.575 1.516 -1.063 1.00 32.78 182 THR A N 1
ATOM 1404 C CA . THR A 1 182 ? -12.203 1.550 -1.580 1.00 32.78 182 THR A CA 1
ATOM 1405 C C . THR A 1 182 ? -12.139 0.635 -2.800 1.00 32.78 182 THR A C 1
ATOM 1407 O O . THR A 1 182 ? -12.076 -0.584 -2.662 1.00 32.78 182 THR A O 1
ATOM 1410 N N . GLU A 1 183 ? -12.168 1.199 -4.007 1.00 35.62 183 GLU A N 1
ATOM 1411 C CA . GLU A 1 183 ? -11.905 0.416 -5.212 1.00 35.62 183 GLU A CA 1
ATOM 1412 C C . GLU A 1 183 ? -10.385 0.267 -5.368 1.00 35.62 183 GLU A C 1
ATOM 1414 O O . GLU A 1 183 ? -9.650 1.244 -5.558 1.00 35.62 183 GLU A O 1
ATOM 1419 N N . ILE A 1 184 ? -9.890 -0.971 -5.275 1.00 37.38 184 ILE A N 1
ATOM 1420 C CA . ILE A 1 184 ? -8.528 -1.293 -5.707 1.00 37.38 184 ILE A CA 1
ATOM 1421 C C . ILE A 1 184 ? -8.553 -1.325 -7.235 1.00 37.38 184 ILE A C 1
ATOM 1423 O O . ILE A 1 184 ? -8.731 -2.370 -7.860 1.00 37.38 184 ILE A O 1
ATOM 1427 N N . VAL A 1 185 ? -8.390 -0.155 -7.849 1.00 39.00 185 VAL A N 1
ATOM 1428 C CA . VAL A 1 185 ? -8.202 -0.057 -9.294 1.00 39.00 185 VAL A CA 1
ATOM 1429 C C . VAL A 1 185 ? -6.746 -0.408 -9.580 1.00 39.00 185 VAL A C 1
ATOM 1431 O O . VAL A 1 185 ? -5.830 0.386 -9.361 1.00 39.00 185 VAL A O 1
ATOM 1434 N N . LEU A 1 186 ? -6.513 -1.624 -10.076 1.00 42.75 186 LEU A N 1
ATOM 1435 C CA . LEU A 1 186 ? -5.287 -1.901 -10.817 1.00 42.75 186 LEU A CA 1
ATOM 1436 C C . LEU A 1 186 ? -5.325 -0.986 -12.040 1.00 42.75 186 LEU A C 1
ATOM 1438 O O . LEU A 1 186 ? -6.233 -1.110 -12.864 1.00 42.75 186 LEU A O 1
ATOM 1442 N N . GLY A 1 187 ? -4.400 -0.025 -12.116 1.00 40.75 187 GLY A N 1
ATOM 1443 C CA . GLY A 1 187 ? -4.346 0.895 -13.247 1.00 40.75 187 GLY A CA 1
ATOM 1444 C C . GLY A 1 187 ? -4.367 0.120 -14.569 1.00 40.75 187 GLY A C 1
ATOM 1445 O O . GLY A 1 187 ? -3.797 -0.967 -14.680 1.00 40.75 187 GLY A O 1
ATOM 1446 N N . SER A 1 188 ? -5.052 0.644 -15.580 1.00 41.41 188 SER A N 1
ATOM 1447 C CA . SER A 1 188 ? -4.911 0.101 -16.926 1.00 41.41 188 SER A CA 1
ATOM 1448 C C . SER A 1 188 ? -3.494 0.382 -17.415 1.00 41.41 188 SER A C 1
ATOM 1450 O O . SER A 1 188 ? -2.957 1.469 -17.188 1.00 41.41 188 SER A O 1
ATOM 1452 N N . TRP A 1 189 ? -2.900 -0.570 -18.131 1.00 44.56 189 TRP A N 1
ATOM 1453 C CA . TRP A 1 189 ? -1.807 -0.246 -19.041 1.00 44.56 189 TRP A CA 1
ATOM 1454 C C . TRP A 1 189 ? -2.275 0.906 -19.930 1.00 44.56 189 TRP A C 1
ATOM 1456 O O . TRP A 1 189 ? -3.385 0.843 -20.460 1.00 44.56 189 TRP A O 1
ATOM 1466 N N . SER A 1 190 ? -1.485 1.973 -20.066 1.00 42.22 190 SER A N 1
ATOM 1467 C CA . SER A 1 190 ? -1.747 2.908 -21.157 1.00 42.22 190 SER A CA 1
ATOM 1468 C C . SER A 1 190 ? -1.698 2.094 -22.449 1.00 42.22 190 SER A C 1
ATOM 1470 O O . SER A 1 190 ? -0.737 1.349 -22.651 1.00 42.22 190 SER A O 1
ATOM 1472 N N . GLU A 1 191 ? -2.711 2.216 -23.309 1.00 40.88 191 GLU A N 1
ATOM 1473 C CA . GLU A 1 191 ? -2.718 1.560 -24.628 1.00 40.88 191 GLU A CA 1
ATOM 1474 C C . GLU A 1 191 ? -1.466 1.939 -25.453 1.00 40.88 191 GLU A C 1
ATOM 1476 O O . GLU A 1 191 ? -1.027 1.167 -26.300 1.00 40.88 191 GLU A O 1
ATOM 1481 N N . ASP A 1 192 ? -0.814 3.050 -25.088 1.00 44.81 192 ASP A N 1
ATOM 1482 C CA . ASP A 1 192 ? 0.444 3.563 -25.634 1.00 44.81 192 ASP A CA 1
ATOM 1483 C C . ASP A 1 192 ? 1.687 3.201 -24.790 1.00 44.81 192 ASP A C 1
ATOM 1485 O O . ASP A 1 192 ? 2.592 4.022 -24.630 1.00 44.81 192 ASP A O 1
ATOM 1489 N N . TYR A 1 193 ? 1.749 2.010 -24.178 1.00 51.62 193 TYR A N 1
ATOM 1490 C CA . TYR A 1 193 ? 2.961 1.580 -23.462 1.00 51.62 193 TYR A CA 1
ATOM 1491 C C . TYR A 1 193 ? 4.123 1.344 -24.447 1.00 51.62 193 TYR A C 1
ATOM 1493 O O . TYR A 1 193 ? 4.391 0.222 -24.881 1.00 51.62 193 TYR A O 1
ATOM 1501 N N . GLU A 1 194 ? 4.837 2.414 -24.795 1.00 57.91 194 GLU A N 1
ATOM 1502 C CA . GLU A 1 194 ? 6.176 2.347 -25.367 1.00 57.91 194 GLU A CA 1
ATOM 1503 C C . GLU A 1 194 ? 7.203 2.479 -24.234 1.00 57.91 194 GLU A C 1
ATOM 1505 O O . GLU A 1 194 ? 7.248 3.514 -23.564 1.00 57.91 194 GLU A O 1
ATOM 1510 N N . PRO A 1 195 ? 8.052 1.465 -23.991 1.00 63.88 195 PRO A N 1
ATOM 1511 C CA . PRO A 1 195 ? 9.135 1.600 -23.033 1.00 63.88 195 PRO A CA 1
ATOM 1512 C C . PRO A 1 195 ? 10.133 2.647 -23.539 1.00 63.88 195 PRO A C 1
ATOM 1514 O O . PRO A 1 195 ? 10.894 2.421 -24.486 1.00 63.88 195 PRO A O 1
ATOM 1517 N N . ILE A 1 196 ? 10.091 3.818 -22.909 1.00 65.19 196 ILE A N 1
ATOM 1518 C CA . ILE A 1 196 ? 11.021 4.917 -23.138 1.00 65.19 196 ILE A CA 1
ATOM 1519 C C . ILE A 1 196 ? 12.304 4.620 -22.355 1.00 65.19 196 ILE A C 1
ATOM 1521 O O . ILE A 1 196 ? 12.269 4.459 -21.136 1.00 65.19 196 ILE A O 1
ATOM 1525 N N . LEU A 1 197 ? 13.442 4.553 -23.052 1.00 82.19 197 LEU A N 1
ATOM 1526 C CA . LEU A 1 197 ? 14.734 4.223 -22.452 1.00 82.19 197 LEU A CA 1
ATOM 1527 C C . LEU A 1 197 ? 15.599 5.475 -22.317 1.00 82.19 197 LEU A C 1
ATOM 1529 O O . LEU A 1 197 ? 15.824 6.189 -23.299 1.00 82.19 197 LEU A O 1
ATOM 1533 N N . SER A 1 198 ? 16.130 5.727 -21.122 1.00 84.81 198 SER A N 1
ATOM 1534 C CA . SER A 1 198 ? 17.026 6.863 -20.894 1.00 84.81 198 SER A CA 1
ATOM 1535 C C . SER A 1 198 ? 18.320 6.681 -21.682 1.00 84.81 198 SER A C 1
ATOM 1537 O O . SER A 1 198 ? 18.888 5.589 -21.705 1.00 84.81 198 SER A O 1
ATOM 1539 N N . CYS A 1 199 ? 18.800 7.745 -22.326 1.00 87.38 199 CYS A N 1
ATOM 1540 C CA . CYS A 1 199 ? 19.958 7.696 -23.214 1.00 87.38 199 CYS A CA 1
ATOM 1541 C C . CYS A 1 199 ? 21.041 8.676 -22.757 1.00 87.38 199 CYS A C 1
ATOM 1543 O O . CYS A 1 199 ? 20.761 9.819 -22.402 1.00 87.38 199 CYS A O 1
ATOM 1545 N N . PHE A 1 200 ? 22.298 8.246 -22.833 1.00 87.38 200 PHE A N 1
ATOM 1546 C CA . PHE A 1 200 ? 23.469 9.027 -22.452 1.00 87.38 200 PHE A CA 1
ATOM 1547 C C . PHE A 1 200 ? 24.611 8.807 -23.447 1.00 87.38 200 PHE A C 1
ATOM 1549 O O . PHE A 1 200 ? 24.714 7.759 -24.084 1.00 87.38 200 PHE A O 1
ATOM 1556 N N . THR A 1 201 ? 25.507 9.783 -23.552 1.00 87.69 201 THR A N 1
ATOM 1557 C CA . THR A 1 201 ? 26.804 9.632 -24.236 1.00 87.69 201 THR A CA 1
ATOM 1558 C C . THR A 1 201 ? 27.939 9.766 -23.234 1.00 87.69 201 THR A C 1
ATOM 1560 O O . THR A 1 201 ? 27.849 10.608 -22.336 1.00 87.69 201 THR A O 1
ATOM 1563 N N . LEU A 1 202 ? 29.013 8.989 -23.396 1.00 86.25 202 LEU A N 1
ATOM 1564 C CA . LEU A 1 202 ? 30.219 9.158 -22.582 1.00 86.25 202 LEU A CA 1
ATOM 1565 C C . LEU A 1 202 ? 31.070 10.311 -23.130 1.00 86.25 202 LEU A C 1
ATOM 1567 O O . LEU A 1 202 ? 31.285 10.438 -24.334 1.00 86.25 202 LEU A O 1
ATOM 1571 N N . ARG A 1 203 ? 31.574 11.160 -22.235 1.00 80.75 203 ARG A N 1
ATOM 1572 C CA . ARG A 1 203 ? 32.540 12.214 -22.547 1.00 80.75 203 ARG A CA 1
ATOM 1573 C C . ARG A 1 203 ? 33.810 12.032 -21.739 1.00 80.75 203 ARG A C 1
ATOM 1575 O O . ARG A 1 203 ? 33.765 11.635 -20.576 1.00 80.75 203 ARG A O 1
ATOM 1582 N N . VAL A 1 204 ? 34.926 12.374 -22.370 1.00 72.75 204 VAL A N 1
ATOM 1583 C CA . VAL A 1 204 ? 36.218 12.550 -21.711 1.00 72.75 204 VAL A CA 1
ATOM 1584 C C . VAL A 1 204 ? 36.373 14.045 -21.489 1.00 72.75 204 VAL A C 1
ATOM 1586 O O . VAL A 1 204 ? 36.315 14.799 -22.463 1.00 72.75 204 VAL A O 1
ATOM 1589 N N . ASP A 1 205 ? 36.525 14.492 -20.243 1.00 60.69 205 ASP A N 1
ATOM 1590 C CA . ASP A 1 205 ? 36.998 15.860 -20.035 1.00 60.69 205 ASP A CA 1
ATOM 1591 C C . ASP A 1 205 ? 38.392 15.965 -20.682 1.00 60.69 205 ASP A C 1
ATOM 1593 O O . ASP A 1 205 ? 39.196 15.034 -20.532 1.00 60.69 205 ASP A O 1
ATOM 1597 N N . PRO A 1 206 ? 38.712 17.050 -21.412 1.00 53.69 206 PRO A N 1
ATOM 1598 C CA . PRO A 1 206 ? 40.113 17.340 -21.690 1.00 53.69 206 PRO A CA 1
ATOM 1599 C C . PRO A 1 206 ? 40.842 17.346 -20.342 1.00 53.69 206 PRO A C 1
ATOM 1601 O O . PRO A 1 206 ? 40.266 17.837 -19.366 1.00 53.69 206 PRO A O 1
ATOM 1604 N N . GLU A 1 207 ? 42.044 16.751 -20.275 1.00 47.69 207 GLU A N 1
ATOM 1605 C CA . GLU A 1 207 ? 42.861 16.731 -19.052 1.00 47.69 207 GLU A CA 1
ATOM 1606 C C . GLU A 1 207 ? 42.707 18.073 -18.335 1.00 47.69 207 GLU A C 1
ATOM 1608 O O . GLU A 1 207 ? 42.817 19.105 -19.011 1.00 47.69 207 GLU A O 1
ATOM 1613 N N . PRO A 1 208 ? 42.404 18.100 -17.022 1.00 43.25 208 PRO A N 1
ATOM 1614 C CA . PRO A 1 208 ? 42.380 19.364 -16.315 1.00 43.25 208 PRO A CA 1
ATOM 1615 C C . PRO A 1 208 ? 43.746 19.995 -16.555 1.00 43.25 208 PRO A C 1
ATOM 1617 O O . PRO A 1 208 ? 44.758 19.459 -16.099 1.00 43.25 208 PRO A O 1
ATOM 1620 N N . ALA A 1 209 ? 43.776 21.074 -17.347 1.00 40.56 209 ALA A N 1
ATOM 1621 C CA . ALA A 1 209 ? 44.980 21.854 -17.566 1.00 40.56 209 ALA A CA 1
ATOM 1622 C C . ALA A 1 209 ? 45.537 22.102 -16.174 1.00 40.56 209 ALA A C 1
ATOM 1624 O O . ALA A 1 209 ? 44.780 22.610 -15.342 1.00 40.56 209 ALA A O 1
ATOM 1625 N N . ALA A 1 210 ? 46.757 21.611 -15.918 1.00 39.16 210 ALA A N 1
ATOM 1626 C CA . ALA A 1 210 ? 47.365 21.571 -14.596 1.00 39.16 210 ALA A CA 1
ATOM 1627 C C . ALA A 1 210 ? 46.961 22.835 -13.842 1.00 39.16 210 ALA A C 1
ATOM 1629 O O . ALA A 1 210 ? 47.345 23.934 -14.244 1.00 39.16 210 ALA A O 1
ATOM 1630 N N . GLN A 1 211 ? 46.069 22.689 -12.855 1.00 38.69 211 GLN A N 1
ATOM 1631 C CA . GLN A 1 211 ? 45.654 23.829 -12.061 1.00 38.69 211 GLN A CA 1
ATOM 1632 C C . GLN A 1 211 ? 46.928 24.316 -11.399 1.00 38.69 211 GLN A C 1
ATOM 1634 O O . GLN A 1 211 ? 47.519 23.603 -10.589 1.00 38.69 211 GLN A O 1
ATOM 1639 N N . ASP A 1 212 ? 47.377 25.484 -11.840 1.00 37.91 212 ASP A N 1
ATOM 1640 C CA . ASP A 1 212 ? 48.514 26.190 -11.293 1.00 37.91 212 ASP A CA 1
ATOM 1641 C C . ASP A 1 212 ? 48.231 26.324 -9.795 1.00 37.91 212 ASP A C 1
ATOM 1643 O O . ASP A 1 212 ? 47.346 27.075 -9.375 1.00 37.91 212 ASP A O 1
ATOM 1647 N N . THR A 1 213 ? 48.888 25.496 -8.981 1.00 37.91 213 THR A N 1
ATOM 1648 C CA . THR A 1 213 ? 48.799 25.520 -7.520 1.00 37.91 213 THR A CA 1
ATOM 1649 C C . THR A 1 213 ? 49.539 26.755 -7.019 1.00 37.91 213 THR A C 1
ATOM 1651 O O . THR A 1 213 ? 50.568 26.668 -6.355 1.00 37.91 213 THR A O 1
ATOM 1654 N N . ALA A 1 214 ? 49.030 27.927 -7.377 1.00 38.56 214 ALA A N 1
ATOM 1655 C CA . ALA A 1 214 ? 49.448 29.212 -6.870 1.00 38.56 214 ALA A CA 1
ATOM 1656 C C . ALA A 1 214 ? 48.382 29.690 -5.880 1.00 38.56 214 ALA A C 1
ATOM 1658 O O . ALA A 1 214 ? 47.386 30.303 -6.247 1.00 38.56 214 ALA A O 1
ATOM 1659 N N . GLY A 1 215 ? 48.629 29.397 -4.603 1.00 39.16 215 GLY A N 1
ATOM 1660 C CA . GLY A 1 215 ? 48.090 30.162 -3.481 1.00 39.16 215 GLY A CA 1
ATOM 1661 C C . GLY A 1 215 ? 46.694 29.779 -2.998 1.00 39.16 215 GLY A C 1
ATOM 1662 O O . GLY A 1 215 ? 45.720 30.446 -3.318 1.00 39.16 215 GLY A O 1
ATOM 1663 N N . MET A 1 216 ? 46.630 28.815 -2.078 1.00 28.30 216 MET A N 1
ATOM 1664 C CA . MET A 1 216 ? 45.658 28.852 -0.979 1.00 28.30 216 MET A CA 1
ATOM 1665 C C . MET A 1 216 ? 46.433 28.724 0.343 1.00 28.30 216 MET A C 1
ATOM 1667 O O . MET A 1 216 ? 47.297 27.846 0.437 1.00 28.30 216 MET A O 1
ATOM 1671 N N . PRO A 1 217 ? 46.202 29.597 1.343 1.00 36.78 217 PRO A N 1
ATOM 1672 C CA . PRO A 1 217 ? 46.921 29.551 2.610 1.00 36.78 217 PRO A CA 1
ATOM 1673 C C . PRO A 1 217 ? 46.464 28.340 3.422 1.00 36.78 217 PRO A C 1
ATOM 1675 O O . PRO A 1 217 ? 45.272 28.139 3.653 1.00 36.78 217 PRO A O 1
ATOM 1678 N N . VAL A 1 218 ? 47.431 27.537 3.855 1.00 32.44 218 VAL A N 1
ATOM 1679 C CA . VAL A 1 218 ? 47.233 26.456 4.817 1.00 32.44 218 VAL A CA 1
ATOM 1680 C C . VAL A 1 218 ? 47.243 27.076 6.209 1.00 32.44 218 VAL A C 1
ATOM 1682 O O . VAL A 1 218 ? 48.315 27.278 6.770 1.00 32.44 218 VAL A O 1
ATOM 1685 N N . ASP A 1 219 ? 46.062 27.341 6.764 1.00 32.38 219 ASP A N 1
ATOM 1686 C CA . ASP A 1 219 ? 45.898 27.499 8.207 1.00 32.38 219 ASP A CA 1
ATOM 1687 C C . ASP A 1 219 ? 45.235 26.245 8.794 1.00 32.38 219 ASP A C 1
ATOM 1689 O O . ASP A 1 219 ? 44.076 25.914 8.549 1.00 32.38 219 ASP A O 1
ATOM 1693 N N . ALA A 1 220 ? 46.093 25.524 9.513 1.00 33.03 220 ALA A N 1
ATOM 1694 C CA . ALA A 1 220 ? 45.905 24.491 10.522 1.00 33.03 220 ALA A CA 1
ATOM 1695 C C . ALA A 1 220 ? 44.470 24.050 10.888 1.00 33.03 220 ALA A C 1
ATOM 1697 O O . ALA A 1 220 ? 43.759 24.715 11.638 1.00 33.03 220 ALA A O 1
ATOM 1698 N N . ILE A 1 221 ? 44.156 22.797 10.546 1.00 30.62 221 ILE A N 1
ATOM 1699 C CA . ILE A 1 221 ? 43.365 21.917 11.415 1.00 30.62 221 ILE A CA 1
ATOM 1700 C C . ILE A 1 221 ? 44.328 20.842 11.927 1.00 30.62 221 ILE A C 1
ATOM 1702 O O . ILE A 1 221 ? 44.878 20.062 11.147 1.00 30.62 221 ILE A O 1
ATOM 1706 N N . GLU A 1 222 ? 44.593 20.850 13.234 1.00 33.59 222 GLU A N 1
ATOM 1707 C CA . GLU A 1 222 ? 45.432 19.852 13.901 1.00 33.59 222 GLU A CA 1
ATOM 1708 C C . GLU A 1 222 ? 44.865 18.430 13.715 1.00 33.59 222 GLU A C 1
ATOM 1710 O O . GLU A 1 222 ? 43.664 18.210 13.900 1.00 33.59 222 GLU A O 1
ATOM 1715 N N . PRO A 1 223 ? 45.709 17.427 13.412 1.00 32.88 223 PRO A N 1
ATOM 1716 C CA . PRO A 1 223 ? 45.280 16.039 13.368 1.00 32.88 223 PRO A CA 1
ATOM 1717 C C . PRO A 1 223 ? 45.014 15.532 14.789 1.00 32.88 223 PRO A C 1
ATOM 1719 O O . PRO A 1 223 ? 45.880 15.566 15.668 1.00 32.88 223 PRO A O 1
ATOM 1722 N N . THR A 1 224 ? 43.797 15.043 15.017 1.00 39.81 224 THR A N 1
ATOM 1723 C CA . THR A 1 224 ? 43.379 14.484 16.307 1.00 39.81 224 THR A CA 1
ATOM 1724 C C . THR A 1 224 ? 44.235 13.276 16.725 1.00 39.81 224 THR A C 1
ATOM 1726 O O . THR A 1 224 ? 44.769 12.532 15.903 1.00 39.81 224 THR A O 1
ATOM 1729 N N . LEU A 1 225 ? 44.316 13.038 18.040 1.00 33.88 225 LEU A N 1
ATOM 1730 C CA . LEU A 1 225 ? 45.004 11.924 18.723 1.00 33.88 225 LEU A CA 1
ATOM 1731 C C . LEU A 1 225 ? 44.767 10.517 18.123 1.00 33.88 225 LEU A C 1
ATOM 1733 O O . LEU A 1 225 ? 45.569 9.610 18.354 1.00 33.88 225 LEU A O 1
ATOM 1737 N N . ARG A 1 226 ? 43.714 10.338 17.318 1.00 36.97 226 ARG A N 1
ATOM 1738 C CA . ARG A 1 226 ? 43.396 9.107 16.584 1.00 36.97 226 ARG A CA 1
ATOM 1739 C C . ARG A 1 226 ? 44.432 8.776 15.499 1.00 36.97 226 ARG A C 1
ATOM 1741 O O . ARG A 1 226 ? 44.799 7.612 15.353 1.00 36.97 226 ARG A O 1
ATOM 1748 N N . ASP A 1 227 ? 44.985 9.785 14.827 1.00 37.69 227 ASP A N 1
ATOM 1749 C CA . ASP A 1 227 ? 45.972 9.596 13.751 1.00 37.69 227 ASP A CA 1
ATOM 1750 C C . ASP A 1 227 ? 47.372 9.263 14.285 1.00 37.69 227 ASP A C 1
ATOM 1752 O O . ASP A 1 227 ? 48.147 8.551 13.639 1.00 37.69 227 ASP A O 1
ATOM 1756 N N . ARG A 1 228 ? 47.691 9.696 15.514 1.00 37.47 228 ARG A N 1
ATOM 1757 C CA . ARG A 1 228 ? 48.893 9.243 16.238 1.00 37.47 228 ARG A CA 1
ATOM 1758 C C . ARG A 1 228 ? 48.766 7.794 16.714 1.00 37.47 228 ARG A C 1
ATOM 1760 O O . ARG A 1 228 ? 49.755 7.065 16.666 1.00 37.47 228 ARG A O 1
ATOM 1767 N N . ALA A 1 229 ? 47.569 7.361 17.115 1.00 37.34 229 ALA A N 1
ATOM 1768 C CA . ALA A 1 229 ? 47.320 5.987 17.553 1.00 37.34 229 ALA A CA 1
ATOM 1769 C C . ALA A 1 229 ? 47.450 4.969 16.403 1.00 37.34 229 ALA A C 1
ATOM 1771 O O . ALA A 1 229 ? 47.975 3.876 16.606 1.00 37.34 229 ALA A O 1
ATOM 1772 N N . LEU A 1 230 ? 47.058 5.342 15.180 1.00 38.38 230 LEU A N 1
ATOM 1773 C CA . LEU A 1 230 ? 47.155 4.469 14.004 1.00 38.38 230 LEU A CA 1
ATOM 1774 C C . LEU A 1 230 ? 48.593 4.304 13.478 1.00 38.38 230 LEU A C 1
ATOM 1776 O O . LEU A 1 230 ? 48.933 3.237 12.969 1.00 38.38 230 LEU A O 1
ATOM 1780 N N . ARG A 1 231 ? 49.476 5.297 13.671 1.00 38.22 231 ARG A N 1
ATOM 1781 C CA . ARG A 1 231 ? 50.908 5.183 13.317 1.00 38.22 231 ARG A CA 1
ATOM 1782 C C . ARG A 1 231 ? 51.725 4.328 14.293 1.00 38.22 231 ARG A C 1
ATOM 1784 O O . ARG A 1 231 ? 52.737 3.766 13.890 1.00 38.22 231 ARG A O 1
ATOM 1791 N N . LEU A 1 232 ? 51.293 4.197 15.549 1.00 33.81 232 LEU A N 1
ATOM 1792 C CA . LEU A 1 232 ? 51.986 3.396 16.571 1.00 33.81 232 LEU A CA 1
ATOM 1793 C C . LEU A 1 232 ? 51.709 1.882 16.467 1.00 33.81 232 LEU A C 1
ATOM 1795 O O . LEU A 1 232 ? 52.419 1.095 17.086 1.00 33.81 232 LEU A O 1
ATOM 1799 N N . LEU A 1 233 ? 50.724 1.459 15.663 1.00 36.66 233 LEU A N 1
ATOM 1800 C CA . LEU A 1 233 ? 50.289 0.057 15.539 1.00 36.66 233 LEU A CA 1
ATOM 1801 C C . LEU A 1 233 ? 50.931 -0.730 14.373 1.00 36.66 233 LEU A C 1
ATOM 1803 O O . LEU A 1 233 ? 50.482 -1.828 14.051 1.00 36.66 233 LEU A O 1
ATOM 1807 N N . GLY A 1 234 ? 52.002 -0.215 13.759 1.00 38.50 234 GLY A N 1
ATOM 1808 C CA . GLY A 1 234 ? 52.976 -1.048 13.035 1.00 38.50 234 GLY A CA 1
ATOM 1809 C C . GLY A 1 234 ? 52.485 -1.809 11.793 1.00 38.50 234 GLY A C 1
ATOM 1810 O O . GLY A 1 234 ? 53.014 -2.877 11.498 1.00 38.50 234 GLY A O 1
ATOM 1811 N N . ARG A 1 235 ? 51.515 -1.286 11.032 1.00 36.50 235 ARG A N 1
ATOM 1812 C CA . ARG A 1 235 ? 51.152 -1.841 9.712 1.00 36.50 235 ARG A CA 1
ATOM 1813 C C . ARG A 1 235 ? 51.717 -0.978 8.588 1.00 36.50 235 ARG A C 1
ATOM 1815 O O . ARG A 1 235 ? 51.047 -0.092 8.072 1.00 36.50 235 ARG A O 1
ATOM 1822 N N . VAL A 1 236 ? 52.972 -1.243 8.237 1.00 33.47 236 VAL A N 1
ATOM 1823 C CA . VAL A 1 236 ? 53.631 -0.687 7.050 1.00 33.47 236 VAL A CA 1
ATOM 1824 C C . VAL A 1 236 ? 53.080 -1.408 5.815 1.00 33.47 236 VAL A C 1
ATOM 1826 O O . VAL A 1 236 ? 53.261 -2.616 5.674 1.00 33.47 236 VAL A O 1
ATOM 1829 N N . GLN A 1 237 ? 52.385 -0.678 4.939 1.00 34.91 237 GLN A N 1
ATOM 1830 C CA . GLN A 1 237 ? 52.188 -1.089 3.545 1.00 34.91 237 GLN A CA 1
ATOM 1831 C C . GLN A 1 237 ? 53.549 -1.045 2.822 1.00 34.91 237 GLN A C 1
ATOM 1833 O O . GLN A 1 237 ? 54.346 -0.147 3.110 1.00 34.91 237 GLN A O 1
ATOM 1838 N N . PRO A 1 238 ? 53.846 -1.989 1.909 1.00 31.84 238 PRO A N 1
ATOM 1839 C CA . PRO A 1 238 ? 55.042 -1.903 1.075 1.00 31.84 238 PRO A CA 1
ATOM 1840 C C . PRO A 1 238 ? 54.991 -0.629 0.209 1.00 31.84 238 PRO A C 1
ATOM 1842 O O . PRO A 1 238 ? 53.906 -0.072 0.027 1.00 31.84 238 PRO A O 1
ATOM 1845 N N . PRO A 1 239 ? 56.146 -0.141 -0.286 1.00 35.59 239 PRO A N 1
ATOM 1846 C CA . PRO A 1 239 ? 56.224 1.120 -1.011 1.00 35.59 239 PRO A CA 1
ATOM 1847 C C . PRO A 1 239 ? 55.255 1.112 -2.190 1.00 35.59 239 PRO A C 1
ATOM 1849 O O . PRO A 1 239 ? 55.222 0.160 -2.968 1.00 35.59 239 PRO A O 1
ATOM 1852 N N . GLU A 1 240 ? 54.465 2.179 -2.256 1.00 39.00 240 GLU A N 1
ATOM 1853 C CA . GLU A 1 240 ? 53.480 2.471 -3.285 1.00 39.00 240 GLU A CA 1
ATOM 1854 C C . GLU A 1 240 ? 54.156 2.374 -4.659 1.00 39.00 240 GLU A C 1
ATOM 1856 O O . GLU A 1 240 ? 54.961 3.220 -5.053 1.00 39.00 240 GLU A O 1
ATOM 1861 N N . GLU A 1 241 ? 53.882 1.271 -5.355 1.00 36.25 241 GLU A N 1
ATOM 1862 C CA . GLU A 1 241 ? 54.098 1.141 -6.788 1.00 36.25 241 GLU A CA 1
ATOM 1863 C C . GLU A 1 241 ? 53.426 2.358 -7.425 1.00 36.25 241 GLU A C 1
ATOM 1865 O O . GLU A 1 241 ? 52.251 2.603 -7.149 1.00 36.25 241 GLU A O 1
ATOM 1870 N N . ALA A 1 242 ? 54.205 3.169 -8.153 1.00 38.12 242 ALA A N 1
ATOM 1871 C CA . ALA A 1 242 ? 53.779 4.464 -8.677 1.00 38.12 242 ALA A CA 1
ATOM 1872 C C . ALA A 1 242 ? 52.327 4.385 -9.153 1.00 38.12 242 ALA A C 1
ATOM 1874 O O . ALA A 1 242 ? 52.030 3.615 -10.072 1.00 38.12 242 ALA A O 1
ATOM 1875 N N . ALA A 1 243 ? 51.439 5.126 -8.478 1.00 47.12 243 ALA A N 1
ATOM 1876 C CA . ALA A 1 243 ? 50.020 5.099 -8.784 1.00 47.12 243 ALA A CA 1
ATOM 1877 C C . ALA A 1 243 ? 49.868 5.280 -10.302 1.00 47.12 243 ALA A C 1
ATOM 1879 O O . ALA A 1 243 ? 50.468 6.210 -10.859 1.00 47.12 243 ALA A O 1
ATOM 1880 N N . PRO A 1 244 ? 49.153 4.373 -10.994 1.00 45.66 244 PRO A N 1
ATOM 1881 C CA . PRO A 1 244 ? 48.963 4.506 -12.426 1.00 45.66 244 PRO A CA 1
ATOM 1882 C C . PRO A 1 244 ? 48.415 5.910 -12.710 1.00 45.66 244 PRO A C 1
ATOM 1884 O O . PRO A 1 244 ? 47.655 6.431 -11.886 1.00 45.66 244 PRO A O 1
ATOM 1887 N N . PRO A 1 245 ? 48.805 6.535 -13.837 1.00 50.06 245 PRO A N 1
ATOM 1888 C CA . PRO A 1 245 ? 48.347 7.877 -14.178 1.00 50.06 245 PRO A CA 1
ATOM 1889 C C . PRO A 1 245 ? 46.827 7.967 -13.992 1.00 50.06 245 PRO A C 1
ATOM 1891 O O . PRO A 1 245 ? 46.132 6.984 -14.293 1.00 50.06 245 PRO A O 1
ATOM 1894 N N . PRO A 1 246 ? 46.308 9.094 -13.462 1.00 56.66 246 PRO A N 1
ATOM 1895 C CA . PRO A 1 246 ? 44.893 9.230 -13.157 1.00 56.66 246 PRO A CA 1
ATOM 1896 C C . PRO A 1 246 ? 44.099 8.864 -14.405 1.00 56.66 246 PRO A C 1
ATOM 1898 O O . PRO A 1 246 ? 44.257 9.477 -15.462 1.00 56.66 246 PRO A O 1
ATOM 1901 N N . ARG A 1 247 ? 43.292 7.802 -14.304 1.00 58.94 247 ARG A N 1
ATOM 1902 C CA . ARG A 1 247 ? 42.448 7.396 -15.423 1.00 58.94 247 ARG A CA 1
ATOM 1903 C C . ARG A 1 247 ? 41.545 8.584 -15.763 1.00 58.94 247 ARG A C 1
ATOM 1905 O O . ARG A 1 247 ? 40.961 9.152 -14.834 1.00 58.94 247 ARG A O 1
ATOM 1912 N N . PRO A 1 248 ? 41.414 8.958 -17.047 1.00 65.25 248 PRO A N 1
ATOM 1913 C CA . PRO A 1 248 ? 40.448 9.971 -17.441 1.00 65.25 248 PRO A CA 1
ATOM 1914 C C . PRO A 1 248 ? 39.078 9.582 -16.884 1.00 65.25 248 PRO A C 1
ATOM 1916 O O . PRO A 1 248 ? 38.651 8.434 -17.032 1.00 65.25 248 PRO A O 1
ATOM 1919 N N . GLN A 1 249 ? 38.424 10.510 -16.187 1.00 72.75 249 GLN A N 1
ATOM 1920 C CA . GLN A 1 249 ? 37.128 10.238 -15.577 1.00 72.75 249 GLN A CA 1
ATOM 1921 C C . GLN A 1 249 ? 36.032 10.419 -16.632 1.00 72.75 249 GLN A C 1
ATOM 1923 O O . GLN A 1 249 ? 35.880 11.522 -17.164 1.00 72.75 249 GLN A O 1
ATOM 1928 N N . PRO A 1 250 ? 35.278 9.362 -16.970 1.00 77.31 250 PRO A N 1
ATOM 1929 C CA . PRO A 1 250 ? 34.178 9.473 -17.911 1.00 77.31 250 PRO A CA 1
ATOM 1930 C C . PRO A 1 250 ? 33.038 10.268 -17.263 1.00 77.31 250 PRO A C 1
ATOM 1932 O O . PRO A 1 250 ? 32.639 9.994 -16.130 1.00 77.31 250 PRO A O 1
ATOM 1935 N N . ARG A 1 251 ? 32.474 11.232 -17.992 1.00 80.12 251 ARG A N 1
ATOM 1936 C CA . ARG A 1 251 ? 31.214 11.891 -17.620 1.00 80.12 251 ARG A CA 1
ATOM 1937 C C . ARG A 1 251 ? 30.094 11.418 -18.534 1.00 80.12 251 ARG A C 1
ATOM 1939 O O . ARG A 1 251 ? 30.293 11.311 -19.742 1.00 80.12 251 ARG A O 1
ATOM 1946 N N . ALA A 1 252 ? 28.906 11.184 -17.983 1.00 82.00 252 ALA A N 1
ATOM 1947 C CA . ALA A 1 252 ? 27.709 11.039 -18.803 1.00 82.00 252 ALA A CA 1
ATOM 1948 C C . ALA A 1 252 ? 27.158 12.413 -19.176 1.00 82.00 252 ALA A C 1
ATOM 1950 O O . ALA A 1 252 ? 27.027 13.305 -18.338 1.00 82.00 252 ALA A O 1
ATOM 1951 N N . GLN A 1 253 ? 26.792 12.550 -20.441 1.00 84.00 253 GLN A N 1
ATOM 1952 C CA . GLN A 1 253 ? 25.916 13.609 -20.907 1.00 84.00 253 GLN A CA 1
ATOM 1953 C C . GLN A 1 253 ? 24.557 12.993 -21.221 1.00 84.00 253 GLN A C 1
ATOM 1955 O O . GLN A 1 253 ? 24.469 12.118 -22.083 1.00 84.00 253 GLN A O 1
ATOM 1960 N N . GLU A 1 254 ? 23.524 13.455 -20.522 1.00 81.56 254 GLU A N 1
ATOM 1961 C CA . GLU A 1 254 ? 22.137 13.071 -20.773 1.00 81.56 254 GLU A CA 1
ATOM 1962 C C . GLU A 1 254 ? 21.673 13.536 -22.151 1.00 81.56 254 GLU A C 1
ATOM 1964 O O . GLU A 1 254 ? 22.046 14.610 -22.635 1.00 81.56 254 GLU A O 1
ATOM 1969 N N . ARG A 1 255 ? 20.897 12.670 -22.794 1.00 83.69 255 ARG A N 1
ATOM 1970 C CA . ARG A 1 255 ? 20.327 12.844 -24.123 1.00 83.69 255 ARG A CA 1
ATOM 1971 C C . ARG A 1 255 ? 18.836 12.575 -24.070 1.00 83.69 255 ARG A C 1
ATOM 1973 O O . ARG A 1 255 ? 18.330 12.025 -23.093 1.00 83.69 255 ARG A O 1
ATOM 1980 N N . ARG A 1 256 ? 18.132 12.918 -25.149 1.00 80.50 256 ARG A N 1
ATOM 1981 C CA . ARG A 1 256 ? 16.724 12.535 -25.267 1.00 80.50 256 ARG A CA 1
ATOM 1982 C C . ARG A 1 256 ? 16.578 11.010 -25.156 1.00 80.50 256 ARG A C 1
ATOM 1984 O O . ARG A 1 256 ? 17.376 10.291 -25.764 1.00 80.50 256 ARG A O 1
ATOM 1991 N N . PRO A 1 257 ? 15.559 10.517 -24.435 1.00 80.81 257 PRO A N 1
ATOM 1992 C CA . PRO A 1 257 ? 15.245 9.103 -24.423 1.00 80.81 257 PRO A CA 1
ATOM 1993 C C . PRO A 1 257 ? 15.034 8.524 -25.825 1.00 80.81 257 PRO A C 1
ATOM 1995 O O . PRO A 1 257 ? 14.590 9.214 -26.747 1.00 80.81 257 PRO A O 1
ATOM 1998 N N . VAL A 1 258 ? 15.350 7.243 -25.970 1.00 85.75 258 VAL A N 1
ATOM 1999 C CA . VAL A 1 258 ? 15.278 6.502 -27.234 1.00 85.75 258 VAL A CA 1
ATOM 2000 C C . VAL A 1 258 ? 14.233 5.399 -27.133 1.00 85.75 258 VAL A C 1
ATOM 2002 O O . VAL A 1 258 ? 13.994 4.857 -26.052 1.00 85.75 258 VAL A O 1
ATOM 2005 N N . THR A 1 259 ? 13.611 5.047 -28.258 1.00 87.12 259 THR A N 1
ATOM 2006 C CA . THR A 1 259 ? 12.629 3.955 -28.301 1.00 87.12 259 THR A CA 1
ATOM 2007 C C . THR A 1 259 ? 13.292 2.620 -28.625 1.00 87.12 259 THR A C 1
ATOM 2009 O O . THR A 1 259 ? 14.329 2.547 -29.295 1.00 87.12 259 THR A O 1
ATOM 2012 N N . CYS A 1 260 ? 12.658 1.522 -28.212 1.00 88.94 260 CYS A N 1
ATOM 2013 C CA . CYS A 1 260 ? 13.115 0.183 -28.581 1.00 88.94 260 CYS A CA 1
ATOM 2014 C C . CYS A 1 260 ? 13.146 -0.029 -30.104 1.00 88.94 260 CYS A C 1
ATOM 2016 O O . CYS A 1 260 ? 14.064 -0.671 -30.611 1.00 88.94 260 CYS A O 1
ATOM 2018 N N . ALA A 1 261 ? 12.206 0.556 -30.855 1.00 88.50 261 ALA A N 1
ATOM 2019 C CA . ALA A 1 261 ? 12.186 0.496 -32.317 1.00 88.50 261 ALA A CA 1
ATOM 2020 C C . ALA A 1 261 ? 13.435 1.142 -32.947 1.00 88.50 261 ALA A C 1
ATOM 2022 O O . ALA A 1 261 ? 14.041 0.573 -33.861 1.00 88.50 261 ALA A O 1
ATOM 2023 N N . GLN A 1 262 ? 13.867 2.300 -32.430 1.00 89.25 262 GLN A N 1
ATOM 2024 C CA . GLN A 1 262 ? 15.102 2.963 -32.867 1.00 89.25 262 GLN A CA 1
ATOM 2025 C C . GLN A 1 262 ? 16.334 2.096 -32.601 1.00 89.25 262 GLN A C 1
ATOM 2027 O O . GLN A 1 262 ? 17.223 2.018 -33.452 1.00 89.25 262 GLN A O 1
ATOM 2032 N N . LEU A 1 263 ? 16.372 1.415 -31.455 1.00 91.44 263 LEU A N 1
ATOM 2033 C CA . LEU A 1 263 ? 17.472 0.523 -31.101 1.00 91.44 263 LEU A CA 1
ATOM 2034 C C . LEU A 1 263 ? 17.463 -0.757 -31.939 1.00 91.44 263 LEU A C 1
ATOM 2036 O O . LEU A 1 263 ? 18.496 -1.107 -32.499 1.00 91.44 263 LEU A O 1
ATOM 2040 N N . LYS A 1 264 ? 16.312 -1.411 -32.136 1.00 92.75 264 LYS A N 1
ATOM 2041 C CA . LYS A 1 264 ? 16.190 -2.574 -33.032 1.00 92.75 264 LYS A CA 1
ATOM 2042 C C . LYS A 1 264 ? 16.675 -2.264 -34.435 1.00 92.75 264 LYS A C 1
ATOM 2044 O O . LYS A 1 264 ? 17.346 -3.089 -35.044 1.00 92.75 264 LYS A O 1
ATOM 2049 N N . ARG A 1 265 ? 16.357 -1.079 -34.953 1.00 92.50 265 ARG A N 1
ATOM 2050 C CA . ARG A 1 265 ? 16.786 -0.651 -36.286 1.00 92.50 265 ARG A CA 1
ATOM 2051 C C . ARG A 1 265 ? 18.308 -0.702 -36.446 1.00 92.50 265 ARG A C 1
ATOM 2053 O O . ARG A 1 265 ? 18.771 -1.135 -37.494 1.00 92.50 265 ARG A O 1
ATOM 2060 N N . VAL A 1 266 ? 19.071 -0.297 -35.428 1.00 93.12 266 VAL A N 1
ATOM 2061 C CA . VAL A 1 266 ? 20.546 -0.280 -35.485 1.00 93.12 266 VAL A CA 1
ATOM 2062 C C . VAL A 1 266 ? 21.204 -1.538 -34.916 1.00 93.12 266 VAL A C 1
ATOM 2064 O O . VAL A 1 266 ? 22.353 -1.817 -35.232 1.00 93.12 266 VAL A O 1
ATOM 2067 N N . LEU A 1 267 ? 20.502 -2.293 -34.069 1.00 94.12 267 LEU A N 1
ATOM 2068 C CA . LEU A 1 267 ? 21.020 -3.511 -33.443 1.00 94.12 267 LEU A CA 1
ATOM 2069 C C . LEU A 1 267 ? 20.585 -4.786 -34.169 1.00 94.12 267 LEU A C 1
ATOM 2071 O O . LEU A 1 267 ? 21.155 -5.841 -33.925 1.00 94.12 267 LEU A O 1
ATOM 2075 N N . GLY A 1 268 ? 19.545 -4.736 -34.999 1.00 93.69 268 GLY A N 1
ATOM 2076 C CA . GLY A 1 268 ? 18.983 -5.903 -35.682 1.00 93.69 268 GLY A CA 1
ATOM 2077 C C . GLY A 1 268 ? 18.334 -6.931 -34.747 1.00 93.69 268 GLY A C 1
ATOM 2078 O O . GLY A 1 268 ? 18.013 -8.031 -35.190 1.00 93.69 268 GLY A O 1
ATOM 2079 N N . VAL A 1 269 ? 18.146 -6.605 -33.463 1.00 92.06 269 VAL A N 1
ATOM 2080 C CA . VAL A 1 269 ? 17.565 -7.492 -32.443 1.00 92.06 269 VAL A CA 1
ATOM 2081 C C . VAL A 1 269 ? 16.490 -6.773 -31.639 1.00 92.06 269 VAL A C 1
ATOM 2083 O O . VAL A 1 269 ? 16.591 -5.572 -31.392 1.00 92.06 269 VAL A O 1
ATOM 2086 N N . ASP A 1 270 ? 15.470 -7.520 -31.217 1.00 91.31 270 ASP A N 1
ATOM 2087 C CA . ASP A 1 270 ? 14.511 -7.035 -30.227 1.00 91.31 270 ASP A CA 1
ATOM 2088 C C . ASP A 1 270 ? 15.186 -6.941 -28.853 1.00 91.31 270 ASP A C 1
ATOM 2090 O O . ASP A 1 270 ? 15.939 -7.835 -28.450 1.00 91.31 270 ASP A O 1
ATOM 2094 N N . LEU A 1 271 ? 14.900 -5.867 -28.121 1.00 89.19 271 LEU A N 1
ATOM 2095 C CA . LEU A 1 271 ? 15.423 -5.671 -26.776 1.00 89.19 271 LEU A CA 1
ATOM 2096 C C . LEU A 1 271 ? 14.537 -6.347 -25.718 1.00 89.19 271 LEU A C 1
ATOM 2098 O O . LEU A 1 271 ? 13.310 -6.244 -25.791 1.00 89.19 271 LEU A O 1
ATOM 2102 N N . PRO A 1 272 ? 15.138 -7.013 -24.716 1.00 89.69 272 PRO A N 1
ATOM 2103 C CA . PRO A 1 272 ? 14.394 -7.539 -23.582 1.00 89.69 272 PRO A CA 1
ATOM 2104 C C . PRO A 1 272 ? 13.898 -6.389 -22.701 1.00 89.69 272 PRO A C 1
ATOM 2106 O O . PRO A 1 272 ? 14.698 -5.574 -22.252 1.00 89.69 272 PRO A O 1
ATOM 2109 N N . GLN A 1 273 ? 12.597 -6.364 -22.435 1.00 87.00 273 GLN A N 1
ATOM 2110 C CA . GLN A 1 273 ? 11.930 -5.449 -21.510 1.00 87.00 273 GLN A CA 1
ATOM 2111 C C . GLN A 1 273 ? 11.512 -6.192 -20.251 1.00 87.00 273 GLN A C 1
ATOM 2113 O O . GLN A 1 273 ? 11.196 -7.384 -20.304 1.00 87.00 273 GLN A O 1
ATOM 2118 N N . TRP A 1 274 ? 11.509 -5.496 -19.119 1.00 85.69 274 TRP A N 1
ATOM 2119 C CA . TRP A 1 274 ? 11.318 -6.123 -17.816 1.00 85.69 274 TRP A CA 1
ATOM 2120 C C . TRP A 1 274 ? 10.277 -5.396 -16.983 1.00 85.69 274 TRP A C 1
ATOM 2122 O O . TRP A 1 274 ? 10.250 -4.167 -16.917 1.00 85.69 274 TRP A O 1
ATOM 2132 N N . LEU A 1 275 ? 9.450 -6.187 -16.301 1.00 81.62 275 LEU A N 1
ATOM 2133 C CA . LEU A 1 275 ? 8.566 -5.680 -15.263 1.00 81.62 275 LEU A CA 1
ATOM 2134 C C . LEU A 1 275 ? 9.362 -5.472 -13.977 1.00 81.62 275 LEU A C 1
ATOM 2136 O O . LEU A 1 275 ? 10.217 -6.294 -13.626 1.00 81.62 275 LEU A O 1
ATOM 2140 N N . ALA A 1 276 ? 9.036 -4.413 -13.246 1.00 76.81 276 ALA A N 1
ATOM 2141 C CA . ALA A 1 276 ? 9.515 -4.232 -11.885 1.00 76.81 276 ALA A CA 1
ATOM 2142 C C . ALA A 1 276 ? 9.210 -5.478 -11.027 1.00 76.81 276 ALA A C 1
ATOM 2144 O O . ALA A 1 276 ? 8.125 -6.057 -11.097 1.00 76.81 276 ALA A O 1
ATOM 2145 N N . GLY A 1 277 ? 10.198 -5.902 -10.245 1.00 79.69 277 GLY A N 1
ATOM 2146 C CA . GLY A 1 277 ? 10.189 -7.124 -9.440 1.00 79.69 277 GLY A CA 1
ATOM 2147 C C . GLY A 1 277 ? 10.558 -8.416 -10.193 1.00 79.69 277 GLY A C 1
ATOM 2148 O O . GLY A 1 277 ? 10.608 -9.482 -9.577 1.00 79.69 277 GLY A O 1
ATOM 2149 N N . THR A 1 278 ? 10.842 -8.359 -11.503 1.00 86.75 278 THR A N 1
ATOM 2150 C CA . THR A 1 278 ? 11.251 -9.531 -12.312 1.00 86.75 278 THR A CA 1
ATOM 2151 C C . THR A 1 278 ? 12.741 -9.554 -12.676 1.00 86.75 278 THR A C 1
ATOM 2153 O O . THR A 1 278 ? 13.256 -10.591 -13.103 1.00 86.75 278 THR A O 1
ATOM 2156 N N . ARG A 1 279 ? 13.468 -8.451 -12.451 1.00 86.25 279 ARG A N 1
ATOM 2157 C CA . ARG A 1 279 ? 14.901 -8.244 -12.739 1.00 86.25 279 ARG A CA 1
ATOM 2158 C C . ARG A 1 279 ? 15.785 -8.79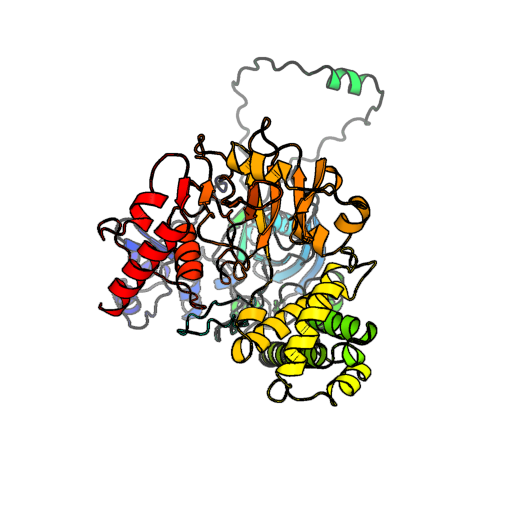6 -11.621 1.00 86.25 279 ARG A C 1
ATOM 2160 O O . ARG A 1 279 ? 16.680 -8.123 -11.108 1.00 86.25 279 ARG A O 1
ATOM 2167 N N . LEU A 1 280 ? 15.518 -10.031 -11.213 1.00 87.75 280 LEU A N 1
ATOM 2168 C CA . LEU A 1 280 ? 16.330 -10.731 -10.222 1.00 87.75 280 LEU A CA 1
ATOM 2169 C C . LEU A 1 280 ? 17.562 -11.343 -10.908 1.00 87.75 280 LEU A C 1
ATOM 2171 O O . LEU A 1 280 ? 17.412 -11.886 -12.007 1.00 87.75 280 LEU A O 1
ATOM 2175 N N . PRO A 1 281 ? 18.753 -11.354 -10.277 1.00 86.81 281 PRO A N 1
ATOM 2176 C CA . PRO A 1 281 ? 19.974 -11.905 -10.876 1.00 86.81 281 PRO A CA 1
ATOM 2177 C C . PRO A 1 281 ? 19.795 -13.307 -11.474 1.00 86.81 281 PRO A C 1
ATOM 2179 O O . PRO A 1 281 ? 20.191 -13.562 -12.609 1.00 86.81 281 PRO A O 1
ATOM 2182 N N . ALA A 1 282 ? 19.107 -14.204 -10.760 1.00 88.12 282 ALA A N 1
ATOM 2183 C CA . ALA A 1 282 ? 18.836 -15.560 -11.239 1.00 88.12 282 ALA A CA 1
ATOM 2184 C C . ALA A 1 282 ? 17.913 -15.603 -12.473 1.00 88.12 282 ALA A C 1
ATOM 2186 O O . ALA A 1 282 ? 18.042 -16.497 -13.310 1.00 88.12 282 ALA A O 1
ATOM 2187 N N . VAL A 1 283 ? 16.976 -14.658 -12.601 1.00 89.50 283 VAL A N 1
ATOM 2188 C CA . VAL A 1 283 ? 16.080 -14.569 -13.765 1.00 89.50 283 VAL A CA 1
ATOM 2189 C C . VAL A 1 283 ? 16.822 -13.968 -14.956 1.00 89.50 283 VAL A C 1
ATOM 2191 O O . VAL A 1 283 ? 16.718 -14.502 -16.058 1.00 89.50 283 VAL A O 1
ATOM 2194 N N . LEU A 1 284 ? 17.621 -12.922 -14.727 1.00 88.31 284 LEU A N 1
ATOM 2195 C CA . LEU A 1 284 ? 18.481 -12.302 -15.738 1.00 88.31 284 LEU A CA 1
ATOM 2196 C C . LEU A 1 284 ? 19.431 -13.332 -16.353 1.00 88.31 284 LEU A C 1
ATOM 2198 O O . LEU A 1 284 ? 19.468 -13.480 -17.572 1.00 88.31 284 LEU A O 1
ATOM 2202 N N . GLU A 1 285 ? 20.120 -14.117 -15.523 1.00 86.94 285 GLU A N 1
ATOM 2203 C CA . GLU A 1 285 ? 21.007 -15.188 -15.987 1.00 86.94 285 GLU A CA 1
ATOM 2204 C C . GLU A 1 285 ? 20.266 -16.253 -16.810 1.00 86.94 285 GLU A C 1
ATOM 2206 O O . GLU A 1 285 ? 20.741 -16.657 -17.872 1.00 86.94 285 GLU A O 1
ATOM 2211 N N . ARG A 1 286 ? 19.058 -16.659 -16.396 1.00 87.62 286 ARG A N 1
ATOM 2212 C CA . ARG A 1 286 ? 18.226 -17.584 -17.189 1.00 87.62 286 ARG A CA 1
ATOM 2213 C C . ARG A 1 286 ? 17.799 -16.977 -18.528 1.00 87.62 286 ARG A C 1
ATOM 2215 O O . ARG A 1 286 ? 17.798 -17.683 -19.535 1.00 87.62 286 ARG A O 1
ATOM 2222 N N . ALA A 1 287 ? 17.465 -15.688 -18.559 1.00 85.62 287 ALA A N 1
ATOM 2223 C CA . ALA A 1 287 ? 17.060 -14.992 -19.778 1.00 85.62 287 ALA A CA 1
ATOM 2224 C C . ALA A 1 287 ? 18.221 -14.815 -20.768 1.00 85.62 287 ALA A C 1
ATOM 2226 O O . ALA A 1 287 ? 17.985 -14.759 -21.972 1.00 85.62 287 ALA A O 1
ATOM 2227 N N . ARG A 1 288 ? 19.485 -14.804 -20.312 1.00 81.50 288 ARG A N 1
ATOM 2228 C CA . ARG A 1 288 ? 20.653 -14.737 -21.216 1.00 81.50 288 ARG A CA 1
ATOM 2229 C C . ARG A 1 288 ? 20.685 -15.888 -22.221 1.00 81.50 288 ARG A C 1
ATOM 2231 O O . ARG A 1 288 ? 21.132 -15.677 -23.346 1.00 81.50 288 ARG A O 1
ATOM 2238 N N . ALA A 1 289 ? 20.225 -17.071 -21.813 1.00 78.88 289 ALA A N 1
ATOM 2239 C CA . ALA A 1 289 ? 20.189 -18.277 -22.637 1.00 78.88 289 ALA A CA 1
ATOM 2240 C C . ALA A 1 289 ? 18.868 -18.456 -23.411 1.00 78.88 289 ALA A C 1
ATOM 2242 O O . ALA A 1 289 ? 18.751 -19.390 -24.204 1.00 78.88 289 ALA A O 1
ATOM 2243 N N . TYR A 1 290 ? 17.869 -17.593 -23.183 1.00 79.56 290 TYR A N 1
ATOM 2244 C CA . TYR A 1 290 ? 16.516 -17.764 -23.705 1.00 79.56 290 TYR A CA 1
ATOM 2245 C C . TYR A 1 290 ? 15.994 -16.490 -24.378 1.00 79.56 290 TYR A C 1
ATOM 2247 O O . TYR A 1 290 ? 15.710 -15.482 -23.736 1.00 79.56 290 TYR A O 1
ATOM 2255 N N . HIS A 1 291 ? 15.807 -16.558 -25.695 1.00 76.38 291 HIS A N 1
ATOM 2256 C CA . HIS A 1 291 ? 15.273 -15.460 -26.502 1.00 76.38 291 HIS A CA 1
ATOM 2257 C C . HIS A 1 291 ? 13.737 -15.487 -26.549 1.00 76.38 291 HIS A C 1
ATOM 2259 O O . HIS A 1 291 ? 13.125 -15.699 -27.596 1.00 76.38 291 HIS A O 1
ATOM 2265 N N . GLY A 1 292 ? 13.108 -15.297 -25.389 1.00 86.19 292 GLY A N 1
ATOM 2266 C CA . GLY A 1 292 ? 11.657 -15.219 -25.251 1.00 86.19 292 GLY A CA 1
ATOM 2267 C C . GLY A 1 292 ? 11.222 -14.813 -23.847 1.00 86.19 292 GLY A C 1
ATOM 2268 O O . GLY A 1 292 ? 12.051 -14.504 -22.994 1.00 86.19 292 GLY A O 1
ATOM 2269 N N . THR A 1 293 ? 9.913 -14.839 -23.603 1.00 91.38 293 THR A N 1
ATOM 2270 C CA . THR A 1 293 ? 9.337 -14.502 -22.296 1.00 91.38 293 THR A CA 1
ATOM 2271 C C . THR A 1 293 ? 9.419 -15.687 -21.342 1.00 91.38 293 THR A C 1
ATOM 2273 O O . THR A 1 293 ? 8.780 -16.719 -21.560 1.00 91.38 293 THR A O 1
ATOM 2276 N N . LEU A 1 294 ? 10.200 -15.549 -20.273 1.00 93.62 294 LEU A N 1
ATOM 2277 C CA . LEU A 1 294 ? 10.232 -16.505 -19.172 1.00 93.62 294 LEU A CA 1
ATOM 2278 C C . LEU A 1 294 ? 8.990 -16.347 -18.299 1.00 93.62 294 LEU A C 1
ATOM 2280 O O . LEU A 1 294 ? 8.587 -15.235 -17.976 1.00 93.62 294 LEU A O 1
ATOM 2284 N N . THR A 1 295 ? 8.415 -17.466 -17.869 1.00 92.44 295 THR A N 1
ATOM 2285 C CA . THR A 1 295 ? 7.421 -17.459 -16.791 1.00 92.44 295 THR A CA 1
ATOM 2286 C C . THR A 1 295 ? 8.143 -17.724 -15.473 1.00 92.44 295 THR A C 1
ATOM 2288 O O . THR A 1 295 ? 8.883 -18.706 -15.362 1.00 92.44 295 THR A O 1
ATOM 2291 N N . ILE A 1 296 ? 7.978 -16.830 -14.500 1.00 92.75 296 ILE A N 1
ATOM 2292 C CA . ILE A 1 296 ? 8.636 -16.898 -13.188 1.00 92.75 296 ILE A CA 1
ATOM 2293 C C . ILE A 1 296 ? 7.602 -16.970 -12.060 1.00 92.75 296 ILE A C 1
ATOM 2295 O O . ILE A 1 296 ? 6.468 -16.550 -12.272 1.00 92.75 296 ILE A O 1
ATOM 2299 N N . PRO A 1 297 ? 7.953 -17.482 -10.865 1.00 91.38 297 PRO A N 1
ATOM 2300 C CA . PRO A 1 297 ? 7.059 -17.414 -9.714 1.00 91.38 297 PRO A CA 1
ATOM 2301 C C . PRO A 1 297 ? 6.604 -15.977 -9.465 1.00 91.38 297 PRO A C 1
ATOM 2303 O O . PRO A 1 297 ? 7.426 -15.057 -9.500 1.00 91.38 297 PRO A O 1
ATOM 2306 N N . ASP A 1 298 ? 5.309 -15.794 -9.226 1.00 89.75 298 ASP A N 1
ATOM 2307 C CA . ASP A 1 298 ? 4.770 -14.477 -8.927 1.00 89.75 298 ASP A CA 1
ATOM 2308 C C . ASP A 1 298 ? 5.252 -14.007 -7.551 1.00 89.75 298 ASP A C 1
ATOM 2310 O O . ASP A 1 298 ? 5.085 -14.690 -6.542 1.00 89.75 298 ASP A O 1
ATOM 2314 N N . ARG A 1 299 ? 5.904 -12.847 -7.537 1.00 84.94 299 ARG A N 1
ATOM 2315 C CA . ARG A 1 299 ? 6.355 -12.124 -6.340 1.00 84.94 299 ARG A CA 1
ATOM 2316 C C . ARG A 1 299 ? 6.033 -10.634 -6.428 1.00 84.94 299 ARG A C 1
ATOM 2318 O O . ARG A 1 299 ? 6.514 -9.861 -5.607 1.00 84.94 299 ARG A O 1
ATOM 2325 N N . ILE A 1 300 ? 5.313 -10.235 -7.474 1.00 82.62 300 ILE A N 1
ATOM 2326 C CA . ILE A 1 300 ? 5.168 -8.832 -7.872 1.00 82.62 300 ILE A CA 1
ATOM 2327 C C . ILE A 1 300 ? 3.720 -8.372 -7.790 1.00 82.62 300 ILE A C 1
ATOM 2329 O O . ILE A 1 300 ? 3.466 -7.193 -7.561 1.00 82.62 300 ILE A O 1
ATOM 2333 N N . THR A 1 301 ? 2.769 -9.287 -7.983 1.00 86.88 301 THR A N 1
ATOM 2334 C CA . THR A 1 301 ? 1.349 -8.979 -7.838 1.00 86.88 301 THR A CA 1
ATOM 2335 C C . THR A 1 301 ? 0.925 -9.157 -6.371 1.00 86.88 301 THR A C 1
ATOM 2337 O O . THR A 1 301 ? 1.642 -9.779 -5.586 1.00 86.88 301 THR A O 1
ATOM 2340 N N . PRO A 1 302 ? -0.246 -8.641 -5.961 1.00 84.44 302 PRO A N 1
ATOM 2341 C CA . PRO A 1 302 ? -0.821 -8.915 -4.638 1.00 84.44 302 PRO A CA 1
ATOM 2342 C C . PRO A 1 302 ? -1.312 -10.366 -4.438 1.00 84.44 302 PRO A C 1
ATOM 2344 O O . PRO A 1 302 ? -1.748 -10.712 -3.334 1.00 84.44 302 PRO A O 1
ATOM 2347 N N . TRP A 1 303 ? -1.273 -11.224 -5.469 1.00 92.38 303 TRP A N 1
ATOM 2348 C CA . TRP A 1 303 ? -1.788 -12.596 -5.389 1.00 92.38 303 TRP A CA 1
ATOM 2349 C C . TRP A 1 303 ? -1.090 -13.468 -4.333 1.00 92.38 303 TRP A C 1
ATOM 2351 O O . TRP A 1 303 ? -1.815 -14.056 -3.533 1.00 92.38 303 TRP A O 1
ATOM 2361 N N . PRO A 1 304 ? 0.256 -13.540 -4.241 1.00 93.25 304 PRO A N 1
ATOM 2362 C CA . PRO A 1 304 ? 0.923 -14.412 -3.271 1.00 93.25 304 PRO A CA 1
ATOM 2363 C C . PRO A 1 304 ? 0.519 -14.112 -1.825 1.00 93.25 304 PRO A C 1
ATOM 2365 O O . PRO A 1 304 ? 0.142 -15.022 -1.100 1.00 93.25 304 PRO A O 1
ATOM 2368 N N . ALA A 1 305 ? 0.472 -12.834 -1.434 1.00 88.81 305 ALA A N 1
ATOM 2369 C CA . ALA A 1 305 ? 0.033 -12.440 -0.093 1.00 88.81 305 ALA A CA 1
ATOM 2370 C C . ALA A 1 305 ? -1.440 -12.801 0.177 1.00 88.81 305 ALA A C 1
ATOM 2372 O O . ALA A 1 305 ? -1.813 -13.144 1.297 1.00 88.81 305 ALA A O 1
ATOM 2373 N N . THR A 1 306 ? -2.291 -12.733 -0.849 1.00 90.81 306 THR A N 1
ATOM 2374 C CA . THR A 1 306 ? -3.707 -13.118 -0.748 1.00 90.81 306 THR A CA 1
ATOM 2375 C C . THR A 1 306 ? -3.864 -14.632 -0.611 1.00 90.81 306 THR A C 1
ATOM 2377 O O . THR A 1 306 ? -4.628 -15.094 0.235 1.00 90.81 306 THR A O 1
ATOM 2380 N N . LEU A 1 307 ? -3.093 -15.399 -1.384 1.00 95.75 307 LEU A N 1
ATOM 2381 C CA . LEU A 1 307 ? -3.037 -16.852 -1.289 1.00 95.75 307 LEU A CA 1
ATOM 2382 C C . LEU A 1 307 ? -2.508 -17.308 0.077 1.00 95.75 307 LEU A C 1
ATOM 2384 O O . LEU A 1 307 ? -3.108 -18.191 0.682 1.00 95.75 307 LEU A O 1
ATOM 2388 N N . ASP A 1 308 ? -1.444 -16.682 0.584 1.00 95.50 308 ASP A N 1
ATOM 2389 C CA . ASP A 1 308 ? -0.872 -16.983 1.900 1.00 95.50 308 ASP A CA 1
ATOM 2390 C C . ASP A 1 308 ? -1.898 -16.752 3.018 1.00 95.50 308 ASP A C 1
ATOM 2392 O O . ASP A 1 308 ? -2.063 -17.608 3.887 1.00 95.50 308 ASP A O 1
ATOM 2396 N N . ARG A 1 309 ? -2.660 -15.646 2.962 1.00 95.06 309 ARG A N 1
ATOM 2397 C CA . ARG A 1 309 ? -3.758 -15.388 3.910 1.00 95.06 309 ARG A CA 1
ATOM 2398 C C . ARG A 1 309 ? -4.844 -16.457 3.835 1.00 95.06 309 ARG A C 1
ATOM 2400 O O . ARG A 1 309 ? -5.239 -16.977 4.873 1.00 95.06 309 ARG A O 1
ATOM 2407 N N . LEU A 1 310 ? -5.308 -16.817 2.637 1.00 96.75 310 LEU A N 1
ATOM 2408 C CA . LEU A 1 310 ? -6.336 -17.852 2.469 1.00 96.75 310 LEU A CA 1
ATOM 2409 C C . LEU A 1 310 ? -5.842 -19.239 2.920 1.00 96.75 310 LEU A C 1
ATOM 2411 O O . LEU A 1 310 ? -6.596 -20.016 3.505 1.00 96.75 310 LEU A O 1
ATOM 2415 N N . GLN A 1 311 ? -4.567 -19.549 2.688 1.00 97.50 311 GLN A N 1
ATOM 2416 C CA . GLN A 1 311 ? -3.943 -20.785 3.150 1.00 97.50 311 GLN A CA 1
ATOM 2417 C C . GLN A 1 311 ? -3.849 -20.830 4.678 1.00 97.50 311 GLN A C 1
ATOM 2419 O O . GLN A 1 311 ? -4.203 -21.845 5.282 1.00 97.50 311 GLN A O 1
ATOM 2424 N N . ALA A 1 312 ? -3.377 -19.750 5.303 1.00 97.00 312 ALA A N 1
ATOM 2425 C CA . ALA A 1 312 ? -3.261 -19.652 6.754 1.00 97.00 312 ALA A CA 1
ATOM 2426 C C . ALA A 1 312 ? -4.642 -19.728 7.423 1.00 97.00 312 ALA A C 1
ATOM 2428 O O . ALA A 1 312 ? -4.829 -20.497 8.360 1.00 97.00 312 ALA A O 1
ATOM 2429 N N . ALA A 1 313 ? -5.630 -19.037 6.851 1.00 97.19 313 ALA A N 1
ATOM 2430 C CA . ALA A 1 313 ? -7.038 -19.118 7.219 1.00 97.19 313 ALA A CA 1
ATOM 2431 C C . ALA A 1 313 ? -7.588 -20.551 7.229 1.00 97.19 313 ALA A C 1
ATOM 2433 O O . ALA A 1 313 ? -8.229 -20.976 8.187 1.00 97.19 313 ALA A O 1
ATOM 2434 N N . HIS A 1 314 ? -7.336 -21.292 6.149 1.00 96.94 314 HIS A N 1
ATOM 2435 C CA . HIS A 1 314 ? -7.778 -22.675 6.025 1.00 96.94 314 HIS A CA 1
ATOM 2436 C C . HIS A 1 314 ? -7.065 -23.597 7.021 1.00 96.94 314 HIS A C 1
ATOM 2438 O O . HIS A 1 314 ? -7.687 -24.490 7.576 1.00 96.94 314 HIS A O 1
ATOM 2444 N N . THR A 1 315 ? -5.772 -23.363 7.261 1.00 96.94 315 THR A N 1
ATOM 2445 C CA . THR A 1 315 ? -4.952 -24.164 8.187 1.00 96.94 315 THR A CA 1
ATOM 2446 C C . THR A 1 315 ? -5.347 -23.928 9.647 1.00 96.94 315 THR A C 1
ATOM 2448 O O . THR A 1 315 ? -5.199 -24.825 10.467 1.00 96.94 315 THR A O 1
ATOM 2451 N N . ALA A 1 316 ? -5.863 -22.738 9.961 1.00 96.56 316 ALA A N 1
ATOM 2452 C CA . ALA A 1 316 ? -6.400 -22.371 11.268 1.00 96.56 316 ALA A CA 1
ATOM 2453 C C . ALA A 1 316 ? -7.877 -22.777 11.460 1.00 96.56 316 ALA A C 1
ATOM 2455 O O . ALA A 1 316 ? -8.539 -22.268 12.361 1.00 96.56 316 ALA A O 1
ATOM 2456 N N . ASP A 1 317 ? -8.418 -23.644 10.594 1.00 96.44 317 ASP A N 1
ATOM 2457 C CA . ASP A 1 317 ? -9.793 -24.154 10.661 1.00 96.44 317 ASP A CA 1
ATOM 2458 C C . ASP A 1 317 ? -10.875 -23.055 10.710 1.00 96.44 317 ASP A C 1
ATOM 2460 O O . ASP A 1 317 ? -11.981 -23.267 11.218 1.00 96.44 317 ASP A O 1
ATOM 2464 N N . MET A 1 318 ? -10.612 -21.872 10.134 1.00 96.62 318 MET A N 1
ATOM 2465 C CA . MET A 1 318 ? -11.620 -20.804 10.088 1.00 96.62 318 MET A CA 1
ATOM 2466 C C . MET A 1 318 ? -12.843 -21.196 9.259 1.00 96.62 318 MET A C 1
ATOM 2468 O O . MET A 1 318 ? -13.923 -20.680 9.500 1.00 96.62 318 MET A O 1
ATOM 2472 N N . ALA A 1 319 ? -12.712 -22.126 8.310 1.00 94.75 319 ALA A N 1
ATOM 2473 C CA . ALA A 1 319 ? -13.858 -22.637 7.560 1.00 94.75 319 ALA A CA 1
ATOM 2474 C C . ALA A 1 319 ? -14.900 -23.331 8.462 1.00 94.75 319 ALA A C 1
ATOM 2476 O O . ALA A 1 319 ? -16.077 -23.358 8.114 1.00 94.75 319 ALA A O 1
ATOM 2477 N N . GLU A 1 320 ? -14.471 -23.884 9.601 1.00 94.56 320 GLU A N 1
ATOM 2478 C CA . GLU A 1 320 ? -15.341 -24.547 10.578 1.00 94.56 320 GLU A CA 1
ATOM 2479 C C . GLU A 1 320 ? -15.824 -23.575 11.664 1.00 94.56 320 GLU A C 1
ATOM 2481 O O . GLU A 1 320 ? -17.010 -23.562 11.985 1.00 94.56 320 GLU A O 1
ATOM 2486 N N . HIS A 1 321 ? -14.928 -22.734 12.191 1.00 96.00 321 HIS A N 1
ATOM 2487 C CA . HIS A 1 321 ? -15.224 -21.837 13.318 1.00 96.00 321 HIS A CA 1
ATOM 2488 C C . HIS A 1 321 ? -15.834 -20.491 12.895 1.00 96.00 321 HIS A C 1
ATOM 2490 O O . HIS A 1 321 ? -16.681 -19.948 13.597 1.00 96.00 321 HIS A O 1
ATOM 2496 N N . PHE A 1 322 ? -15.429 -19.968 11.734 1.00 97.06 322 PHE A N 1
ATOM 2497 C CA . PHE A 1 322 ? -15.856 -18.676 11.180 1.00 97.06 322 PHE A CA 1
ATOM 2498 C C . PHE A 1 322 ? -16.258 -18.795 9.691 1.00 97.06 322 PHE A C 1
ATOM 2500 O O . PHE A 1 322 ? -15.620 -18.192 8.813 1.00 97.06 322 PHE A O 1
ATOM 2507 N N . PRO A 1 323 ? -17.272 -19.620 9.359 1.00 95.88 323 PRO A N 1
ATOM 2508 C CA . PRO A 1 323 ? -17.614 -19.937 7.975 1.00 95.88 323 PRO A CA 1
ATOM 2509 C C . PRO A 1 323 ? -18.002 -18.725 7.115 1.00 95.88 323 PRO A C 1
ATOM 2511 O O . PRO A 1 323 ? -17.662 -18.706 5.928 1.00 95.88 323 PRO A O 1
ATOM 2514 N N . ALA A 1 324 ? -18.673 -17.704 7.663 1.00 95.44 324 ALA A N 1
ATOM 2515 C CA . ALA A 1 324 ? -18.985 -16.486 6.911 1.00 95.44 324 ALA A CA 1
ATOM 2516 C C . ALA A 1 324 ? -17.718 -15.659 6.636 1.00 95.44 324 ALA A C 1
ATOM 2518 O O . ALA A 1 324 ? -17.522 -15.180 5.516 1.00 95.44 324 ALA A O 1
ATOM 2519 N N . ALA A 1 325 ? -16.821 -15.547 7.619 1.00 95.62 325 ALA A N 1
ATOM 2520 C CA . ALA A 1 325 ? -15.530 -14.880 7.464 1.00 95.62 325 ALA A CA 1
ATOM 2521 C C . ALA A 1 325 ? -14.659 -15.559 6.393 1.00 95.62 325 ALA A C 1
ATOM 2523 O O . ALA A 1 325 ? -14.102 -14.899 5.510 1.00 95.62 325 ALA A O 1
ATOM 2524 N N . PHE A 1 326 ? -14.581 -16.893 6.431 1.00 97.25 326 PHE A N 1
ATOM 2525 C CA . PHE A 1 326 ? -13.837 -17.678 5.450 1.00 97.25 326 PHE A CA 1
ATOM 2526 C C . PHE A 1 326 ? -14.445 -17.576 4.041 1.00 97.25 326 PHE A C 1
ATOM 2528 O O . PHE A 1 326 ? -13.702 -17.452 3.066 1.00 97.25 326 PHE A O 1
ATOM 2535 N N . ALA A 1 327 ? -15.778 -17.552 3.916 1.00 95.69 327 ALA A N 1
ATOM 2536 C CA . ALA A 1 327 ? -16.463 -17.326 2.639 1.00 95.69 327 ALA A CA 1
ATOM 2537 C C . ALA A 1 327 ? -16.130 -15.959 2.021 1.00 95.69 327 ALA A C 1
ATOM 2539 O O . ALA A 1 327 ? -15.883 -15.874 0.816 1.00 95.69 327 ALA A O 1
ATOM 2540 N N . LEU A 1 328 ? -16.052 -14.902 2.834 1.00 92.31 328 LEU A N 1
ATOM 2541 C CA . LEU A 1 328 ? -15.646 -13.575 2.368 1.00 92.31 328 LEU A CA 1
ATOM 2542 C C . LEU A 1 328 ? -14.175 -13.536 1.933 1.00 92.31 328 LEU A C 1
ATOM 2544 O O . LEU A 1 328 ? -13.881 -13.000 0.867 1.00 92.31 328 LEU A O 1
ATOM 2548 N N . LEU A 1 329 ? -13.263 -14.152 2.695 1.00 94.38 329 LEU A N 1
ATOM 2549 C CA . LEU A 1 329 ? -11.854 -14.289 2.294 1.00 94.38 329 LEU A CA 1
ATOM 2550 C C . LEU A 1 329 ? -11.700 -15.036 0.964 1.00 94.38 329 LEU A C 1
ATOM 2552 O O . LEU A 1 329 ? -10.899 -14.645 0.115 1.00 94.38 329 LEU A O 1
ATOM 2556 N N . ALA A 1 330 ? -12.457 -16.118 0.778 1.00 95.81 330 ALA A N 1
ATOM 2557 C CA . ALA A 1 330 ? -12.440 -16.900 -0.451 1.00 95.81 330 ALA A CA 1
ATOM 2558 C C . ALA A 1 330 ? -12.951 -16.093 -1.654 1.00 95.81 330 ALA A C 1
ATOM 2560 O O . ALA A 1 330 ? -12.366 -16.172 -2.736 1.00 95.81 330 ALA A O 1
ATOM 2561 N N . ALA A 1 331 ? -14.009 -15.298 -1.465 1.00 90.56 331 ALA A N 1
ATOM 2562 C CA . ALA A 1 331 ? -14.536 -14.412 -2.496 1.00 90.56 331 ALA A CA 1
ATOM 2563 C C . ALA A 1 331 ? -13.539 -13.301 -2.870 1.00 90.56 331 ALA A C 1
ATOM 2565 O O . ALA A 1 331 ? -13.266 -13.115 -4.054 1.00 90.56 331 ALA A O 1
ATOM 2566 N N . ASP A 1 332 ? -12.925 -12.642 -1.881 1.00 89.31 332 ASP A N 1
ATOM 2567 C CA . ASP A 1 332 ? -11.874 -11.635 -2.100 1.00 89.31 332 ASP A CA 1
ATOM 2568 C C . ASP A 1 332 ? -10.669 -12.230 -2.852 1.00 89.31 332 ASP A C 1
ATOM 2570 O O . ASP A 1 332 ? -10.178 -11.660 -3.829 1.00 89.31 332 ASP A O 1
ATOM 2574 N N . ALA A 1 333 ? -10.239 -13.440 -2.481 1.00 90.94 333 ALA A N 1
ATOM 2575 C CA . ALA A 1 333 ? -9.184 -14.150 -3.195 1.00 90.94 333 ALA A CA 1
ATOM 2576 C C . ALA A 1 333 ? -9.578 -14.492 -4.644 1.00 90.94 333 ALA A C 1
ATOM 2578 O O . ALA A 1 333 ? -8.751 -14.368 -5.551 1.00 90.94 333 ALA A O 1
ATOM 2579 N N . ALA A 1 334 ? -10.825 -14.897 -4.895 1.00 89.25 334 ALA A N 1
ATOM 2580 C CA . ALA A 1 334 ? -11.313 -15.169 -6.246 1.00 89.25 334 ALA A CA 1
ATOM 2581 C C . ALA A 1 334 ? -11.326 -13.900 -7.117 1.00 89.25 334 ALA A C 1
ATOM 2583 O O . ALA A 1 334 ? -10.859 -13.941 -8.262 1.00 89.25 334 ALA A O 1
ATOM 2584 N N . ASP A 1 335 ? -11.778 -12.773 -6.564 1.00 83.62 335 ASP A N 1
ATOM 2585 C CA . ASP A 1 335 ? -11.779 -11.474 -7.240 1.00 83.62 335 ASP A CA 1
ATOM 2586 C C . ASP A 1 335 ? -10.352 -10.992 -7.527 1.00 83.62 335 ASP A C 1
ATOM 2588 O O . ASP A 1 335 ? -10.039 -10.614 -8.661 1.00 83.62 335 ASP A O 1
ATOM 2592 N N . MET A 1 336 ? -9.446 -11.103 -6.549 1.00 86.19 336 MET A N 1
ATOM 2593 C CA . MET A 1 336 ? -8.028 -10.777 -6.716 1.00 86.19 336 MET A CA 1
ATOM 2594 C C . MET A 1 336 ? -7.369 -11.643 -7.795 1.00 86.19 336 MET A C 1
ATOM 2596 O O . MET A 1 336 ? -6.675 -11.129 -8.676 1.00 86.19 336 MET A O 1
ATOM 2600 N N . ARG A 1 337 ? -7.622 -12.959 -7.786 1.00 90.88 337 ARG A N 1
ATOM 2601 C CA . ARG A 1 337 ? -7.138 -13.897 -8.811 1.00 90.88 337 ARG A CA 1
ATOM 2602 C C . ARG A 1 337 ? -7.624 -13.491 -10.199 1.00 90.88 337 ARG A C 1
ATOM 2604 O O . ARG A 1 337 ? -6.831 -13.471 -11.142 1.00 90.88 337 ARG A O 1
ATOM 2611 N N . ALA A 1 338 ? -8.909 -13.167 -10.341 1.00 84.38 338 ALA A N 1
ATOM 2612 C CA . ALA A 1 338 ? -9.493 -12.746 -11.610 1.00 84.38 338 ALA A CA 1
ATOM 2613 C C . ALA A 1 338 ? -8.913 -11.407 -12.094 1.00 84.38 338 ALA A C 1
ATOM 2615 O O . ALA A 1 338 ? -8.614 -11.265 -13.282 1.00 84.38 338 ALA A O 1
ATOM 2616 N N . ALA A 1 339 ? -8.717 -10.449 -11.186 1.00 79.12 339 ALA A N 1
ATOM 2617 C CA . ALA A 1 339 ? -8.136 -9.146 -11.484 1.00 79.12 339 ALA A CA 1
ATOM 2618 C C . ALA A 1 339 ? -6.675 -9.266 -11.945 1.00 79.12 339 ALA A C 1
ATOM 2620 O O . ALA A 1 339 ? -6.331 -8.771 -13.019 1.00 79.12 339 ALA A O 1
ATOM 2621 N N . VAL A 1 340 ? -5.840 -9.997 -11.198 1.00 84.62 340 VAL A N 1
ATOM 2622 C CA . VAL A 1 340 ? -4.440 -10.254 -11.568 1.00 84.62 340 VAL A CA 1
ATOM 2623 C C . VAL A 1 340 ? -4.364 -10.991 -12.901 1.00 84.62 340 VAL A C 1
ATOM 2625 O O . VAL A 1 340 ? -3.634 -10.566 -13.793 1.00 84.62 340 VAL A O 1
ATOM 2628 N N . ARG A 1 341 ? -5.162 -12.048 -13.090 1.00 89.56 341 ARG A N 1
ATOM 2629 C CA . ARG A 1 341 ? -5.191 -12.793 -14.354 1.00 89.56 341 ARG A CA 1
ATOM 2630 C C . ARG A 1 341 ? -5.565 -11.903 -15.535 1.00 89.56 341 ARG A C 1
ATOM 2632 O O . ARG A 1 341 ? -4.908 -11.977 -16.564 1.00 89.56 341 ARG A O 1
ATOM 2639 N N . ARG A 1 342 ? -6.567 -11.032 -15.386 1.00 84.62 342 ARG A N 1
ATOM 2640 C CA . ARG A 1 342 ? -6.960 -10.078 -16.433 1.00 84.62 342 ARG A CA 1
ATOM 2641 C C . ARG A 1 342 ? -5.802 -9.158 -16.821 1.00 84.62 342 ARG A C 1
ATOM 2643 O O . ARG A 1 342 ? -5.584 -8.946 -18.008 1.00 84.62 342 ARG A O 1
ATOM 2650 N N . VAL A 1 343 ? -5.058 -8.643 -15.839 1.00 81.12 343 VAL A N 1
ATOM 2651 C CA . VAL A 1 343 ? -3.887 -7.785 -16.085 1.00 81.12 343 VAL A CA 1
ATOM 2652 C C . VAL A 1 343 ? -2.772 -8.558 -16.791 1.00 81.12 343 VAL A C 1
ATOM 2654 O O . VAL A 1 343 ? -2.218 -8.060 -17.767 1.00 81.12 343 VAL A O 1
ATOM 2657 N N . LEU A 1 344 ? -2.463 -9.777 -16.341 1.00 85.56 344 LEU A N 1
ATOM 2658 C CA . LEU A 1 344 ? -1.401 -10.595 -16.934 1.00 85.56 344 LEU A CA 1
ATOM 2659 C C . LEU A 1 344 ? -1.751 -11.110 -18.336 1.00 85.56 344 LEU A C 1
ATOM 2661 O O . LEU A 1 344 ? -0.876 -11.150 -19.200 1.00 85.56 344 LEU A O 1
ATOM 2665 N N . ASP A 1 345 ? -3.012 -11.470 -18.579 1.00 86.25 345 ASP A N 1
ATOM 2666 C CA . ASP A 1 345 ? -3.491 -11.932 -19.886 1.00 86.25 345 ASP A CA 1
ATOM 2667 C C . ASP A 1 345 ? -3.561 -10.772 -20.901 1.00 86.25 345 ASP A C 1
ATOM 2669 O O . ASP A 1 345 ? -3.344 -10.988 -22.093 1.00 86.25 345 ASP A O 1
ATOM 2673 N N . ALA A 1 346 ? -3.809 -9.537 -20.442 1.00 83.44 346 ALA A N 1
ATOM 2674 C CA . ALA A 1 346 ? -3.780 -8.331 -21.276 1.00 83.44 346 ALA A CA 1
ATOM 2675 C C . ALA A 1 346 ? -2.358 -7.802 -21.553 1.00 83.44 346 ALA A C 1
ATOM 2677 O O . ALA A 1 346 ? -2.190 -6.906 -22.381 1.00 83.44 346 ALA A O 1
ATOM 2678 N N . GLN A 1 347 ? -1.333 -8.337 -20.881 1.00 82.75 347 GLN A N 1
ATOM 2679 C CA . GLN A 1 347 ? 0.041 -7.864 -21.012 1.00 82.75 347 GLN A CA 1
ATOM 2680 C C . GLN A 1 347 ? 0.591 -8.112 -22.427 1.00 82.75 347 GLN A C 1
ATOM 2682 O O . GLN A 1 347 ? 0.734 -9.274 -22.832 1.00 82.75 347 GLN A O 1
ATOM 2687 N N . PRO A 1 348 ? 1.031 -7.073 -23.162 1.00 85.25 348 PRO A N 1
ATOM 2688 C CA . PRO A 1 348 ? 1.770 -7.291 -24.394 1.00 85.25 348 PRO A CA 1
ATOM 2689 C C . PRO A 1 348 ? 3.112 -7.962 -24.080 1.00 85.25 348 PRO A C 1
ATOM 2691 O O . PRO A 1 348 ? 3.931 -7.459 -23.311 1.00 85.25 348 PRO A O 1
ATOM 2694 N N . VAL A 1 349 ? 3.350 -9.122 -24.692 1.00 88.31 349 VAL A N 1
ATOM 2695 C CA . VAL A 1 349 ? 4.622 -9.856 -24.564 1.00 88.31 349 VAL A CA 1
ATOM 2696 C C . VAL A 1 349 ? 5.658 -9.426 -25.604 1.00 88.31 349 VAL A C 1
ATOM 2698 O O . VAL A 1 349 ? 6.816 -9.834 -25.523 1.00 88.31 349 VAL A O 1
ATOM 2701 N N . ARG A 1 350 ? 5.250 -8.632 -26.599 1.00 89.69 350 ARG A N 1
ATOM 2702 C CA . ARG A 1 350 ? 6.082 -8.086 -27.677 1.00 89.69 350 ARG A CA 1
ATOM 2703 C C . ARG A 1 350 ? 5.513 -6.760 -28.165 1.00 89.69 350 ARG A C 1
ATOM 2705 O O . ARG A 1 350 ? 4.305 -6.554 -28.091 1.00 89.69 350 ARG A O 1
ATOM 2712 N N . GLY A 1 351 ? 6.379 -5.937 -28.737 1.00 88.19 351 GLY A N 1
ATOM 2713 C CA . GLY A 1 351 ? 6.011 -4.731 -29.469 1.00 88.19 351 GLY A CA 1
ATOM 2714 C C . GLY A 1 351 ? 7.118 -4.321 -30.436 1.00 88.19 351 GLY A C 1
ATOM 2715 O O . GLY A 1 351 ? 8.035 -5.098 -30.725 1.00 88.19 351 GLY A O 1
ATOM 2716 N N . ASP A 1 352 ? 7.041 -3.097 -30.948 1.00 87.38 352 ASP A N 1
ATOM 2717 C CA . ASP A 1 352 ? 7.994 -2.602 -31.938 1.00 87.38 352 ASP A CA 1
ATOM 2718 C C . ASP A 1 352 ? 9.384 -2.405 -31.328 1.00 87.38 352 ASP A C 1
ATOM 2720 O O . ASP A 1 352 ? 9.671 -1.437 -30.623 1.00 87.38 352 ASP A O 1
ATOM 2724 N N . GLY A 1 353 ? 10.284 -3.346 -31.614 1.00 87.44 353 GLY A N 1
ATOM 2725 C CA . GLY A 1 353 ? 11.660 -3.279 -31.133 1.00 87.44 353 GLY A CA 1
ATOM 2726 C C . GLY A 1 353 ? 11.951 -4.061 -29.865 1.00 87.44 353 GLY A C 1
ATOM 2727 O O . GLY A 1 353 ? 13.090 -4.025 -29.401 1.00 87.44 353 GLY A O 1
ATOM 2728 N N . TRP A 1 354 ? 10.955 -4.726 -29.277 1.00 90.94 354 TRP A N 1
ATOM 2729 C CA . TRP A 1 354 ? 11.095 -5.294 -27.944 1.00 90.94 354 TRP A CA 1
ATOM 2730 C C . TRP A 1 354 ? 10.254 -6.546 -27.692 1.00 90.94 354 TRP A C 1
ATOM 2732 O O . TRP A 1 354 ? 9.254 -6.818 -28.359 1.00 90.94 354 TRP A O 1
ATOM 2742 N N . TYR A 1 355 ? 10.661 -7.307 -26.676 1.00 91.06 355 TYR A N 1
ATOM 2743 C CA . TYR A 1 355 ? 9.893 -8.413 -26.110 1.00 91.06 355 TYR A CA 1
ATOM 2744 C C . TYR A 1 355 ? 9.963 -8.397 -24.584 1.00 91.06 355 TYR A C 1
ATOM 2746 O O . TYR A 1 355 ? 10.970 -8.001 -24.006 1.00 91.06 355 TYR A O 1
ATOM 2754 N N . LEU A 1 356 ? 8.906 -8.859 -23.922 1.00 89.94 356 LEU A N 1
ATOM 2755 C CA . LEU A 1 356 ? 8.890 -9.023 -22.476 1.00 89.94 356 LEU A CA 1
ATOM 2756 C C . LEU A 1 356 ? 9.782 -10.207 -22.096 1.00 89.94 356 LEU A C 1
ATOM 2758 O O . LEU A 1 356 ? 9.530 -11.334 -22.522 1.00 89.94 356 LEU A O 1
ATOM 2762 N N . ALA A 1 357 ? 10.825 -9.974 -21.308 1.00 91.19 357 ALA A N 1
ATOM 2763 C CA . ALA A 1 357 ? 11.819 -10.988 -20.973 1.00 91.19 357 ALA A CA 1
ATOM 2764 C C . ALA A 1 357 ? 11.353 -11.940 -19.869 1.00 91.19 357 ALA A C 1
ATOM 2766 O O . ALA A 1 357 ? 11.661 -13.132 -19.904 1.00 91.19 357 ALA A O 1
ATOM 2767 N N . ALA A 1 358 ? 10.573 -11.435 -18.916 1.00 91.31 358 ALA A N 1
ATOM 2768 C CA . ALA A 1 358 ? 9.994 -12.225 -17.843 1.00 91.31 358 ALA A CA 1
ATOM 2769 C C . ALA A 1 358 ? 8.587 -11.732 -17.502 1.00 91.31 358 ALA A C 1
ATOM 2771 O O . ALA A 1 358 ? 8.325 -10.532 -17.473 1.00 91.31 358 ALA A O 1
ATOM 2772 N N . ARG A 1 359 ? 7.692 -12.676 -17.216 1.00 90.94 359 ARG A N 1
ATOM 2773 C CA . ARG A 1 359 ? 6.352 -12.421 -16.688 1.00 90.94 359 ARG A CA 1
ATOM 2774 C C . ARG A 1 359 ? 6.085 -13.318 -15.479 1.00 90.94 359 ARG A C 1
ATOM 2776 O O . ARG A 1 359 ? 6.571 -14.456 -15.467 1.00 90.94 359 ARG A O 1
ATOM 2783 N N . PRO A 1 360 ? 5.322 -12.853 -14.482 1.00 92.06 360 PRO A N 1
ATOM 2784 C CA . PRO A 1 360 ? 4.873 -13.720 -13.402 1.00 92.06 360 PRO A CA 1
ATOM 2785 C C . PRO A 1 360 ? 3.978 -14.841 -13.952 1.00 92.06 360 PRO A C 1
ATOM 2787 O O . PRO A 1 360 ? 3.335 -14.702 -14.996 1.00 92.06 360 PRO A O 1
ATOM 2790 N N . ALA A 1 361 ? 3.973 -15.976 -13.262 1.00 92.69 361 ALA A N 1
ATOM 2791 C CA . ALA A 1 361 ? 3.043 -17.064 -13.510 1.00 92.69 361 ALA A CA 1
ATOM 2792 C C . ALA A 1 361 ? 1.606 -16.593 -13.268 1.00 92.69 361 ALA A C 1
ATOM 2794 O O . ALA A 1 361 ? 1.361 -15.724 -12.432 1.00 92.69 361 ALA A O 1
ATOM 2795 N N . ASN A 1 362 ? 0.659 -17.183 -13.997 1.00 91.38 362 ASN A N 1
ATOM 2796 C CA . ASN A 1 362 ? -0.749 -16.892 -13.767 1.00 91.38 362 ASN A CA 1
ATOM 2797 C C . ASN A 1 362 ? -1.154 -17.324 -12.348 1.00 91.38 362 ASN A C 1
ATOM 2799 O O . ASN A 1 362 ? -0.640 -18.326 -11.845 1.00 91.38 362 ASN A O 1
ATOM 2803 N N . PRO A 1 363 ? -2.072 -16.586 -11.702 1.00 93.44 363 PRO A N 1
ATOM 2804 C CA . PRO A 1 363 ? -2.480 -16.888 -10.342 1.00 93.44 363 PRO A CA 1
ATOM 2805 C C . PRO A 1 363 ? -3.289 -18.194 -10.311 1.00 93.44 363 PRO A C 1
ATOM 2807 O O . PRO A 1 363 ? -4.377 -18.312 -10.894 1.00 93.44 363 PRO A O 1
ATOM 2810 N N . GLU A 1 364 ? -2.738 -19.192 -9.628 1.00 92.62 364 GLU A N 1
ATOM 2811 C CA . GLU A 1 364 ? -3.327 -20.518 -9.439 1.00 92.62 364 GLU A CA 1
ATOM 2812 C C . GLU A 1 364 ? -3.697 -20.732 -7.972 1.00 92.62 364 GLU A C 1
ATOM 2814 O O . GLU A 1 364 ? -2.969 -20.304 -7.075 1.00 92.62 364 GLU A O 1
ATOM 2819 N N . LEU A 1 365 ? -4.833 -21.396 -7.744 1.00 93.25 365 LEU A N 1
ATOM 2820 C CA . LEU A 1 365 ? -5.286 -21.790 -6.416 1.00 93.25 365 LEU A CA 1
ATOM 2821 C C . LEU A 1 365 ? -4.940 -23.279 -6.219 1.00 93.25 365 LEU A C 1
ATOM 2823 O O . LEU A 1 365 ? -5.289 -24.091 -7.073 1.00 93.25 365 LEU A O 1
ATOM 2827 N N . PRO A 1 366 ? -4.241 -23.667 -5.140 1.00 95.19 366 PRO A N 1
ATOM 2828 C CA . PRO A 1 366 ? -3.976 -25.070 -4.839 1.00 95.19 366 PRO A CA 1
ATOM 2829 C C . PRO A 1 366 ? -5.261 -25.901 -4.717 1.00 95.19 366 PRO A C 1
ATOM 2831 O O . PRO A 1 366 ? -6.258 -25.427 -4.176 1.00 95.19 366 PRO A O 1
ATOM 2834 N N . LEU A 1 367 ? -5.218 -27.167 -5.150 1.00 94.25 367 LEU A N 1
ATOM 2835 C CA . LEU A 1 367 ? -6.396 -28.043 -5.250 1.00 94.25 367 LEU A CA 1
ATOM 2836 C C . LEU A 1 367 ? -7.191 -28.183 -3.939 1.00 94.25 367 LEU A C 1
ATOM 2838 O O . LEU A 1 367 ? -8.420 -28.263 -3.962 1.00 94.25 367 LEU A O 1
ATOM 2842 N N . HIS A 1 368 ? -6.519 -28.224 -2.786 1.00 93.94 368 HIS A N 1
ATOM 2843 C CA . HIS A 1 368 ? -7.207 -28.324 -1.495 1.00 93.94 368 HIS A CA 1
ATOM 2844 C C . HIS A 1 368 ? -7.984 -27.044 -1.160 1.00 93.94 368 HIS A C 1
ATOM 2846 O O . HIS A 1 368 ? -9.107 -27.144 -0.675 1.00 93.94 368 HIS A O 1
ATOM 2852 N N . LEU A 1 369 ? -7.459 -25.861 -1.504 1.00 95.69 369 LEU A N 1
ATOM 2853 C CA . LEU A 1 369 ? -8.193 -24.598 -1.376 1.00 95.69 369 LEU A CA 1
ATOM 2854 C C . LEU A 1 369 ? -9.297 -24.476 -2.430 1.00 95.69 369 LEU A C 1
ATOM 2856 O O . LEU A 1 369 ? -10.375 -23.984 -2.114 1.00 95.69 369 LEU A O 1
ATOM 2860 N N . GLU A 1 370 ? -9.086 -24.961 -3.657 1.00 94.44 370 GLU A N 1
ATOM 2861 C CA . GLU A 1 370 ? -10.161 -25.039 -4.662 1.00 94.44 370 GLU A CA 1
ATOM 2862 C C . GLU A 1 370 ? -11.331 -25.887 -4.148 1.00 94.44 370 GLU A C 1
ATOM 2864 O O . GLU A 1 370 ? -12.485 -25.477 -4.236 1.00 94.44 370 GLU A O 1
ATOM 2869 N N . THR A 1 371 ? -11.034 -27.032 -3.530 1.00 93.69 371 THR A N 1
ATOM 2870 C CA . THR A 1 371 ? -12.052 -27.914 -2.942 1.00 93.69 371 THR A CA 1
ATOM 2871 C C . THR A 1 371 ? -12.756 -27.252 -1.755 1.00 93.69 371 THR A C 1
ATOM 2873 O O . THR A 1 371 ? -13.982 -27.290 -1.675 1.00 93.69 371 THR A O 1
ATOM 2876 N N . ALA A 1 372 ? -11.998 -26.621 -0.852 1.00 92.81 372 ALA A N 1
ATOM 2877 C CA . ALA A 1 372 ? -12.542 -25.964 0.336 1.00 92.81 372 ALA A CA 1
ATOM 2878 C C . ALA A 1 372 ? -13.430 -24.757 -0.006 1.00 92.81 372 ALA A C 1
ATOM 2880 O O . ALA A 1 372 ? -14.428 -24.515 0.665 1.00 92.81 372 ALA A O 1
ATOM 2881 N N . THR A 1 373 ? -13.088 -24.010 -1.058 1.00 93.50 373 THR A N 1
ATOM 2882 C CA . THR A 1 373 ? -13.824 -22.800 -1.457 1.00 93.50 373 THR A CA 1
ATOM 2883 C C . THR A 1 373 ? -15.039 -23.088 -2.337 1.00 93.50 373 THR A C 1
ATOM 2885 O O . THR A 1 373 ? -16.006 -22.331 -2.299 1.00 93.50 373 THR A O 1
ATOM 2888 N N . ALA A 1 374 ? -15.050 -24.202 -3.077 1.00 90.19 374 ALA A N 1
ATOM 2889 C CA . ALA A 1 374 ? -16.150 -24.560 -3.976 1.00 90.19 374 ALA A CA 1
ATOM 2890 C C . ALA A 1 374 ? -17.494 -24.824 -3.270 1.00 90.19 374 ALA A C 1
ATOM 2892 O O . ALA A 1 374 ? -18.543 -24.713 -3.902 1.00 90.19 374 ALA A O 1
ATOM 2893 N N . ALA A 1 375 ? -17.473 -25.193 -1.986 1.00 85.38 375 ALA A N 1
ATOM 2894 C CA . ALA A 1 375 ? -18.668 -25.519 -1.205 1.00 85.38 375 ALA A CA 1
ATOM 2895 C C . ALA A 1 375 ? -19.220 -24.337 -0.382 1.00 85.38 375 ALA A C 1
ATOM 2897 O O . ALA A 1 375 ? -20.205 -24.509 0.337 1.00 85.38 375 ALA A O 1
ATOM 2898 N N . LEU A 1 376 ? -18.590 -23.159 -0.451 1.00 91.31 376 LEU A N 1
ATOM 2899 C CA . LEU A 1 376 ? -18.959 -22.010 0.377 1.00 91.31 376 LEU A CA 1
ATOM 2900 C C . LEU A 1 376 ? -20.196 -21.280 -0.172 1.00 91.31 376 LEU A C 1
ATOM 2902 O O . LEU A 1 376 ? -20.389 -21.219 -1.391 1.00 91.31 376 LEU A O 1
ATOM 2906 N N . PRO A 1 377 ? -21.038 -20.703 0.707 1.00 88.06 377 PRO A N 1
ATOM 2907 C CA . PRO A 1 377 ? -22.142 -19.852 0.279 1.00 88.06 377 PRO A CA 1
ATOM 2908 C C . PRO A 1 377 ? -21.625 -18.603 -0.445 1.00 88.06 377 PRO A C 1
ATOM 2910 O O . PRO A 1 377 ? -20.517 -18.125 -0.191 1.00 88.06 377 PRO A O 1
ATOM 2913 N N . SER A 1 378 ? -22.448 -18.038 -1.332 1.00 85.94 378 SER A N 1
ATOM 2914 C CA . SER A 1 378 ? -22.138 -16.733 -1.919 1.00 85.94 378 SER A CA 1
ATOM 2915 C C . SER A 1 378 ? -22.101 -15.665 -0.820 1.00 85.94 378 SER A C 1
ATOM 2917 O O . SER A 1 378 ? -22.980 -15.680 0.044 1.00 85.94 378 SER A O 1
ATOM 2919 N N . PRO A 1 379 ? -21.195 -14.668 -0.885 1.00 82.94 379 PRO A N 1
ATOM 2920 C CA . PRO A 1 379 ? -21.219 -13.514 0.016 1.00 82.94 379 PRO A CA 1
ATOM 2921 C C . PRO A 1 379 ? -22.580 -12.811 0.114 1.00 82.94 379 PRO A C 1
ATOM 2923 O O . PRO A 1 379 ? -22.906 -12.229 1.142 1.00 82.94 379 PRO A O 1
ATOM 2926 N N . ARG A 1 380 ? -23.385 -12.869 -0.956 1.00 80.50 380 ARG A N 1
ATOM 2927 C CA . ARG A 1 380 ? -24.728 -12.267 -1.012 1.00 80.50 380 ARG A CA 1
ATOM 2928 C C . ARG A 1 380 ? -25.790 -13.050 -0.241 1.00 80.50 380 ARG A C 1
ATOM 2930 O O . ARG A 1 380 ? -26.835 -12.484 0.062 1.00 80.50 380 ARG A O 1
ATOM 2937 N N . ASP A 1 381 ? -25.519 -14.318 0.048 1.00 88.12 381 ASP A N 1
ATOM 2938 C CA . ASP A 1 381 ? -26.448 -15.252 0.685 1.00 88.12 381 ASP A CA 1
ATOM 2939 C C . ASP A 1 381 ? -26.089 -15.508 2.162 1.00 88.12 381 ASP A C 1
ATOM 2941 O O . ASP A 1 381 ? -26.677 -16.382 2.799 1.00 88.12 381 ASP A O 1
ATOM 2945 N N . LEU A 1 382 ? -25.113 -14.775 2.715 1.00 88.50 382 LEU A N 1
ATOM 2946 C CA . LEU A 1 382 ? -24.693 -14.905 4.112 1.00 88.50 382 LEU A CA 1
ATOM 2947 C C . LEU A 1 382 ? -25.791 -14.419 5.072 1.00 88.50 382 LEU A C 1
ATOM 2949 O O . LEU A 1 382 ? -26.374 -13.352 4.876 1.00 88.50 382 LEU A O 1
ATOM 2953 N N . ASP A 1 383 ? -26.049 -15.181 6.140 1.00 93.00 383 ASP A N 1
ATOM 2954 C CA . ASP A 1 383 ? -27.023 -14.812 7.176 1.00 93.00 383 ASP A CA 1
ATOM 2955 C C . ASP A 1 383 ? -26.514 -13.604 7.993 1.00 93.00 383 ASP A C 1
ATOM 2957 O O . ASP A 1 383 ? -25.464 -13.702 8.639 1.00 93.00 383 ASP A O 1
ATOM 2961 N N . PRO A 1 384 ? -27.252 -12.475 8.048 1.00 91.00 384 PRO A N 1
ATOM 2962 C CA . PRO A 1 384 ? -26.880 -11.320 8.866 1.00 91.00 384 PRO A CA 1
ATOM 2963 C C . PRO A 1 384 ? -26.649 -11.648 10.348 1.00 91.00 384 PRO A C 1
ATOM 2965 O O . PRO A 1 384 ? -25.774 -11.061 10.989 1.00 91.00 384 PRO A O 1
ATOM 2968 N N . THR A 1 385 ? -27.398 -12.611 10.896 1.00 93.25 385 THR A N 1
ATOM 2969 C CA . THR A 1 385 ? -27.255 -13.051 12.293 1.00 93.25 385 THR A CA 1
ATOM 2970 C C . THR A 1 385 ? -25.906 -13.726 12.516 1.00 93.25 385 THR A C 1
ATOM 2972 O O . THR A 1 385 ? -25.247 -13.475 13.527 1.00 93.25 385 THR A O 1
ATOM 2975 N N . GLN A 1 386 ? -25.477 -14.539 11.549 1.00 93.94 386 GLN A N 1
ATOM 2976 C CA . GLN A 1 386 ? -24.185 -15.213 11.557 1.00 93.94 386 GLN A CA 1
ATOM 2977 C C . GLN A 1 386 ? -23.037 -14.213 11.393 1.00 93.94 386 GLN A C 1
ATOM 2979 O O . GLN A 1 386 ? -22.106 -14.244 12.191 1.00 93.94 386 GLN A O 1
ATOM 2984 N N . ILE A 1 387 ? -23.140 -13.268 10.446 1.00 91.50 387 ILE A N 1
ATOM 2985 C CA . ILE A 1 387 ? -22.154 -12.183 10.268 1.00 91.50 387 ILE A CA 1
ATOM 2986 C C . ILE A 1 387 ? -21.927 -11.450 11.591 1.00 91.50 387 ILE A C 1
ATOM 2988 O O . ILE A 1 387 ? -20.789 -11.203 11.986 1.00 91.50 387 ILE A O 1
ATOM 2992 N N . ARG A 1 388 ? -23.011 -11.116 12.303 1.00 92.19 388 ARG A N 1
ATOM 2993 C CA . ARG A 1 388 ? -22.920 -10.440 13.598 1.00 92.19 388 ARG A CA 1
ATOM 2994 C C . ARG A 1 388 ? -22.208 -11.283 14.653 1.00 92.19 388 ARG A C 1
ATOM 2996 O O . ARG A 1 388 ? -21.379 -10.738 15.377 1.00 92.19 388 ARG A O 1
ATOM 3003 N N . ALA A 1 389 ? -22.577 -12.555 14.789 1.00 94.56 389 ALA A N 1
ATOM 3004 C CA . ALA A 1 389 ? -21.983 -13.442 15.784 1.00 94.56 389 ALA A CA 1
ATOM 3005 C C . ALA A 1 389 ? -20.486 -13.652 15.512 1.00 94.56 389 ALA A C 1
ATOM 3007 O O . ALA A 1 389 ? -19.669 -13.399 16.397 1.00 94.56 389 ALA A O 1
ATOM 3008 N N . GLU A 1 390 ? -20.136 -13.996 14.269 1.00 96.31 390 GLU A N 1
ATOM 3009 C CA . GLU A 1 390 ? -18.750 -14.218 13.860 1.00 96.31 390 GLU A CA 1
ATOM 3010 C C . GLU A 1 390 ? -17.904 -12.952 13.994 1.00 96.31 390 GLU A C 1
ATOM 3012 O O . GLU A 1 390 ? -16.797 -13.033 14.504 1.00 96.31 390 GLU A O 1
ATOM 3017 N N . LEU A 1 391 ? -18.400 -11.767 13.616 1.00 93.25 391 LEU A N 1
ATOM 3018 C CA . LEU A 1 391 ? -17.612 -10.533 13.735 1.00 93.25 391 LEU A CA 1
ATOM 3019 C C . LEU A 1 391 ? -17.263 -10.191 15.193 1.00 93.25 391 LEU A C 1
ATOM 3021 O O . LEU A 1 391 ? -16.167 -9.697 15.458 1.00 93.25 391 LEU A O 1
ATOM 3025 N N . ILE A 1 392 ? -18.172 -10.443 16.142 1.00 91.75 392 ILE A N 1
ATOM 3026 C CA . ILE A 1 392 ? -17.912 -10.205 17.572 1.00 91.75 392 ILE A CA 1
ATOM 3027 C C . ILE A 1 392 ? -16.826 -11.155 18.076 1.00 91.75 392 ILE A C 1
ATOM 3029 O O . ILE A 1 392 ? -15.863 -10.706 18.696 1.00 91.75 392 ILE A O 1
ATOM 3033 N N . GLU A 1 393 ? -16.983 -12.449 17.808 1.00 95.50 393 GLU A N 1
ATOM 3034 C CA . GLU A 1 393 ? -16.054 -13.477 18.273 1.00 95.50 393 GLU A CA 1
ATOM 3035 C C . GLU A 1 393 ? -14.687 -13.344 17.591 1.00 95.50 393 GLU A C 1
ATOM 3037 O O . GLU A 1 393 ? -13.660 -13.288 18.263 1.00 95.50 393 GLU A O 1
ATOM 3042 N N . LEU A 1 394 ? -14.664 -13.159 16.270 1.00 95.12 394 LEU A N 1
ATOM 3043 C CA . LEU A 1 394 ? -13.437 -13.042 15.488 1.00 95.12 394 LEU A CA 1
ATOM 3044 C C . LEU A 1 394 ? -12.607 -11.818 15.889 1.00 95.12 394 LEU A C 1
ATOM 3046 O O . LEU A 1 394 ? -11.385 -11.918 15.945 1.00 95.12 394 LEU A O 1
ATOM 3050 N N . ARG A 1 395 ? -13.237 -10.679 16.223 1.00 92.56 395 ARG A N 1
ATOM 3051 C CA . ARG A 1 395 ? -12.522 -9.505 16.766 1.00 92.56 395 ARG A CA 1
ATOM 3052 C C . ARG A 1 395 ? -11.817 -9.821 18.084 1.00 92.56 395 ARG A C 1
ATOM 3054 O O . ARG A 1 395 ? -10.710 -9.337 18.302 1.00 92.56 395 ARG A O 1
ATOM 3061 N N . GLN A 1 396 ? -12.441 -10.618 18.952 1.00 93.19 396 GLN A N 1
ATOM 3062 C CA . GLN A 1 396 ? -11.832 -11.037 20.216 1.00 93.19 396 GLN A CA 1
ATOM 3063 C C . GLN A 1 396 ? -10.682 -12.015 19.964 1.00 93.19 396 GLN A C 1
ATOM 3065 O O . GLN A 1 396 ? -9.579 -11.794 20.458 1.00 93.19 396 GLN A O 1
ATOM 3070 N N . THR A 1 397 ? -10.904 -13.038 19.133 1.00 96.00 397 THR A N 1
ATOM 3071 C CA . THR A 1 397 ? -9.871 -14.025 18.796 1.00 96.00 397 THR A CA 1
ATOM 3072 C C . THR A 1 397 ? -8.663 -13.371 18.130 1.00 96.00 397 THR A C 1
ATOM 3074 O O . THR A 1 397 ? -7.536 -13.577 18.569 1.00 96.00 397 THR A O 1
ATOM 3077 N N . GLU A 1 398 ? -8.879 -12.535 17.110 1.00 95.44 398 GLU A N 1
ATOM 3078 C CA . GLU A 1 398 ? -7.811 -11.834 16.387 1.00 95.44 398 GLU A CA 1
ATOM 3079 C C . GLU A 1 398 ? -6.960 -10.970 17.321 1.00 95.44 398 GLU A C 1
ATOM 3081 O O . GLU A 1 398 ? -5.731 -10.985 17.229 1.00 95.44 398 GLU A O 1
ATOM 3086 N N . ALA A 1 399 ? -7.605 -10.253 18.242 1.00 93.50 399 ALA A N 1
ATOM 3087 C CA . ALA A 1 399 ? -6.951 -9.362 19.190 1.00 93.50 399 ALA A CA 1
ATOM 3088 C C . ALA A 1 399 ? -5.998 -10.104 20.148 1.00 93.50 399 ALA A C 1
ATOM 3090 O O . ALA A 1 399 ? -4.978 -9.543 20.571 1.00 93.50 399 ALA A O 1
ATOM 3091 N N . GLU A 1 400 ? -6.317 -11.352 20.485 1.00 95.88 400 GLU A N 1
ATOM 3092 C CA . GLU A 1 400 ? -5.565 -12.186 21.426 1.00 95.88 400 GLU A CA 1
ATOM 3093 C C . GLU A 1 400 ? -4.436 -12.992 20.768 1.00 95.88 400 GLU A C 1
ATOM 3095 O O . GLU A 1 400 ? -3.511 -13.421 21.463 1.00 95.88 400 GLU A O 1
ATOM 3100 N N . LEU A 1 401 ? -4.450 -13.151 19.439 1.00 96.38 401 LEU A N 1
ATOM 3101 C CA . LEU A 1 401 ? -3.382 -13.850 18.723 1.00 96.38 401 LEU A CA 1
ATOM 3102 C C . LEU A 1 401 ? -2.017 -13.162 18.926 1.00 96.38 401 LEU A C 1
ATOM 3104 O O . LEU A 1 401 ? -1.945 -11.931 19.016 1.00 96.38 401 LEU A O 1
ATOM 3108 N N . PRO A 1 402 ? -0.906 -13.921 18.948 1.00 96.88 402 PRO A N 1
ATOM 3109 C CA . PRO A 1 402 ? 0.442 -13.363 18.893 1.00 96.88 402 PRO A CA 1
ATOM 3110 C C . PRO A 1 402 ? 0.646 -12.413 17.700 1.00 96.88 402 PRO A C 1
ATOM 3112 O O . PRO A 1 402 ? 0.226 -12.694 16.581 1.00 96.88 402 PRO A O 1
ATOM 3115 N N . ALA A 1 403 ? 1.339 -11.293 17.918 1.00 92.81 403 ALA A N 1
ATOM 3116 C CA . ALA A 1 403 ? 1.650 -10.328 16.860 1.00 92.81 403 ALA A CA 1
ATOM 3117 C C . ALA A 1 403 ? 2.741 -10.815 15.894 1.00 92.81 403 ALA A C 1
ATOM 3119 O O . ALA A 1 403 ? 2.757 -10.425 14.727 1.00 92.81 403 ALA A O 1
ATOM 3120 N N . ASP A 1 404 ? 3.655 -11.663 16.373 1.00 92.25 404 ASP A N 1
ATOM 3121 C CA . ASP A 1 404 ? 4.705 -12.247 15.541 1.00 92.25 404 ASP A CA 1
ATOM 3122 C C . ASP A 1 404 ? 4.107 -13.281 14.580 1.00 92.25 404 ASP A C 1
ATOM 3124 O O . ASP A 1 404 ? 3.670 -14.359 14.994 1.00 92.25 404 ASP A O 1
ATOM 3128 N N . THR A 1 405 ? 4.159 -12.980 13.283 1.00 90.44 405 THR A N 1
ATOM 3129 C CA . THR A 1 405 ? 3.659 -13.849 12.209 1.00 90.44 405 THR A CA 1
ATOM 3130 C C . THR A 1 405 ? 4.405 -15.178 12.108 1.00 90.44 405 THR A C 1
ATOM 3132 O O . THR A 1 405 ? 3.907 -16.109 11.486 1.00 90.44 405 THR A O 1
ATOM 3135 N N . LYS A 1 406 ? 5.579 -15.320 12.736 1.00 92.88 406 LYS A N 1
ATOM 3136 C CA . LYS A 1 406 ? 6.243 -16.627 12.866 1.00 92.88 406 LYS A CA 1
ATOM 3137 C C . LYS A 1 406 ? 5.568 -17.530 13.894 1.00 92.88 406 LYS A C 1
ATOM 3139 O O . LYS A 1 406 ? 5.671 -18.747 13.776 1.00 92.88 406 LYS A O 1
ATOM 3144 N N . THR A 1 407 ? 4.936 -16.936 14.905 1.00 93.81 407 THR A N 1
ATOM 3145 C CA . THR A 1 407 ? 4.244 -17.659 15.981 1.00 93.81 407 THR A CA 1
ATOM 3146 C C . THR A 1 407 ? 2.769 -17.871 15.643 1.00 93.81 407 THR A C 1
ATOM 3148 O O . THR A 1 407 ? 2.246 -18.940 15.931 1.00 93.81 407 THR A O 1
ATOM 3151 N N . ALA A 1 408 ? 2.130 -16.884 15.006 1.00 94.25 408 ALA A N 1
ATOM 3152 C CA . ALA A 1 408 ? 0.741 -16.934 14.548 1.00 94.25 408 ALA A CA 1
ATOM 3153 C C . ALA A 1 408 ? 0.648 -16.507 13.068 1.00 94.25 408 ALA A C 1
ATOM 3155 O O . ALA A 1 408 ? 0.297 -15.357 12.769 1.00 94.25 408 ALA A O 1
ATOM 3156 N N . PRO A 1 409 ? 1.026 -17.386 12.119 1.00 94.38 409 PRO A N 1
ATOM 3157 C CA . PRO A 1 409 ? 0.987 -17.079 10.685 1.00 94.38 409 PRO A CA 1
ATOM 3158 C C . PRO A 1 409 ? -0.419 -16.736 10.166 1.00 94.38 409 PRO A C 1
ATOM 3160 O O . PRO A 1 409 ? -0.550 -16.049 9.156 1.00 94.38 409 PRO A O 1
ATOM 3163 N N . GLU A 1 410 ? -1.466 -17.172 10.862 1.00 95.12 410 GLU A N 1
ATOM 3164 C CA . GLU A 1 410 ? -2.874 -16.889 10.590 1.00 95.12 410 GLU A CA 1
ATOM 3165 C C . GLU A 1 410 ? -3.325 -15.480 10.991 1.00 95.12 410 GLU A C 1
ATOM 3167 O O . GLU A 1 410 ? -4.331 -15.005 10.470 1.00 95.12 410 GLU A O 1
ATOM 3172 N N . GLY A 1 411 ? -2.576 -14.768 11.841 1.00 94.31 411 GLY A N 1
ATOM 3173 C CA . GLY A 1 411 ? -2.956 -13.438 12.336 1.00 94.31 411 GLY A CA 1
ATOM 3174 C C . GLY A 1 411 ? -3.384 -12.444 11.239 1.00 94.31 411 GLY A C 1
ATOM 3175 O O . GLY A 1 411 ? -4.467 -11.868 11.345 1.00 94.31 411 GLY A O 1
ATOM 3176 N N . PRO A 1 412 ? -2.610 -12.265 10.148 1.00 93.50 412 PRO A N 1
ATOM 3177 C CA . PRO A 1 412 ? -3.010 -11.412 9.024 1.00 93.50 412 PRO A CA 1
ATOM 3178 C C . PRO A 1 412 ? -4.286 -11.868 8.298 1.00 93.50 412 PRO A C 1
ATOM 3180 O O . PRO A 1 412 ? -4.966 -11.052 7.679 1.00 93.50 412 PRO A O 1
ATOM 3183 N N . ALA A 1 413 ? -4.606 -13.164 8.328 1.00 95.31 413 ALA A N 1
ATOM 3184 C CA . ALA A 1 413 ? -5.831 -13.688 7.734 1.00 95.31 413 ALA A CA 1
ATOM 3185 C C . ALA A 1 413 ? -7.056 -13.364 8.599 1.00 95.31 413 ALA A C 1
ATOM 3187 O O . ALA A 1 413 ? -8.073 -12.939 8.058 1.00 95.31 413 ALA A O 1
ATOM 3188 N N . TYR A 1 414 ? -6.932 -13.490 9.925 1.00 96.50 414 TYR A N 1
ATOM 3189 C CA . TYR A 1 414 ? -7.965 -13.081 10.883 1.00 96.50 414 TYR A CA 1
ATOM 3190 C C . TYR A 1 414 ? -8.247 -11.578 10.791 1.00 96.50 414 TYR A C 1
ATOM 3192 O O . TYR A 1 414 ? -9.401 -11.174 10.697 1.00 96.50 414 TYR A O 1
ATOM 3200 N N . GLU A 1 415 ? -7.203 -10.747 10.741 1.00 91.88 415 GLU A N 1
ATOM 3201 C CA . GLU A 1 415 ? -7.343 -9.293 10.582 1.00 91.88 415 GLU A CA 1
ATOM 3202 C C . GLU A 1 415 ? -8.097 -8.921 9.298 1.00 91.88 415 GLU A C 1
ATOM 3204 O O . GLU A 1 415 ? -9.047 -8.136 9.332 1.00 91.88 415 GLU A O 1
ATOM 3209 N N . HIS A 1 416 ? -7.722 -9.523 8.165 1.00 91.19 416 HIS A N 1
ATOM 3210 C CA . HIS A 1 416 ? -8.399 -9.274 6.889 1.00 91.19 416 HIS A CA 1
ATOM 3211 C C . HIS A 1 416 ? -9.850 -9.777 6.905 1.00 91.19 416 HIS A C 1
ATOM 3213 O O . HIS A 1 416 ? -10.750 -9.101 6.413 1.00 91.19 416 HIS A O 1
ATOM 3219 N N . ALA A 1 417 ? -10.105 -10.926 7.533 1.00 93.56 417 ALA A N 1
ATOM 3220 C CA . ALA A 1 417 ? -11.450 -11.466 7.706 1.00 93.56 417 ALA A CA 1
ATOM 3221 C C . ALA A 1 417 ? -12.344 -10.562 8.574 1.00 93.56 417 ALA A C 1
ATOM 3223 O O . ALA A 1 417 ? -13.500 -10.336 8.213 1.00 93.56 417 ALA A O 1
ATOM 3224 N N . VAL A 1 418 ? -11.813 -9.983 9.660 1.00 91.06 418 VAL A N 1
ATOM 3225 C CA . VAL A 1 418 ? -12.515 -8.972 10.473 1.00 91.06 418 VAL A CA 1
ATOM 3226 C C . VAL A 1 418 ? -12.891 -7.766 9.617 1.00 91.06 418 VAL A C 1
ATOM 3228 O O . VAL A 1 418 ? -14.032 -7.307 9.685 1.00 91.06 418 VAL A O 1
ATOM 3231 N N . ALA A 1 419 ? -11.969 -7.268 8.788 1.00 84.75 419 ALA A N 1
ATOM 3232 C CA . ALA A 1 419 ? -12.232 -6.129 7.911 1.00 84.75 419 ALA A CA 1
ATOM 3233 C C . ALA A 1 419 ? -13.343 -6.430 6.887 1.00 84.75 419 ALA A C 1
ATOM 3235 O O . ALA A 1 419 ? -14.254 -5.621 6.712 1.00 84.75 419 ALA A O 1
ATOM 3236 N N . LEU A 1 420 ? -13.315 -7.605 6.251 1.00 87.06 420 LEU A N 1
ATOM 3237 C CA . LEU A 1 420 ? -14.344 -8.014 5.290 1.00 87.06 420 LEU A CA 1
ATOM 3238 C C . LEU A 1 420 ? -15.715 -8.219 5.953 1.00 87.06 420 LEU A C 1
ATOM 3240 O O . LEU A 1 420 ? -16.729 -7.762 5.422 1.00 87.06 420 LEU A O 1
ATOM 3244 N N . LEU A 1 421 ? -15.763 -8.865 7.123 1.00 89.00 421 LEU A N 1
ATOM 3245 C CA . LEU A 1 421 ? -17.004 -9.034 7.883 1.00 89.00 421 LEU A CA 1
ATOM 3246 C C . LEU A 1 421 ? -17.575 -7.698 8.359 1.00 89.00 421 LEU A C 1
ATOM 3248 O O . LEU A 1 421 ? -18.791 -7.519 8.342 1.00 89.00 421 LEU A O 1
ATOM 3252 N N . ALA A 1 422 ? -16.719 -6.759 8.764 1.00 84.25 422 ALA A N 1
ATOM 3253 C CA . ALA A 1 422 ? -17.133 -5.413 9.139 1.00 84.25 422 ALA A CA 1
ATOM 3254 C C . ALA A 1 422 ? -17.836 -4.703 7.974 1.00 84.25 422 ALA A C 1
ATOM 3256 O O . ALA A 1 422 ? -18.937 -4.189 8.163 1.00 84.25 422 ALA A O 1
ATOM 3257 N N . VAL A 1 423 ? -17.270 -4.773 6.762 1.00 81.12 423 VAL A N 1
ATOM 3258 C CA . VAL A 1 423 ? -17.901 -4.235 5.543 1.00 81.12 423 VAL A CA 1
ATOM 3259 C C . VAL A 1 423 ? -19.237 -4.928 5.258 1.00 81.12 423 VAL A C 1
ATOM 3261 O O . VAL A 1 423 ? -20.241 -4.265 5.005 1.00 81.12 423 VAL A O 1
ATOM 3264 N N . ALA A 1 424 ? -19.301 -6.259 5.354 1.00 84.19 424 ALA A N 1
ATOM 3265 C CA . ALA A 1 424 ? -20.555 -6.993 5.165 1.00 84.19 424 ALA A CA 1
ATOM 3266 C C . ALA A 1 424 ? -21.627 -6.593 6.202 1.00 84.19 424 ALA A C 1
ATOM 3268 O O . ALA A 1 424 ? -22.815 -6.483 5.881 1.00 84.19 424 ALA A O 1
ATOM 3269 N N . ALA A 1 425 ? -21.211 -6.314 7.440 1.00 85.06 425 ALA A N 1
ATOM 3270 C CA . ALA A 1 425 ? -22.090 -5.869 8.509 1.00 85.06 425 ALA A CA 1
ATOM 3271 C C . ALA A 1 425 ? -22.657 -4.457 8.280 1.00 85.06 425 ALA A C 1
ATOM 3273 O O . ALA A 1 425 ? -23.715 -4.170 8.830 1.00 85.06 425 ALA A O 1
ATOM 3274 N N . GL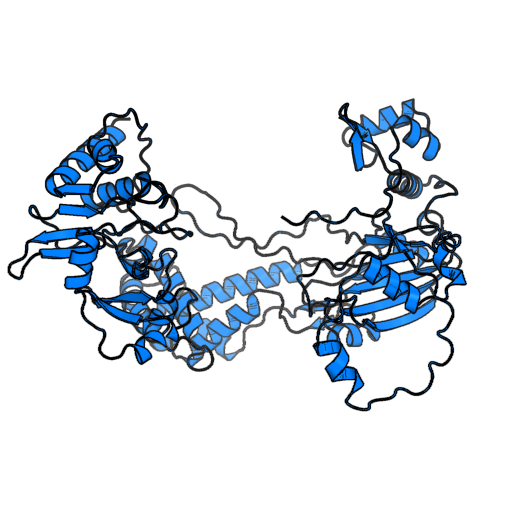U A 1 426 ? -22.052 -3.587 7.460 1.00 79.31 426 GLU A N 1
ATOM 3275 C CA . GLU A 1 426 ? -22.541 -2.209 7.238 1.00 79.31 426 GLU A CA 1
ATOM 3276 C C . GLU A 1 426 ? -23.996 -2.170 6.760 1.00 79.31 426 GLU A C 1
ATOM 3278 O O . GLU A 1 426 ? -24.779 -1.312 7.174 1.00 79.31 426 GLU A O 1
ATOM 3283 N N . THR A 1 427 ? -24.380 -3.144 5.933 1.00 72.81 427 THR A N 1
ATOM 3284 C CA . THR A 1 427 ? -25.708 -3.197 5.307 1.00 72.81 427 THR A CA 1
ATOM 3285 C C . THR A 1 427 ? -26.813 -3.569 6.301 1.00 72.81 427 THR A C 1
ATOM 3287 O O . THR A 1 427 ? -27.945 -3.098 6.183 1.00 72.81 427 THR A O 1
ATOM 3290 N N . HIS A 1 428 ? -26.505 -4.408 7.294 1.00 76.75 428 HIS A N 1
ATOM 3291 C CA . HIS A 1 428 ? -27.507 -5.014 8.184 1.00 76.75 428 HIS A CA 1
ATOM 3292 C C . HIS A 1 428 ? -27.350 -4.599 9.654 1.00 76.75 428 HIS A C 1
ATOM 3294 O O . HIS A 1 428 ? -28.323 -4.550 10.409 1.00 76.75 428 HIS A O 1
ATOM 3300 N N . HIS A 1 429 ? -26.126 -4.269 10.057 1.00 79.19 429 HIS A N 1
ATOM 3301 C CA . HIS A 1 429 ? -25.696 -3.949 11.413 1.00 79.19 429 HIS A CA 1
ATOM 3302 C C . HIS A 1 429 ? -24.661 -2.804 11.401 1.00 79.19 429 HIS A C 1
ATOM 3304 O O . HIS A 1 429 ? -23.532 -2.992 11.858 1.00 79.19 429 HIS A O 1
ATOM 3310 N N . PRO A 1 430 ? -25.026 -1.586 10.951 1.00 71.88 430 PRO A N 1
ATOM 3311 C CA . PRO A 1 430 ? -24.082 -0.470 10.797 1.00 71.88 430 PRO A CA 1
ATOM 3312 C C . PRO A 1 430 ? -23.374 -0.072 12.100 1.00 71.88 430 PRO A C 1
ATOM 3314 O O . PRO A 1 430 ? -22.281 0.472 12.074 1.00 71.88 430 PRO A O 1
ATOM 3317 N N . GLN A 1 431 ? -23.969 -0.369 13.259 1.00 70.50 431 GLN A N 1
ATOM 3318 C CA . GLN A 1 431 ? -23.346 -0.147 14.569 1.00 70.50 431 GLN A CA 1
ATOM 3319 C C . GLN A 1 431 ? -22.183 -1.100 14.864 1.00 70.50 431 GLN A C 1
ATOM 3321 O O . GLN A 1 431 ? -21.303 -0.750 15.641 1.00 70.50 431 GLN A O 1
ATOM 3326 N N . LEU A 1 432 ? -22.210 -2.301 14.285 1.00 73.81 432 LEU A N 1
ATOM 3327 C CA . LEU A 1 432 ? -21.198 -3.337 14.475 1.00 73.81 432 LEU A CA 1
ATOM 3328 C C . LEU A 1 432 ? -20.069 -3.226 13.447 1.00 73.81 432 LEU A C 1
ATOM 3330 O O . LEU A 1 432 ? -18.939 -3.605 13.737 1.00 73.81 432 LEU A O 1
ATOM 3334 N N . ALA A 1 433 ? -20.386 -2.714 12.257 1.00 67.81 433 ALA A N 1
ATOM 3335 C CA . ALA A 1 433 ? -19.428 -2.512 11.178 1.00 67.81 433 ALA A CA 1
ATOM 3336 C C . ALA A 1 433 ? -18.280 -1.581 11.572 1.00 67.81 433 ALA A C 1
ATOM 3338 O O . ALA A 1 433 ? -17.126 -1.818 11.226 1.00 67.81 433 ALA A O 1
ATOM 3339 N N . VAL A 1 434 ? -18.579 -0.560 12.370 1.00 67.75 434 VAL A N 1
ATOM 3340 C CA . VAL A 1 434 ? -17.546 0.285 12.957 1.00 67.75 434 VAL A CA 1
ATOM 3341 C C . VAL A 1 434 ? -16.672 -0.561 13.886 1.00 67.75 434 VAL A C 1
ATOM 3343 O O . VAL A 1 434 ? -17.184 -1.431 14.600 1.00 67.75 434 VAL A O 1
ATOM 3346 N N . ASP A 1 435 ? -15.356 -0.336 13.872 1.00 65.38 435 ASP A N 1
ATOM 3347 C CA . ASP A 1 435 ? -14.480 -0.884 14.912 1.00 65.38 435 ASP A CA 1
ATOM 3348 C C . ASP A 1 435 ? -15.022 -0.501 16.301 1.00 65.38 435 ASP A C 1
ATOM 3350 O O . ASP A 1 435 ? -15.809 0.428 16.440 1.00 65.38 435 ASP A O 1
ATOM 3354 N N . THR A 1 436 ? -14.682 -1.220 17.360 1.00 68.31 436 THR A N 1
ATOM 3355 C CA . THR A 1 436 ? -15.086 -0.792 18.709 1.00 68.31 436 THR A CA 1
ATOM 3356 C C . THR A 1 436 ? -14.185 0.317 19.236 1.00 68.31 436 THR A C 1
ATOM 3358 O O . THR A 1 436 ? -14.623 1.128 20.063 1.00 68.31 436 THR A O 1
ATOM 3361 N N . CYS A 1 437 ? -12.954 0.385 18.725 1.00 79.88 437 CYS A N 1
ATOM 3362 C CA . CYS A 1 437 ? -11.974 1.385 19.098 1.00 79.88 437 CYS A CA 1
ATOM 3363 C C . CYS A 1 437 ? -11.023 1.755 17.953 1.00 79.88 437 CYS A C 1
ATOM 3365 O O . CYS A 1 437 ? -10.855 1.012 16.996 1.00 79.88 437 CYS A O 1
ATOM 3367 N N . VAL A 1 438 ? -10.385 2.912 18.091 1.00 84.38 438 VAL A N 1
ATOM 3368 C CA . VAL A 1 438 ? -9.193 3.324 17.337 1.00 84.38 438 VAL A CA 1
ATOM 3369 C C . VAL A 1 438 ? -8.050 3.557 18.323 1.00 84.38 438 VAL A C 1
ATOM 3371 O O . VAL A 1 438 ? -8.289 3.621 19.527 1.00 84.38 438 VAL A O 1
ATOM 3374 N N . ILE A 1 439 ? -6.807 3.651 17.853 1.00 86.69 439 ILE A N 1
ATOM 3375 C CA . ILE A 1 439 ? -5.688 4.018 18.729 1.00 86.69 439 ILE A CA 1
ATOM 3376 C C . ILE A 1 439 ? -5.519 5.529 18.687 1.00 86.69 439 ILE A C 1
ATOM 3378 O O . ILE A 1 439 ? -5.188 6.079 17.643 1.00 86.69 439 ILE A O 1
ATOM 3382 N N . GLU A 1 440 ? -5.724 6.168 19.832 1.00 86.50 440 GLU A N 1
ATOM 3383 C CA . GLU A 1 440 ? -5.433 7.585 20.025 1.00 86.50 440 GLU A CA 1
ATOM 3384 C C . GLU A 1 440 ? -4.179 7.764 20.861 1.00 86.50 440 GLU A C 1
ATOM 3386 O O . GLU A 1 440 ? -3.789 6.873 21.623 1.00 86.50 440 GLU A O 1
ATOM 3391 N N . SER A 1 441 ? -3.563 8.931 20.734 1.00 86.56 441 SER A N 1
ATOM 3392 C CA . SER A 1 441 ? -2.410 9.298 21.537 1.00 86.56 441 SER A CA 1
ATOM 3393 C C . SER A 1 441 ? -2.409 10.773 21.907 1.00 86.56 441 SER A C 1
ATOM 3395 O O . SER A 1 441 ? -3.163 11.576 21.366 1.00 86.56 441 SER A O 1
ATOM 3397 N N . GLY A 1 442 ? -1.560 11.144 22.856 1.00 85.44 442 GLY A N 1
ATOM 3398 C CA . GLY A 1 442 ? -1.411 12.533 23.266 1.00 85.44 442 GLY A CA 1
ATOM 3399 C C . GLY A 1 442 ? -0.562 12.673 24.515 1.00 85.44 442 GLY A C 1
ATOM 3400 O O . GLY A 1 442 ? -0.044 11.691 25.057 1.00 85.44 442 GLY A O 1
ATOM 3401 N N . ASP A 1 443 ? -0.443 13.905 24.989 1.00 84.81 443 ASP A N 1
ATOM 3402 C CA . ASP A 1 443 ? 0.136 14.183 26.295 1.00 84.81 443 ASP A CA 1
ATOM 3403 C C . ASP A 1 443 ? -0.927 13.998 27.390 1.00 84.81 443 ASP A C 1
ATOM 3405 O O . ASP A 1 443 ? -2.112 14.279 27.200 1.00 84.81 443 ASP A O 1
ATOM 3409 N N . LEU A 1 444 ? -0.518 13.480 28.552 1.00 84.81 444 LEU A N 1
ATOM 3410 C CA . LEU A 1 444 ? -1.397 13.290 29.708 1.00 84.81 444 LEU A CA 1
ATOM 3411 C C . LEU A 1 444 ? -1.191 14.421 30.728 1.00 84.81 444 LEU A C 1
ATOM 3413 O O . LEU A 1 444 ? -0.578 14.205 31.777 1.00 84.81 444 LEU A O 1
ATOM 3417 N N . ALA A 1 445 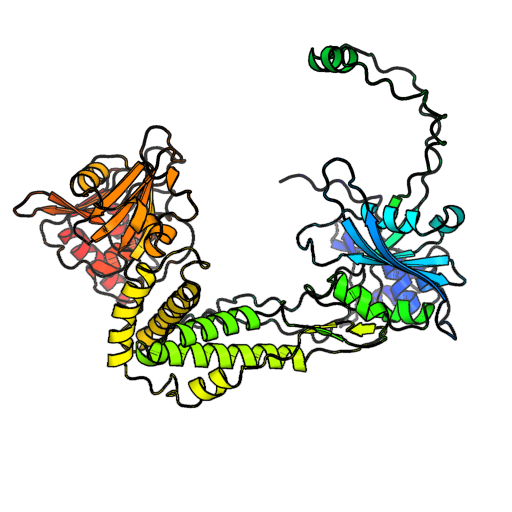? -1.682 15.627 30.426 1.00 83.12 445 ALA A N 1
ATOM 3418 C CA . ALA A 1 445 ? -1.550 16.801 31.292 1.00 83.12 445 ALA A CA 1
ATOM 3419 C C . ALA A 1 445 ? -2.905 17.380 31.735 1.00 83.12 445 ALA A C 1
ATOM 3421 O O . ALA A 1 445 ? -3.939 17.224 31.095 1.00 83.12 445 ALA A O 1
ATOM 3422 N N . GLY A 1 446 ? -2.896 18.093 32.861 1.00 86.56 446 GLY A N 1
ATOM 3423 C CA . GLY A 1 446 ? -4.085 18.772 33.374 1.00 86.56 446 GLY A CA 1
ATOM 3424 C C . GLY A 1 446 ? -4.970 17.923 34.294 1.00 86.56 446 GLY A C 1
ATOM 3425 O O . GLY A 1 446 ? -4.687 16.770 34.619 1.00 86.56 446 GLY A O 1
ATOM 3426 N N . VAL A 1 447 ? -6.034 18.554 34.789 1.00 89.44 447 VAL A N 1
ATOM 3427 C CA . VAL A 1 447 ? -6.922 18.021 35.833 1.00 89.44 447 VAL A CA 1
ATOM 3428 C C . VAL A 1 447 ? -7.839 16.917 35.301 1.00 89.44 447 VAL A C 1
ATOM 3430 O O . VAL A 1 447 ? -8.059 15.925 35.990 1.00 89.44 447 VAL A O 1
ATOM 3433 N N . ALA A 1 448 ? -8.383 17.066 34.093 1.00 88.62 448 ALA A N 1
ATOM 3434 C CA . ALA A 1 448 ? -9.245 16.068 33.470 1.00 88.62 448 ALA A CA 1
ATOM 3435 C C . ALA A 1 448 ? -8.450 14.800 33.127 1.00 88.62 448 ALA A C 1
ATOM 3437 O O . ALA A 1 448 ? -8.879 13.700 33.473 1.00 88.62 448 ALA A O 1
ATOM 3438 N N . ALA A 1 449 ? -7.263 14.951 32.531 1.00 88.38 449 ALA A N 1
ATOM 3439 C CA . ALA A 1 449 ? -6.371 13.831 32.236 1.00 88.38 449 ALA A CA 1
ATOM 3440 C C . ALA A 1 449 ? -5.935 13.090 33.511 1.00 88.38 449 ALA A C 1
ATOM 3442 O O . ALA A 1 449 ? -5.941 11.860 33.550 1.00 88.38 449 ALA A O 1
ATOM 3443 N N . GLN A 1 450 ? -5.627 13.828 34.584 1.00 90.50 450 GLN A N 1
ATOM 3444 C CA . GLN A 1 450 ? -5.302 13.240 35.883 1.00 90.50 450 GLN A CA 1
ATOM 3445 C C . GLN A 1 450 ? -6.491 12.470 36.481 1.00 90.50 450 GLN A C 1
ATOM 3447 O O . GLN A 1 450 ? -6.308 11.359 36.977 1.00 90.50 450 GLN A O 1
ATOM 3452 N N . GLN A 1 451 ? -7.714 13.000 36.369 1.00 92.50 451 GLN A N 1
ATOM 3453 C CA . GLN A 1 451 ? -8.925 12.298 36.804 1.00 92.50 451 GLN A CA 1
ATOM 3454 C C . GLN A 1 451 ? -9.142 10.988 36.034 1.00 92.50 451 GLN A C 1
ATOM 3456 O O . GLN A 1 451 ? -9.593 10.002 36.619 1.00 92.50 451 GLN A O 1
ATOM 3461 N N . TRP A 1 452 ? -8.822 10.965 34.736 1.00 93.50 452 TRP A N 1
ATOM 3462 C CA . TRP A 1 452 ? -8.836 9.735 33.947 1.00 93.50 452 TRP A CA 1
ATOM 3463 C C . TRP A 1 452 ? -7.782 8.752 34.426 1.00 93.50 452 TRP A C 1
ATOM 3465 O O . TRP A 1 452 ? -8.134 7.616 34.732 1.00 93.50 452 TRP A O 1
ATOM 3475 N N . ARG A 1 453 ? -6.538 9.206 34.607 1.00 93.00 453 ARG A N 1
ATOM 3476 C CA . ARG A 1 453 ? -5.440 8.380 35.120 1.00 93.00 453 ARG A CA 1
ATOM 3477 C C . ARG A 1 453 ? -5.774 7.703 36.449 1.00 93.00 453 ARG A C 1
ATOM 3479 O O . ARG A 1 453 ? -5.462 6.532 36.622 1.00 93.00 453 ARG A O 1
ATOM 3486 N N . GLU A 1 454 ? -6.402 8.420 37.376 1.00 93.12 454 GLU A N 1
ATOM 3487 C CA . GLU A 1 454 ? -6.797 7.886 38.688 1.00 93.12 454 GLU A CA 1
ATOM 3488 C C . GLU A 1 454 ? -7.845 6.769 38.600 1.00 93.12 454 GLU A C 1
ATOM 3490 O O . GLU A 1 454 ? -7.904 5.914 39.480 1.00 93.12 454 GLU A O 1
ATOM 3495 N N . GLY A 1 455 ? -8.650 6.757 37.534 1.00 92.19 455 GLY A N 1
ATOM 3496 C CA . GLY A 1 455 ? -9.618 5.699 37.250 1.00 92.19 455 GLY A CA 1
ATOM 3497 C C . GLY A 1 455 ? -9.038 4.492 36.504 1.00 92.19 455 GLY A C 1
ATOM 3498 O O . GLY A 1 455 ? -9.766 3.527 36.273 1.00 92.19 455 GLY A O 1
ATOM 3499 N N . LEU A 1 456 ? -7.763 4.534 36.106 1.00 95.31 456 LEU A N 1
ATOM 3500 C CA . LEU A 1 456 ? -7.101 3.439 35.401 1.00 95.31 456 LEU A CA 1
ATOM 3501 C C . LEU A 1 456 ? -6.479 2.438 36.378 1.00 95.31 456 LEU A C 1
ATOM 3503 O O . LEU A 1 456 ? -5.948 2.793 37.430 1.00 95.31 456 LEU A O 1
ATOM 3507 N N . THR A 1 457 ? -6.491 1.165 35.992 1.00 97.06 457 THR A N 1
ATOM 3508 C CA . THR A 1 457 ? -5.932 0.066 36.787 1.00 97.06 457 THR A CA 1
ATOM 3509 C C . THR A 1 457 ? -4.746 -0.580 36.071 1.00 97.06 457 THR A C 1
ATOM 3511 O O . THR A 1 457 ? -4.814 -0.780 34.860 1.00 97.06 457 THR A O 1
ATOM 3514 N N . PRO A 1 458 ? -3.644 -0.923 36.763 1.00 97.75 458 PRO A N 1
ATOM 3515 C CA . PRO A 1 458 ? -2.539 -1.640 36.135 1.00 97.75 458 PRO A CA 1
ATOM 3516 C C . PRO A 1 458 ? -2.978 -2.986 35.555 1.00 97.75 458 PRO A C 1
ATOM 3518 O O . PRO A 1 458 ? -3.634 -3.778 36.233 1.00 97.75 458 PRO A O 1
ATOM 3521 N N . HIS A 1 459 ? -2.576 -3.269 34.315 1.00 97.44 459 HIS A N 1
ATOM 3522 C CA . HIS A 1 459 ? -2.861 -4.556 33.690 1.00 97.44 459 HIS A CA 1
ATOM 3523 C C . HIS A 1 459 ? -2.065 -5.677 34.399 1.00 97.44 459 HIS A C 1
ATOM 3525 O O . HIS A 1 459 ? -0.861 -5.516 34.618 1.00 97.44 459 HIS A O 1
ATOM 3531 N N . PRO A 1 460 ? -2.672 -6.837 34.728 1.00 96.06 460 PRO A N 1
ATOM 3532 C CA . PRO A 1 460 ? -2.012 -7.886 35.519 1.00 96.06 460 PRO A CA 1
ATOM 3533 C C . PRO A 1 460 ? -0.843 -8.581 34.801 1.00 96.06 460 PRO A C 1
ATOM 3535 O O . PRO A 1 460 ? 0.092 -9.047 35.448 1.00 96.06 460 PRO A O 1
ATOM 3538 N N . ALA A 1 461 ? -0.883 -8.651 33.468 1.00 96.06 461 ALA A N 1
ATOM 3539 C CA . ALA A 1 461 ? 0.121 -9.328 32.639 1.00 96.06 461 ALA A CA 1
ATOM 3540 C C . ALA A 1 461 ? 0.574 -8.456 31.448 1.00 96.06 461 ALA A C 1
ATOM 3542 O O . ALA A 1 461 ? 0.237 -8.741 30.299 1.00 96.06 461 ALA A O 1
ATOM 3543 N N . PRO A 1 462 ? 1.298 -7.347 31.686 1.00 95.38 462 PRO A N 1
ATOM 3544 C CA . PRO A 1 462 ? 1.560 -6.354 30.646 1.00 95.38 462 PRO A CA 1
ATOM 3545 C C . PRO A 1 462 ? 2.431 -6.890 29.508 1.00 95.38 462 PRO A C 1
ATOM 3547 O O . PRO A 1 462 ? 2.163 -6.631 28.340 1.00 95.38 462 PRO A O 1
ATOM 3550 N N . LYS A 1 463 ? 3.442 -7.703 29.830 1.00 94.69 463 LYS A N 1
ATOM 3551 C CA . LYS A 1 463 ? 4.353 -8.279 28.829 1.00 94.69 463 LYS A CA 1
ATOM 3552 C C . LYS A 1 463 ? 3.665 -9.259 27.885 1.00 94.69 463 LYS A C 1
ATOM 3554 O O . LYS A 1 463 ? 4.093 -9.376 26.741 1.00 94.69 463 LYS A O 1
ATOM 3559 N N . ASP A 1 464 ? 2.644 -9.961 28.365 1.00 95.00 464 ASP A N 1
ATOM 3560 C CA . ASP A 1 464 ? 1.933 -10.955 27.565 1.00 95.00 464 ASP A CA 1
ATOM 3561 C C . ASP A 1 464 ? 0.971 -10.259 26.602 1.00 95.00 464 ASP A C 1
ATOM 3563 O O . ASP A 1 464 ? 0.991 -10.547 25.410 1.00 95.00 464 ASP A O 1
ATOM 3567 N N . VAL A 1 465 ? 0.234 -9.247 27.076 1.00 95.62 465 VAL A N 1
ATOM 3568 C CA . VAL A 1 465 ? -0.672 -8.457 26.225 1.00 95.62 465 VAL A CA 1
ATOM 3569 C C . VAL A 1 465 ? 0.072 -7.659 25.162 1.00 95.62 465 VAL A C 1
ATOM 3571 O O . VAL A 1 465 ? -0.356 -7.633 24.016 1.00 95.62 465 VAL A O 1
ATOM 3574 N N . LEU A 1 466 ? 1.228 -7.068 25.477 1.00 95.81 466 LEU A N 1
ATOM 3575 C CA . LEU A 1 466 ? 2.025 -6.334 24.481 1.00 95.81 466 LEU A CA 1
ATOM 3576 C C . LEU A 1 466 ? 2.590 -7.225 23.360 1.00 95.81 466 LEU A C 1
ATOM 3578 O O . LEU A 1 466 ? 3.073 -6.707 22.356 1.00 95.81 466 LEU A O 1
ATOM 3582 N N . ARG A 1 467 ? 2.540 -8.556 23.513 1.00 95.44 467 ARG A N 1
ATOM 3583 C CA . ARG A 1 467 ? 2.914 -9.521 22.469 1.00 95.44 467 ARG A CA 1
ATOM 3584 C C . ARG A 1 467 ? 1.734 -9.957 21.606 1.00 95.44 467 ARG A C 1
ATOM 3586 O O . ARG A 1 467 ? 1.972 -10.616 20.593 1.00 95.44 467 ARG A O 1
ATOM 3593 N N . THR A 1 468 ? 0.499 -9.630 21.983 1.00 97.00 468 THR A N 1
ATOM 3594 C CA . THR A 1 468 ? -0.675 -9.914 21.154 1.00 97.00 468 THR A CA 1
ATOM 3595 C C . THR A 1 468 ? -0.836 -8.857 20.067 1.00 97.00 468 THR A C 1
ATOM 3597 O O . THR A 1 468 ? -0.236 -7.780 20.125 1.00 97.00 468 THR A O 1
ATOM 3600 N N . ARG A 1 469 ? -1.666 -9.139 19.064 1.00 93.81 469 ARG A N 1
ATOM 3601 C CA . ARG A 1 469 ? -1.981 -8.202 17.978 1.00 93.81 469 ARG A CA 1
ATOM 3602 C C . ARG A 1 469 ? -2.652 -6.934 18.498 1.00 93.81 469 ARG A C 1
ATOM 3604 O O . ARG A 1 469 ? -2.283 -5.842 18.069 1.00 93.81 469 ARG A O 1
ATOM 3611 N N . ARG A 1 470 ? -3.542 -7.054 19.491 1.00 94.00 470 ARG A N 1
ATOM 3612 C CA . ARG A 1 470 ? -4.142 -5.916 20.211 1.00 94.00 470 ARG A CA 1
ATOM 3613 C C . ARG A 1 470 ? -3.087 -5.019 20.857 1.00 94.00 470 ARG A C 1
ATOM 3615 O O . ARG A 1 470 ? -3.080 -3.814 20.616 1.00 94.00 470 ARG A O 1
ATOM 3622 N N . GLY A 1 471 ? -2.160 -5.602 21.621 1.00 94.75 471 GLY A N 1
ATOM 3623 C CA . GLY A 1 471 ? -1.068 -4.846 22.237 1.00 94.75 471 GLY A CA 1
ATOM 3624 C C . GLY A 1 471 ? -0.117 -4.235 21.207 1.00 94.75 471 GLY A C 1
ATOM 3625 O O . GLY A 1 471 ? 0.292 -3.088 21.350 1.00 94.75 471 GLY A O 1
ATOM 3626 N N . HIS A 1 472 ? 0.183 -4.951 20.124 1.00 93.12 472 HIS A N 1
ATOM 3627 C CA . HIS A 1 472 ? 1.030 -4.441 19.048 1.00 93.12 472 HIS A CA 1
ATOM 3628 C C . HIS A 1 472 ? 0.392 -3.258 18.299 1.00 93.12 472 HIS A C 1
ATOM 3630 O O . HIS A 1 472 ? 1.093 -2.298 17.978 1.00 93.12 472 HIS A O 1
ATOM 3636 N N . ARG A 1 473 ? -0.929 -3.280 18.057 1.00 90.94 473 ARG A N 1
ATOM 3637 C CA . ARG A 1 473 ? -1.663 -2.119 17.520 1.00 90.94 473 ARG A CA 1
ATOM 3638 C C . ARG A 1 473 ? -1.566 -0.921 18.461 1.00 90.94 473 ARG A C 1
ATOM 3640 O O . ARG A 1 473 ? -1.223 0.166 18.011 1.00 90.94 473 ARG A O 1
ATOM 3647 N N . LEU A 1 474 ? -1.779 -1.137 19.761 1.00 93.06 474 LEU A N 1
ATOM 3648 C CA . LEU A 1 474 ? -1.669 -0.092 20.782 1.00 93.06 474 LEU A CA 1
ATOM 3649 C C . LEU A 1 474 ? -0.279 0.560 20.818 1.00 93.06 474 LEU A C 1
ATOM 3651 O O . LEU A 1 474 ? -0.170 1.765 21.021 1.00 93.06 474 LEU A O 1
ATOM 3655 N N . LEU A 1 475 ? 0.790 -0.203 20.579 1.00 91.81 475 LEU A N 1
ATOM 3656 C CA . LEU A 1 475 ? 2.149 0.338 20.508 1.00 91.81 475 LEU A CA 1
ATOM 3657 C C . LEU A 1 475 ? 2.367 1.279 19.313 1.00 91.81 475 LEU A C 1
ATOM 3659 O O . LEU A 1 475 ? 3.252 2.130 19.384 1.00 91.81 475 LEU A O 1
ATOM 3663 N N . ASN A 1 476 ? 1.586 1.145 18.235 1.00 87.62 476 ASN A N 1
ATOM 3664 C CA . ASN A 1 476 ? 1.670 1.957 17.015 1.00 87.62 476 ASN A CA 1
ATOM 3665 C C . ASN A 1 476 ? 3.124 2.154 16.520 1.00 87.62 476 ASN A C 1
ATOM 3667 O O . ASN A 1 476 ? 3.602 3.268 16.316 1.00 87.62 476 ASN A O 1
ATOM 3671 N N . GLY A 1 477 ? 3.874 1.049 16.422 1.00 87.75 477 GLY A N 1
ATOM 3672 C CA . GLY A 1 477 ? 5.273 1.033 15.976 1.00 87.75 477 GLY A CA 1
ATOM 3673 C C . GLY A 1 477 ? 6.324 1.351 17.049 1.00 87.75 477 GLY A C 1
ATOM 3674 O O . GLY A 1 477 ? 7.519 1.220 16.775 1.00 87.75 477 GLY A O 1
ATOM 3675 N N . ARG A 1 478 ? 5.925 1.722 18.273 1.00 89.00 478 ARG A N 1
ATOM 3676 C CA . ARG A 1 478 ? 6.865 1.923 19.386 1.00 89.00 478 ARG A CA 1
ATOM 3677 C C . ARG A 1 478 ? 7.377 0.586 19.945 1.00 89.00 478 ARG A C 1
ATOM 3679 O O . ARG A 1 478 ? 6.608 -0.368 20.071 1.00 89.00 478 ARG A O 1
ATOM 3686 N N . PRO A 1 479 ? 8.661 0.496 20.330 1.00 90.75 479 PRO A N 1
ATOM 3687 C CA . PRO A 1 479 ? 9.190 -0.660 21.044 1.00 90.75 479 PRO A CA 1
ATOM 3688 C C . PRO A 1 479 ? 8.481 -0.901 22.387 1.00 90.75 479 PRO A C 1
ATOM 3690 O O . PRO A 1 479 ? 8.240 0.030 23.154 1.00 90.75 479 PRO A O 1
ATOM 3693 N N . ALA A 1 480 ? 8.179 -2.163 22.703 1.00 92.56 480 ALA A N 1
ATOM 3694 C CA . ALA A 1 480 ? 7.472 -2.531 23.934 1.00 92.56 480 ALA A CA 1
ATOM 3695 C C . ALA A 1 480 ? 8.256 -2.212 25.224 1.00 92.56 480 ALA A C 1
ATOM 3697 O O . ALA A 1 480 ? 7.658 -2.076 26.286 1.00 92.56 480 ALA A O 1
ATOM 3698 N N . ASP A 1 481 ? 9.583 -2.094 25.152 1.00 91.62 481 ASP A N 1
ATOM 3699 C CA . ASP A 1 481 ? 10.449 -1.710 26.273 1.00 91.62 481 ASP A CA 1
ATOM 3700 C C . ASP A 1 481 ? 10.406 -0.207 26.597 1.00 91.62 481 ASP A C 1
ATOM 3702 O O . ASP A 1 481 ? 10.889 0.189 27.654 1.00 91.62 481 ASP A O 1
ATOM 3706 N N . GLN A 1 482 ? 9.780 0.614 25.743 1.00 91.56 482 GLN A N 1
ATOM 3707 C CA . GLN A 1 482 ? 9.467 2.019 26.037 1.00 91.56 482 GLN A CA 1
ATOM 3708 C C . GLN A 1 482 ? 8.162 2.195 26.826 1.00 91.56 482 GLN A C 1
ATOM 3710 O O . GLN A 1 482 ? 7.851 3.307 27.258 1.00 91.56 482 GLN A O 1
ATOM 3715 N N . VAL A 1 483 ? 7.374 1.127 27.001 1.00 94.25 483 VAL A N 1
ATOM 3716 C CA . VAL A 1 483 ? 6.152 1.180 27.810 1.00 94.25 483 VAL A CA 1
ATOM 3717 C C . VAL A 1 483 ? 6.536 1.226 29.282 1.00 94.25 483 VAL A C 1
ATOM 3719 O O . VAL A 1 483 ? 7.041 0.253 29.844 1.00 94.25 483 VAL A O 1
ATOM 3722 N N . ARG A 1 484 ? 6.236 2.356 29.916 1.00 94.06 484 ARG A N 1
ATOM 3723 C CA . ARG A 1 484 ? 6.415 2.578 31.349 1.00 94.06 484 ARG A CA 1
ATOM 3724 C C . ARG A 1 484 ? 5.336 1.856 32.153 1.00 94.06 484 ARG A C 1
ATOM 3726 O O . ARG A 1 484 ? 5.635 1.134 33.100 1.00 94.06 484 ARG A O 1
ATOM 3733 N N . GLU A 1 485 ? 4.075 2.061 31.779 1.00 95.69 485 GLU A N 1
ATOM 3734 C CA . GLU A 1 485 ? 2.901 1.493 32.449 1.00 95.69 485 GLU A CA 1
ATOM 3735 C C . GLU A 1 485 ? 1.894 1.028 31.386 1.00 95.69 485 GLU A C 1
ATOM 3737 O O . GLU A 1 485 ? 1.577 1.776 30.464 1.00 95.69 485 GLU A O 1
ATOM 3742 N N . LEU A 1 486 ? 1.382 -0.201 31.515 1.00 97.25 486 LEU A N 1
ATOM 3743 C CA . LEU A 1 486 ? 0.189 -0.645 30.788 1.00 97.25 486 LEU A CA 1
ATOM 3744 C C . LEU A 1 486 ? -0.973 -0.683 31.772 1.00 97.25 486 LEU A C 1
ATOM 3746 O O . LEU A 1 486 ? -0.926 -1.387 32.786 1.00 97.25 486 LEU A O 1
ATOM 3750 N N . LEU A 1 487 ? -2.008 0.070 31.449 1.00 97.44 487 LEU A N 1
ATOM 3751 C CA . LEU A 1 487 ? -3.189 0.264 32.261 1.00 97.44 487 LEU A CA 1
ATOM 3752 C C . LEU A 1 487 ? -4.437 -0.188 31.494 1.00 97.44 487 LEU A C 1
ATOM 3754 O O . LEU A 1 487 ? -4.411 -0.377 30.276 1.00 97.44 487 LEU A O 1
ATOM 3758 N N . VAL A 1 488 ? -5.529 -0.357 32.228 1.00 96.81 488 VAL A N 1
ATOM 3759 C CA . VAL A 1 488 ? -6.848 -0.714 31.714 1.00 96.81 488 VAL A CA 1
ATOM 3760 C C . VAL A 1 488 ? -7.882 0.185 32.361 1.00 96.81 488 VAL A C 1
ATOM 3762 O O . VAL A 1 488 ? -7.826 0.429 33.571 1.00 96.81 488 VAL A O 1
ATOM 3765 N N . ASP A 1 489 ? -8.829 0.670 31.571 1.00 93.12 489 ASP A N 1
ATOM 3766 C CA . ASP A 1 489 ? -9.979 1.387 32.105 1.00 93.12 489 ASP A CA 1
ATOM 3767 C C . ASP A 1 489 ? -11.121 0.440 32.525 1.00 93.12 489 ASP A C 1
ATOM 3769 O O . ASP A 1 489 ? -11.054 -0.779 32.359 1.00 93.12 489 ASP A O 1
ATOM 3773 N N . TYR A 1 490 ? -12.206 1.000 33.066 1.00 88.94 490 TYR A N 1
ATOM 3774 C CA . TYR A 1 490 ? -13.392 0.223 33.464 1.00 88.94 490 TYR A CA 1
ATOM 3775 C C . TYR A 1 490 ? -14.059 -0.512 32.277 1.00 88.94 490 TYR A C 1
ATOM 3777 O O . TYR A 1 490 ? -14.723 -1.527 32.474 1.00 88.94 490 TYR A O 1
ATOM 3785 N N . ALA A 1 491 ? -13.867 0.027 31.066 1.00 88.56 491 ALA A N 1
ATOM 3786 C CA . ALA A 1 491 ? -14.183 -0.514 29.745 1.00 88.56 491 ALA A CA 1
ATOM 3787 C C . ALA A 1 491 ? -13.509 -1.853 29.404 1.00 88.56 491 ALA A C 1
ATOM 3789 O O . ALA A 1 491 ? -13.929 -2.555 28.484 1.00 88.56 491 ALA A O 1
ATOM 3790 N N . GLY A 1 492 ? -12.394 -2.159 30.074 1.00 91.75 492 GLY A N 1
ATOM 3791 C CA . GLY A 1 492 ? -11.445 -3.166 29.612 1.00 91.75 492 GLY A CA 1
ATOM 3792 C C . GLY A 1 492 ? -10.536 -2.674 28.476 1.00 91.75 492 GLY A C 1
ATOM 3793 O O . GLY A 1 492 ? -9.839 -3.499 27.882 1.00 91.75 492 GLY A O 1
ATOM 3794 N N . ARG A 1 493 ? -10.540 -1.372 28.148 1.00 93.38 493 ARG A N 1
ATOM 3795 C CA . ARG A 1 493 ? -9.714 -0.762 27.091 1.00 93.38 493 ARG A CA 1
ATOM 3796 C C . ARG A 1 493 ? -8.298 -0.524 27.593 1.00 93.38 493 ARG A C 1
ATOM 3798 O O . ARG A 1 493 ? -8.102 -0.093 28.728 1.00 93.38 493 ARG A O 1
ATOM 3805 N N . LEU A 1 494 ? -7.318 -0.805 26.745 1.00 96.19 494 LEU A N 1
ATOM 3806 C CA . LEU A 1 494 ? -5.906 -0.684 27.089 1.00 96.19 494 LEU A CA 1
ATOM 3807 C C . LEU A 1 494 ? -5.406 0.757 26.950 1.00 96.19 494 LEU A C 1
ATOM 3809 O O . LEU A 1 494 ? -5.746 1.456 25.996 1.00 96.19 494 LEU A O 1
ATOM 3813 N N . VAL A 1 495 ? -4.537 1.164 27.876 1.00 96.12 495 VAL A N 1
ATOM 3814 C CA . VAL A 1 495 ? -3.839 2.454 27.877 1.00 96.12 495 VAL A CA 1
ATOM 3815 C C . VAL A 1 495 ? -2.356 2.216 28.160 1.00 96.12 495 VAL A C 1
ATOM 3817 O O . VAL A 1 495 ? -1.986 1.755 29.238 1.00 96.12 495 VAL A O 1
ATOM 3820 N N . CYS A 1 496 ? -1.488 2.526 27.204 1.00 95.62 496 CYS A N 1
ATOM 3821 C CA . CYS A 1 496 ? -0.038 2.535 27.375 1.00 95.62 496 CYS A CA 1
ATOM 3822 C C . CYS A 1 496 ? 0.439 3.933 27.753 1.00 95.62 496 CYS A C 1
ATOM 3824 O O . CYS A 1 496 ? 0.123 4.893 27.058 1.00 95.62 496 CYS A O 1
ATOM 3826 N N . LEU A 1 497 ? 1.267 4.034 28.790 1.00 94.19 497 LEU A N 1
ATOM 3827 C CA . LEU A 1 497 ? 2.054 5.226 29.090 1.00 94.19 497 LEU A CA 1
ATOM 3828 C C . LEU A 1 497 ? 3.513 4.979 28.699 1.00 94.19 497 LEU A C 1
ATOM 3830 O O . LEU A 1 497 ? 4.080 3.941 29.048 1.00 94.19 497 LEU A O 1
ATOM 3834 N N . PHE A 1 498 ? 4.122 5.941 28.014 1.00 91.44 498 PHE A N 1
ATOM 3835 C CA . PHE A 1 498 ? 5.501 5.887 27.535 1.00 91.44 498 PHE A CA 1
ATOM 3836 C C . PHE A 1 498 ? 6.379 6.915 28.248 1.00 91.44 498 PHE A C 1
ATOM 3838 O O . PHE A 1 498 ? 5.922 8.003 28.611 1.00 91.44 498 PHE A O 1
ATOM 3845 N N . ASP A 1 499 ? 7.661 6.579 28.382 1.00 82.50 499 ASP A N 1
ATOM 3846 C CA . ASP A 1 499 ? 8.703 7.556 28.690 1.00 82.50 499 ASP A CA 1
ATOM 3847 C C . ASP A 1 499 ? 9.149 8.249 27.385 1.00 82.50 499 ASP A C 1
ATOM 3849 O O . ASP A 1 499 ? 9.458 7.580 26.399 1.00 82.50 499 ASP A O 1
ATOM 3853 N N . GLY A 1 500 ? 9.199 9.587 27.362 1.00 68.44 500 GLY A N 1
ATOM 3854 C CA . GLY A 1 500 ? 9.730 10.350 26.219 1.00 68.44 500 GLY A CA 1
ATOM 3855 C C . GLY A 1 500 ? 8.708 10.716 25.136 1.00 68.44 500 GLY A C 1
ATOM 3856 O O . GLY A 1 500 ? 8.885 10.374 23.964 1.00 68.44 500 GLY A O 1
ATOM 3857 N N . GLY A 1 501 ? 7.656 11.442 25.523 1.00 70.44 501 GLY A N 1
ATOM 3858 C CA . GLY A 1 501 ? 6.795 12.165 24.583 1.00 70.44 501 GLY A CA 1
ATOM 3859 C C . GLY A 1 501 ? 7.492 13.359 23.919 1.00 70.44 501 GLY A C 1
ATOM 3860 O O . GLY A 1 501 ? 8.663 13.626 24.203 1.00 70.44 501 GLY A O 1
ATOM 3861 N N . PRO A 1 502 ? 6.769 14.120 23.073 1.00 70.00 502 PRO A N 1
ATOM 3862 C CA . PRO A 1 502 ? 7.215 15.438 22.606 1.00 70.00 502 PRO A CA 1
ATOM 3863 C C . PRO A 1 502 ? 7.647 16.335 23.775 1.00 70.00 502 PRO A C 1
ATOM 3865 O O . PRO A 1 502 ? 8.629 17.072 23.683 1.00 70.00 502 PRO A O 1
ATOM 3868 N N . ARG A 1 503 ? 6.962 16.189 24.916 1.00 71.19 503 ARG A N 1
ATOM 3869 C CA . ARG A 1 503 ? 7.297 16.815 26.191 1.00 71.19 503 ARG A CA 1
ATOM 3870 C C . ARG A 1 503 ? 8.018 15.833 27.109 1.00 71.19 503 ARG A C 1
ATOM 3872 O O . ARG A 1 503 ? 7.500 14.770 27.441 1.00 71.19 503 ARG A O 1
ATOM 3879 N N . ALA A 1 504 ? 9.212 16.203 27.566 1.00 74.50 504 ALA A N 1
ATOM 3880 C CA . ALA A 1 504 ? 10.008 15.359 28.461 1.00 74.50 504 ALA A CA 1
ATOM 3881 C C . ALA A 1 504 ? 9.437 15.267 29.892 1.00 74.50 504 ALA A C 1
ATOM 3883 O O . ALA A 1 504 ? 9.802 14.361 30.640 1.00 74.50 504 ALA A O 1
ATOM 3884 N N . ASP A 1 505 ? 8.577 16.208 30.287 1.00 79.50 505 ASP A N 1
ATOM 3885 C CA . ASP A 1 505 ? 8.012 16.343 31.632 1.00 79.50 505 ASP A CA 1
ATOM 3886 C C . ASP A 1 505 ? 6.606 15.742 31.784 1.00 79.50 505 ASP A C 1
ATOM 3888 O O . ASP A 1 505 ? 6.129 15.589 32.912 1.00 79.50 505 ASP A O 1
ATOM 3892 N N . VAL A 1 506 ? 5.961 15.354 30.680 1.00 79.06 506 VAL A N 1
ATOM 3893 C CA . VAL A 1 506 ? 4.601 14.804 30.672 1.00 79.06 506 VAL A CA 1
ATOM 3894 C C . VAL A 1 506 ? 4.612 13.380 30.101 1.00 79.06 506 VAL A C 1
ATOM 3896 O O . VAL A 1 506 ? 5.240 13.137 29.071 1.00 79.06 506 VAL A O 1
ATOM 3899 N N . PRO A 1 507 ? 3.932 12.408 30.740 1.00 84.31 507 PRO A N 1
ATOM 3900 C CA . PRO A 1 507 ? 3.757 11.084 30.158 1.00 84.31 507 PRO A CA 1
ATOM 3901 C C . PRO A 1 507 ? 2.991 11.168 28.836 1.00 84.31 507 PRO A C 1
ATOM 3903 O O . PRO A 1 507 ? 1.899 11.736 28.784 1.00 84.31 507 PRO A O 1
ATOM 3906 N N . TYR A 1 508 ? 3.538 10.540 27.800 1.00 89.00 508 TYR A N 1
ATOM 3907 C CA . TYR A 1 508 ? 2.838 10.343 26.535 1.00 89.00 508 TYR A CA 1
ATOM 3908 C C . TYR A 1 508 ? 1.998 9.075 26.622 1.00 89.00 508 TYR A C 1
ATOM 3910 O O . TYR A 1 508 ? 2.480 8.059 27.130 1.00 89.00 508 TYR A O 1
ATOM 3918 N N . TRP A 1 509 ? 0.760 9.107 26.141 1.00 91.12 509 TRP A N 1
ATOM 3919 C CA . TRP A 1 509 ? -0.137 7.956 26.190 1.00 91.12 509 TRP A CA 1
ATOM 3920 C C . TRP A 1 509 ? -0.530 7.490 24.792 1.00 91.12 509 TRP A C 1
ATOM 3922 O O . TRP A 1 509 ? -0.672 8.306 23.890 1.00 91.12 509 TRP A O 1
ATOM 3932 N N . HIS A 1 510 ? -0.720 6.179 24.628 1.00 92.44 510 HIS A N 1
ATOM 3933 C CA . HIS A 1 510 ? -1.548 5.598 23.568 1.00 92.44 510 HIS A CA 1
ATOM 3934 C C . HIS A 1 510 ? -2.714 4.861 24.231 1.00 92.44 510 HIS A C 1
ATOM 3936 O O . HIS A 1 510 ? -2.498 4.159 25.220 1.00 92.44 510 HIS A O 1
ATOM 3942 N N . ALA A 1 511 ? -3.931 4.973 23.710 1.00 92.56 511 ALA A N 1
ATOM 3943 C CA . ALA A 1 511 ? -5.091 4.283 24.265 1.00 92.56 511 ALA A CA 1
ATOM 3944 C C . ALA A 1 511 ? -6.028 3.759 23.185 1.00 92.56 511 ALA A C 1
ATOM 3946 O O . ALA A 1 511 ? -6.210 4.378 22.139 1.00 92.56 511 ALA A O 1
ATOM 3947 N N . GLU A 1 512 ? -6.684 2.643 23.491 1.00 92.19 512 GLU A N 1
ATOM 3948 C CA . GLU A 1 512 ? -7.865 2.208 22.758 1.00 92.19 512 GLU A CA 1
ATOM 3949 C C . GLU A 1 512 ? -9.015 3.174 23.037 1.00 92.19 512 GLU A C 1
ATOM 3951 O O . GLU A 1 512 ? -9.583 3.221 24.130 1.00 92.19 512 GLU A O 1
ATOM 3956 N N . TRP A 1 513 ? -9.358 3.954 22.025 1.00 89.50 513 TRP A N 1
ATOM 3957 C CA . TRP A 1 513 ? -10.328 5.024 22.102 1.00 89.50 513 TRP A CA 1
ATOM 3958 C C . TRP A 1 513 ? -11.658 4.596 21.487 1.00 89.50 513 TRP A C 1
ATOM 3960 O O . TRP A 1 513 ? -11.671 4.115 20.357 1.00 89.50 513 TRP A O 1
ATOM 3970 N N . PRO A 1 514 ? -12.797 4.739 22.182 1.00 88.81 514 PRO A N 1
ATOM 3971 C CA . PRO A 1 514 ? -14.083 4.284 21.673 1.00 88.81 514 PRO A CA 1
ATOM 3972 C C . PRO A 1 514 ? -14.528 5.065 20.436 1.00 88.81 514 PRO A C 1
ATOM 3974 O O . PRO A 1 514 ? -14.340 6.273 20.344 1.00 88.81 514 PRO A O 1
ATOM 3977 N N . VAL A 1 515 ? -15.247 4.390 19.546 1.00 82.75 515 VAL A N 1
ATOM 3978 C CA . VAL A 1 515 ? -16.014 5.015 18.444 1.00 82.75 515 VAL A CA 1
ATOM 3979 C C . VAL A 1 515 ? -17.519 4.724 18.548 1.00 82.75 515 VAL A C 1
ATOM 3981 O O . VAL A 1 515 ? -18.328 5.323 17.836 1.00 82.75 515 VAL A O 1
ATOM 3984 N N . GLY A 1 516 ? -17.920 3.818 19.449 1.00 78.38 516 GLY A N 1
ATOM 3985 C CA . GLY A 1 516 ? -19.314 3.447 19.718 1.00 78.38 516 GLY A CA 1
ATOM 3986 C C . GLY A 1 516 ? -20.110 4.486 20.522 1.00 78.38 516 GLY A C 1
ATOM 3987 O O . GLY A 1 516 ? -19.605 5.536 20.901 1.00 78.38 516 GLY A O 1
ATOM 3988 N N . TRP A 1 517 ? -21.384 4.195 20.793 1.00 79.81 517 TRP A N 1
ATOM 3989 C CA . TRP A 1 517 ? -22.251 5.067 21.596 1.00 79.81 517 TRP A CA 1
ATOM 3990 C C . TRP A 1 517 ? -21.918 4.975 23.089 1.00 79.81 517 TRP A C 1
ATOM 3992 O O . TRP A 1 517 ? -21.710 3.864 23.581 1.00 79.81 517 TRP A O 1
ATOM 4002 N N . PRO A 1 518 ? -21.929 6.092 23.838 1.00 84.50 518 PRO A N 1
ATOM 4003 C CA . PRO A 1 518 ? -21.814 6.021 25.285 1.00 84.50 518 PRO A CA 1
ATOM 4004 C C . PRO A 1 518 ? -23.091 5.420 25.882 1.00 84.50 518 PRO A C 1
ATOM 4006 O O . PRO A 1 518 ? -24.202 5.822 25.535 1.00 84.50 518 PRO A O 1
ATOM 4009 N N . THR A 1 519 ? -22.942 4.466 26.797 1.00 76.62 519 THR A N 1
ATOM 4010 C CA . THR A 1 519 ? -24.068 3.743 27.411 1.00 76.62 519 THR A CA 1
ATOM 4011 C C . THR A 1 519 ? -24.508 4.322 28.753 1.00 76.62 519 THR A C 1
ATOM 4013 O O . THR A 1 519 ? -25.629 4.067 29.185 1.00 76.62 519 THR A O 1
ATOM 4016 N N . GLU A 1 520 ? -23.658 5.111 29.412 1.00 84.19 520 GLU A N 1
ATOM 4017 C CA . GLU A 1 520 ? -23.858 5.489 30.820 1.00 84.19 520 GLU A CA 1
ATOM 4018 C C . GLU A 1 520 ? -23.807 7.000 31.093 1.00 84.19 520 GLU A C 1
ATOM 4020 O O . GLU A 1 520 ? -23.849 7.445 32.245 1.00 84.19 520 GLU A O 1
ATOM 4025 N N . TRP A 1 521 ? -23.752 7.813 30.039 1.00 91.38 521 TRP A N 1
ATOM 4026 C CA . TRP A 1 521 ? -23.817 9.265 30.180 1.00 91.38 521 TRP A CA 1
ATOM 4027 C C . TRP A 1 521 ? -25.207 9.699 30.637 1.00 91.38 521 TRP A C 1
ATOM 4029 O O . TRP A 1 521 ? -26.230 9.231 30.135 1.00 91.38 521 TRP A O 1
ATOM 4039 N N . ASN A 1 522 ? -25.251 10.627 31.585 1.00 91.38 522 ASN A N 1
ATOM 4040 C CA . ASN A 1 522 ? -26.490 11.086 32.195 1.00 91.38 522 ASN A CA 1
ATOM 4041 C C . ASN A 1 522 ? -26.446 12.598 32.487 1.00 91.38 522 ASN A C 1
ATOM 4043 O O . ASN A 1 522 ? -25.552 13.314 32.039 1.00 91.38 522 ASN A O 1
ATOM 4047 N N . ALA A 1 523 ? -27.446 13.116 33.203 1.00 91.06 523 ALA A N 1
ATOM 4048 C CA . ALA A 1 523 ? -27.567 14.550 33.474 1.00 91.06 523 ALA A CA 1
ATOM 4049 C C . ALA A 1 523 ? -26.430 15.129 34.344 1.00 91.06 523 ALA A C 1
ATOM 4051 O O . ALA A 1 523 ? -26.240 16.345 34.341 1.00 91.06 523 ALA A O 1
ATOM 4052 N N . SER A 1 524 ? -25.687 14.291 35.080 1.00 93.38 524 SER A N 1
ATOM 4053 C CA . SER A 1 524 ? -24.506 14.697 35.854 1.00 93.38 524 SER A CA 1
ATOM 4054 C C . SER A 1 524 ? -23.211 14.693 35.035 1.00 93.38 524 SER A C 1
ATOM 4056 O O . SER A 1 524 ? -22.190 15.167 35.529 1.00 93.38 524 SER A O 1
ATOM 4058 N N . THR A 1 525 ? -23.236 14.187 33.798 1.00 96.56 525 THR A N 1
ATOM 4059 C CA . THR A 1 525 ? -22.047 14.093 32.948 1.00 96.56 525 THR A CA 1
ATOM 4060 C C . THR A 1 525 ? -21.574 15.478 32.500 1.00 96.56 525 THR A C 1
ATOM 4062 O O . THR A 1 525 ? -22.366 16.321 32.066 1.00 96.56 525 THR A O 1
ATOM 4065 N N . VAL A 1 526 ? -20.263 15.704 32.572 1.00 96.94 526 VAL A N 1
ATOM 4066 C CA . VAL A 1 526 ? -19.577 16.906 32.084 1.00 96.94 526 VAL A CA 1
ATOM 4067 C C . VAL A 1 526 ? -18.520 16.501 31.063 1.00 96.94 526 VAL A C 1
ATOM 4069 O O . VAL A 1 526 ? -17.624 15.728 31.378 1.00 96.94 526 VAL A O 1
ATOM 4072 N N . ILE A 1 527 ? -18.597 17.050 29.853 1.00 95.38 527 ILE A N 1
ATOM 4073 C CA . ILE A 1 527 ? -17.542 16.949 28.845 1.00 95.38 527 ILE A CA 1
ATOM 4074 C C . ILE A 1 527 ? -16.416 17.901 29.241 1.00 95.38 527 ILE A C 1
ATOM 4076 O O . ILE A 1 527 ? -16.636 19.108 29.392 1.00 95.38 527 ILE A O 1
ATOM 4080 N N . ALA A 1 528 ? -15.229 17.347 29.444 1.00 93.62 528 ALA A N 1
ATOM 4081 C CA . ALA A 1 528 ? -14.072 18.035 29.969 1.00 93.62 528 ALA A CA 1
ATOM 4082 C C . ALA A 1 528 ? -12.823 17.769 29.131 1.00 93.62 528 ALA A C 1
ATOM 4084 O O . ALA A 1 528 ? -12.541 16.637 28.752 1.00 93.62 528 ALA A O 1
ATOM 4085 N N . ALA A 1 529 ? -12.055 18.824 28.897 1.00 89.75 529 ALA A N 1
ATOM 4086 C CA . ALA A 1 529 ? -10.703 18.758 28.363 1.00 89.75 529 ALA A CA 1
ATOM 4087 C C . ALA A 1 529 ? -9.904 19.943 28.910 1.00 89.75 529 ALA A C 1
ATOM 4089 O O . ALA A 1 529 ? -10.477 20.996 29.217 1.00 89.75 529 ALA A O 1
ATOM 4090 N N . ASP A 1 530 ? -8.604 19.773 29.091 1.00 86.56 530 ASP A N 1
ATOM 4091 C CA . ASP A 1 530 ? -7.7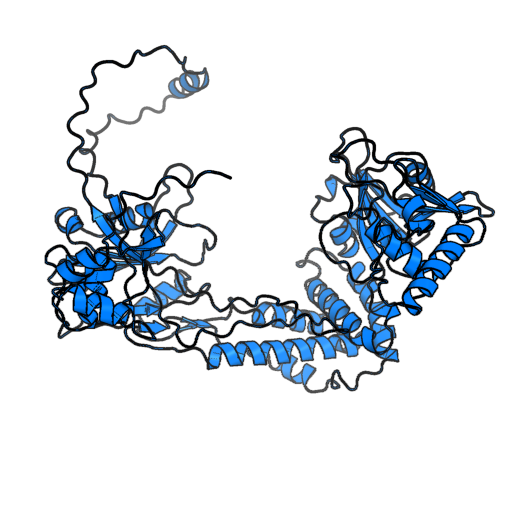26 20.852 29.538 1.00 86.56 530 ASP A CA 1
ATOM 4092 C C . ASP A 1 530 ? -7.096 21.553 28.334 1.00 86.56 530 ASP A C 1
ATOM 4094 O O . ASP A 1 530 ? -6.906 20.912 27.302 1.00 86.56 530 ASP A O 1
ATOM 4098 N N . PRO A 1 531 ? -6.847 22.873 28.416 1.00 76.06 531 PRO A N 1
ATOM 4099 C CA . PRO A 1 531 ? -6.295 23.603 27.290 1.00 76.06 531 PRO A CA 1
ATOM 4100 C C . PRO A 1 531 ? -4.877 23.114 27.020 1.00 76.06 531 PRO A C 1
ATOM 4102 O O . PRO A 1 531 ? -4.092 22.926 27.955 1.00 76.06 531 PRO A O 1
ATOM 4105 N N . ASP A 1 532 ? -4.552 22.957 25.743 1.00 68.44 532 ASP A N 1
ATOM 4106 C CA . ASP A 1 532 ? -3.159 22.866 25.350 1.00 68.44 532 ASP A CA 1
ATOM 4107 C C . ASP A 1 532 ? -2.504 24.244 25.505 1.00 68.44 532 ASP A C 1
ATOM 4109 O O . ASP A 1 532 ? -3.045 25.252 25.041 1.00 68.44 532 ASP A O 1
ATOM 4113 N N . ASN A 1 533 ? -1.388 24.301 26.228 1.00 60.09 533 ASN A N 1
ATOM 4114 C CA . ASN A 1 533 ? -0.698 25.558 26.524 1.00 60.09 533 ASN A CA 1
ATOM 4115 C C . ASN A 1 533 ? 0.484 25.819 25.580 1.00 60.09 533 ASN A C 1
ATOM 4117 O O . ASN A 1 533 ? 1.017 26.926 25.618 1.00 60.09 533 ASN A O 1
ATOM 4121 N N . ASP A 1 534 ? 0.881 24.848 24.750 1.00 61.66 534 ASP A N 1
ATOM 4122 C CA . ASP A 1 534 ? 2.024 24.964 23.840 1.00 61.66 534 ASP A CA 1
ATOM 4123 C C . ASP A 1 534 ? 1.629 24.507 22.424 1.00 61.66 534 ASP A C 1
ATOM 4125 O O . ASP A 1 534 ? 1.173 23.383 22.255 1.00 61.66 534 ASP A O 1
ATOM 4129 N N . GLU A 1 535 ? 1.885 25.343 21.408 1.00 57.41 535 GLU A N 1
ATOM 4130 C CA . GLU A 1 535 ? 1.610 25.087 19.969 1.00 57.41 535 GLU A CA 1
ATOM 4131 C C . GLU A 1 535 ? 2.363 23.861 19.386 1.00 57.41 535 GLU A C 1
ATOM 4133 O O . GLU A 1 535 ? 2.215 23.521 18.217 1.00 57.41 535 GLU A O 1
ATOM 4138 N N . GLU A 1 536 ? 3.214 23.205 20.182 1.00 57.19 536 GLU A N 1
ATOM 4139 C CA . GLU A 1 536 ? 4.011 22.032 19.791 1.00 57.19 536 GLU A CA 1
ATOM 4140 C C . GLU A 1 536 ? 3.583 20.732 20.503 1.00 57.19 536 GLU A C 1
ATOM 4142 O O . GLU A 1 536 ? 4.190 19.681 20.274 1.00 57.19 536 GLU A O 1
ATOM 4147 N N . SER A 1 537 ? 2.581 20.770 21.390 1.00 56.62 537 SER A N 1
ATOM 4148 C CA . SER A 1 537 ? 2.194 19.598 22.191 1.00 56.62 537 SER A CA 1
ATOM 4149 C C . SER A 1 537 ? 1.173 18.707 21.478 1.00 56.62 537 SER A C 1
ATOM 4151 O O . SER A 1 537 ? 0.342 19.157 20.692 1.00 56.62 537 SER A O 1
ATOM 4153 N N . GLY A 1 538 ? 1.241 17.401 21.754 1.00 58.97 538 GLY A N 1
ATOM 4154 C CA . GLY A 1 538 ? 0.218 16.458 21.307 1.00 58.97 538 GLY A CA 1
ATOM 4155 C C . GLY A 1 538 ? -1.018 16.664 22.170 1.00 58.97 538 GLY A C 1
ATOM 4156 O O . GLY A 1 538 ? -0.952 16.438 23.377 1.00 58.97 538 GLY A O 1
ATOM 4157 N N . GLY A 1 539 ? -2.114 17.137 21.580 1.00 67.00 539 GLY A N 1
ATOM 4158 C CA . GLY A 1 539 ? -3.188 17.737 22.366 1.00 67.00 539 GLY A CA 1
ATOM 4159 C C . GLY A 1 539 ? -3.852 16.827 23.419 1.00 67.00 539 GLY A C 1
ATOM 4160 O O . GLY A 1 539 ? -3.679 15.609 23.464 1.00 67.00 539 GLY A O 1
ATOM 4161 N N . GLN A 1 540 ? -4.632 17.456 24.302 1.00 78.75 540 GLN A N 1
ATOM 4162 C CA . GLN A 1 540 ? -5.152 16.829 25.520 1.00 78.75 540 GLN A CA 1
ATOM 4163 C C . GLN A 1 540 ? -6.381 15.932 25.275 1.00 78.75 540 GLN A C 1
ATOM 4165 O O . GLN A 1 540 ? -7.229 16.269 24.437 1.00 78.75 540 GLN A O 1
ATOM 4170 N N . PRO A 1 541 ? -6.543 14.834 26.048 1.00 87.12 541 PRO A N 1
ATOM 4171 C CA . PRO A 1 541 ? -7.682 13.932 25.914 1.00 87.12 541 PRO A CA 1
ATOM 4172 C C . PRO A 1 541 ? -9.007 14.632 26.235 1.00 87.12 541 PRO A C 1
ATOM 4174 O O . PRO A 1 541 ? -9.131 15.351 27.231 1.00 87.12 541 PRO A O 1
ATOM 4177 N N . VAL A 1 542 ? -10.036 14.356 25.428 1.00 89.88 542 VAL A N 1
ATOM 4178 C CA . VAL A 1 542 ? -11.409 14.798 25.704 1.00 89.88 542 VAL A CA 1
ATOM 4179 C C . VAL A 1 542 ? -12.176 13.705 26.438 1.00 89.88 542 VAL A C 1
ATOM 4181 O O . VAL A 1 542 ? -12.366 12.599 25.932 1.00 89.88 542 VAL A O 1
ATOM 4184 N N . LEU A 1 543 ? -12.650 14.030 27.635 1.00 93.62 543 LEU A N 1
ATOM 4185 C CA . LEU A 1 543 ? -13.207 13.074 28.582 1.00 93.62 543 LEU A CA 1
ATOM 4186 C C . LEU A 1 543 ? -14.632 13.460 28.985 1.00 93.62 543 LEU A C 1
ATOM 4188 O O . LEU A 1 543 ? -14.974 14.630 29.115 1.00 93.62 543 LEU A O 1
ATOM 4192 N N . ALA A 1 544 ? -15.471 12.468 29.236 1.00 95.19 544 ALA A N 1
ATOM 4193 C CA . ALA A 1 544 ? -16.754 12.602 29.896 1.00 95.19 544 ALA A CA 1
ATOM 4194 C C . ALA A 1 544 ? -16.593 12.230 31.373 1.00 95.19 544 ALA A C 1
ATOM 4196 O O . ALA A 1 544 ? -16.280 11.090 31.715 1.00 95.19 544 ALA A O 1
ATOM 4197 N N . LEU A 1 545 ? -16.797 13.209 32.250 1.00 95.81 545 LEU A N 1
ATOM 4198 C CA . LEU A 1 545 ? -16.733 13.059 33.697 1.00 95.81 545 LEU A CA 1
ATOM 4199 C C . LEU A 1 545 ? -18.148 12.853 34.239 1.00 95.81 545 LEU A C 1
ATOM 4201 O O . LEU A 1 545 ? -18.958 13.780 34.226 1.00 95.81 545 LEU A O 1
ATOM 4205 N N . THR A 1 546 ? -18.453 11.651 34.716 1.00 94.62 546 THR A N 1
ATOM 4206 C CA . THR A 1 546 ? -19.769 11.275 35.245 1.00 94.62 546 THR A CA 1
ATOM 4207 C C . THR A 1 546 ? -19.674 11.019 36.744 1.00 94.62 546 THR A C 1
ATOM 4209 O O . THR A 1 546 ? -18.886 10.190 37.196 1.00 94.62 546 THR A O 1
ATOM 4212 N N . THR A 1 547 ? -20.484 11.717 37.543 1.00 92.06 547 THR A N 1
ATOM 4213 C CA . THR A 1 547 ? -20.570 11.438 38.983 1.00 92.06 547 THR A CA 1
ATOM 4214 C C . THR A 1 547 ? -21.354 10.148 39.215 1.00 92.06 547 THR A C 1
ATOM 4216 O O . THR A 1 547 ? -22.517 10.045 38.820 1.00 92.06 547 THR A O 1
ATOM 4219 N N . THR A 1 548 ? -20.717 9.186 39.874 1.00 88.50 548 THR A N 1
ATOM 4220 C CA . THR A 1 548 ? -21.262 7.877 40.258 1.00 88.50 548 THR A CA 1
ATOM 4221 C C . THR A 1 548 ? -21.299 7.743 41.786 1.00 88.50 548 THR A C 1
ATOM 4223 O O . THR A 1 548 ? -20.831 8.630 42.502 1.00 88.50 548 THR A O 1
ATOM 4226 N N . ALA A 1 549 ? -21.855 6.642 42.303 1.00 88.19 549 ALA A N 1
ATOM 4227 C CA . ALA A 1 549 ? -21.852 6.362 43.743 1.00 88.19 549 ALA A CA 1
ATOM 4228 C C . ALA A 1 549 ? -20.430 6.200 44.317 1.00 88.19 549 ALA A C 1
ATOM 4230 O O . ALA A 1 549 ? -20.198 6.552 45.471 1.00 88.19 549 ALA A O 1
ATOM 4231 N N . ASP A 1 550 ? -19.489 5.736 43.492 1.00 85.94 550 ASP A N 1
ATOM 4232 C CA . ASP A 1 550 ? -18.110 5.423 43.881 1.00 85.94 550 ASP A CA 1
ATOM 4233 C C . ASP A 1 550 ? -17.127 6.576 43.600 1.00 85.94 550 ASP A C 1
ATOM 4235 O O . ASP A 1 550 ? -15.927 6.448 43.833 1.00 85.94 550 ASP A O 1
ATOM 4239 N N . GLY A 1 551 ? -17.623 7.722 43.115 1.00 89.06 551 GLY A N 1
ATOM 4240 C CA . GLY A 1 551 ? -16.816 8.899 42.789 1.00 89.06 551 GLY A CA 1
ATOM 4241 C C . GLY A 1 551 ? -17.024 9.399 41.361 1.00 89.06 551 GLY A C 1
ATOM 4242 O O . GLY A 1 551 ? -18.055 9.148 40.733 1.00 89.06 551 GLY A O 1
ATOM 4243 N N . VAL A 1 552 ? -16.055 10.154 40.844 1.00 91.44 552 VAL A N 1
ATOM 4244 C CA . VAL A 1 552 ? -16.089 10.670 39.470 1.00 91.44 552 VAL A CA 1
ATOM 4245 C C . VAL A 1 552 ? -15.465 9.642 38.539 1.00 91.44 552 VAL A C 1
ATOM 4247 O O . VAL A 1 552 ? -14.280 9.343 38.645 1.00 91.44 552 VAL A O 1
ATOM 4250 N N . ARG A 1 553 ? -16.256 9.128 37.599 1.00 92.25 553 ARG A N 1
ATOM 4251 C CA . ARG A 1 553 ? -15.749 8.289 36.518 1.00 92.25 553 ARG A CA 1
ATOM 4252 C C . ARG A 1 553 ? -15.401 9.157 35.318 1.00 92.25 553 ARG A C 1
ATOM 4254 O O . ARG A 1 553 ? -16.228 9.953 34.883 1.00 92.25 553 ARG A O 1
ATOM 4261 N N . ALA A 1 554 ? -14.200 8.980 34.784 1.00 93.38 554 ALA A N 1
ATOM 4262 C CA . ALA A 1 554 ? -13.738 9.639 33.571 1.00 93.38 554 ALA A CA 1
ATOM 4263 C C . ALA A 1 554 ? -13.684 8.631 32.419 1.00 93.38 554 ALA A C 1
ATOM 4265 O O . ALA A 1 554 ? -13.071 7.572 32.539 1.00 93.38 554 ALA A O 1
ATOM 4266 N N . GLU A 1 555 ? -14.341 8.961 31.314 1.00 92.56 555 GLU A N 1
ATOM 4267 C CA . GLU A 1 555 ? -14.474 8.088 30.151 1.00 92.56 555 GLU A CA 1
ATOM 4268 C C . GLU A 1 555 ? -14.052 8.847 28.889 1.00 92.56 555 GLU A C 1
ATOM 4270 O O . GLU A 1 555 ? -14.459 9.994 28.725 1.00 92.56 555 GLU A O 1
ATOM 4275 N N . PRO A 1 556 ? -13.289 8.247 27.969 1.00 92.00 556 PRO A N 1
ATOM 4276 C CA . PRO A 1 556 ? -13.018 8.839 26.661 1.00 92.00 556 PRO A CA 1
ATOM 4277 C C . PRO A 1 556 ? -14.300 9.221 25.903 1.00 92.00 556 PRO A C 1
ATOM 4279 O O . PRO A 1 556 ? -15.246 8.429 25.840 1.00 92.00 556 PRO A O 1
ATOM 4282 N N . VAL A 1 557 ? -14.335 10.418 25.305 1.00 91.06 557 VAL A N 1
ATOM 4283 C CA . VAL A 1 557 ? -15.436 10.829 24.415 1.00 91.06 557 VAL A CA 1
ATOM 4284 C C . VAL A 1 557 ? -15.348 10.055 23.096 1.00 91.06 557 VAL A C 1
ATOM 4286 O O . VAL A 1 557 ? -14.318 10.149 22.430 1.00 91.06 557 VAL A O 1
ATOM 4289 N N . PRO A 1 558 ? -16.401 9.320 22.683 1.00 87.94 558 PRO A N 1
ATOM 4290 C CA . PRO A 1 558 ? -16.325 8.513 21.473 1.00 87.94 558 PRO A CA 1
ATOM 4291 C C . PRO A 1 558 ? -16.140 9.291 20.169 1.00 87.94 558 PRO A C 1
ATOM 4293 O O . PRO A 1 558 ? -16.762 10.330 19.950 1.00 87.94 558 PRO A O 1
ATOM 4296 N N . LEU A 1 559 ? -15.332 8.719 19.278 1.00 81.50 559 LEU A N 1
ATOM 4297 C CA . LEU A 1 559 ? -14.946 9.273 17.981 1.00 81.50 559 LEU A CA 1
ATOM 4298 C C . LEU A 1 559 ? -15.866 8.901 16.833 1.00 81.50 559 LEU A C 1
ATOM 4300 O O . LEU A 1 559 ? -16.668 7.972 16.926 1.00 81.50 559 LEU A O 1
ATOM 4304 N N . LEU A 1 560 ? -15.713 9.625 15.722 1.00 75.06 560 LEU A N 1
ATOM 4305 C CA . LEU A 1 560 ? -16.374 9.302 14.464 1.00 75.06 560 LEU A CA 1
ATOM 4306 C C . LEU A 1 560 ? -15.811 7.998 13.855 1.00 75.06 560 LEU A C 1
ATOM 4308 O O . LEU A 1 560 ? -14.598 7.888 13.698 1.00 75.06 560 LEU A O 1
ATOM 4312 N N . PRO A 1 561 ? -16.685 7.061 13.441 1.00 61.97 561 PRO A N 1
ATOM 4313 C CA . PRO A 1 561 ? -16.335 5.801 12.774 1.00 61.97 561 PRO A CA 1
ATOM 4314 C C . PRO A 1 561 ? -15.427 5.912 11.545 1.00 61.97 561 PRO A C 1
ATOM 4316 O O . PRO A 1 561 ? -14.571 5.062 11.320 1.00 61.97 561 PRO A O 1
ATOM 4319 N N . ASP A 1 562 ? -15.650 6.947 10.735 1.00 61.16 562 ASP A N 1
ATOM 4320 C CA . ASP A 1 562 ? -15.122 7.032 9.368 1.00 61.16 562 ASP A CA 1
ATOM 4321 C C . ASP A 1 562 ? -13.737 7.694 9.303 1.00 61.16 562 ASP A C 1
ATOM 4323 O O . ASP A 1 562 ? -13.227 7.977 8.218 1.00 61.16 562 ASP A O 1
ATOM 4327 N N . ARG A 1 563 ? -13.112 7.973 10.454 1.00 61.56 563 ARG A N 1
ATOM 4328 C CA . ARG A 1 563 ? -11.785 8.591 10.507 1.00 61.56 563 ARG A CA 1
ATOM 4329 C C . ARG A 1 563 ? -10.703 7.527 10.636 1.00 61.56 563 ARG A C 1
ATOM 4331 O O . ARG A 1 563 ? -10.616 6.844 11.649 1.00 61.56 563 ARG A O 1
ATOM 4338 N N . ARG A 1 564 ? -9.888 7.399 9.585 1.00 50.03 564 ARG A N 1
ATOM 4339 C CA . ARG A 1 564 ? -8.758 6.456 9.507 1.00 50.03 564 ARG A CA 1
ATOM 4340 C C . ARG A 1 564 ? -7.383 7.128 9.368 1.00 50.03 564 ARG A C 1
ATOM 4342 O O . ARG A 1 564 ? -6.390 6.410 9.348 1.00 50.03 564 ARG A O 1
ATOM 4349 N N . ASP A 1 565 ? -7.307 8.461 9.324 1.00 45.91 565 ASP A N 1
ATOM 4350 C CA . ASP A 1 565 ? -6.060 9.172 9.008 1.00 45.91 565 ASP A CA 1
ATOM 4351 C C . ASP A 1 565 ? -5.472 9.959 10.198 1.00 45.91 565 ASP A C 1
ATOM 4353 O O . ASP A 1 565 ? -5.999 10.993 10.612 1.00 45.91 565 ASP A O 1
ATOM 4357 N N . GLY A 1 566 ? -4.315 9.481 10.667 1.00 47.25 566 GLY A N 1
ATOM 4358 C CA . GLY A 1 566 ? -3.105 10.295 10.850 1.00 47.25 566 GLY A CA 1
ATOM 4359 C C . GLY A 1 566 ? -2.880 11.031 12.169 1.00 47.25 566 GLY A C 1
ATOM 4360 O O . GLY A 1 566 ? -1.805 10.861 12.742 1.00 47.25 566 GLY A O 1
ATOM 4361 N N . ASP A 1 567 ? -3.840 11.830 12.641 1.00 51.69 567 ASP A N 1
ATOM 4362 C CA . ASP A 1 567 ? -3.587 12.772 13.750 1.00 51.69 567 ASP A CA 1
ATOM 4363 C C . ASP A 1 567 ? -4.567 12.612 14.917 1.00 51.69 567 ASP A C 1
ATOM 4365 O O . ASP A 1 567 ? -5.698 12.155 14.740 1.00 51.69 567 ASP A O 1
ATOM 4369 N N . THR A 1 568 ? -4.119 13.005 16.109 1.00 57.09 568 THR A N 1
ATOM 4370 C CA . THR A 1 568 ? -4.756 12.709 17.394 1.00 57.09 568 THR A CA 1
ATOM 4371 C C . THR A 1 568 ? -6.054 13.488 17.618 1.00 57.09 568 THR A C 1
ATOM 4373 O O . THR A 1 568 ? -6.148 14.687 17.340 1.00 57.09 568 THR A O 1
ATOM 4376 N N . PHE A 1 569 ? -7.075 12.829 18.169 1.00 64.38 569 PHE A N 1
ATOM 4377 C CA . PHE A 1 569 ? -8.265 13.502 18.675 1.00 64.38 569 PHE A CA 1
ATOM 4378 C C . PHE A 1 569 ? -7.970 14.189 19.997 1.00 64.38 569 PHE A C 1
ATOM 4380 O O . PHE A 1 569 ? -7.972 13.581 21.071 1.00 64.38 569 PHE A O 1
ATOM 4387 N N . ALA A 1 570 ? -7.779 15.495 19.907 1.00 65.00 570 ALA A N 1
ATOM 4388 C CA . ALA A 1 570 ? -7.434 16.303 21.049 1.00 65.00 570 ALA A CA 1
ATOM 4389 C C . ALA A 1 570 ? -8.216 17.613 21.104 1.00 65.00 570 ALA A C 1
ATOM 4391 O O . ALA A 1 570 ? -8.683 18.143 20.097 1.00 65.00 570 ALA A O 1
ATOM 4392 N N . PHE A 1 571 ? -8.329 18.164 22.311 1.00 66.94 571 PHE A N 1
ATOM 4393 C CA . PHE A 1 571 ? -8.800 19.531 22.496 1.00 66.94 571 PHE A CA 1
ATOM 4394 C C . PHE A 1 571 ? -7.643 20.522 22.318 1.00 66.94 571 PHE A C 1
ATOM 4396 O O . PHE A 1 571 ? -6.704 20.535 23.110 1.00 66.94 571 PHE A O 1
ATOM 4403 N N . GLY A 1 572 ? -7.725 21.356 21.281 1.00 60.16 572 GLY A N 1
ATOM 4404 C CA . GLY A 1 572 ? -6.695 22.329 20.906 1.00 60.16 572 GLY A CA 1
ATOM 4405 C C . GLY A 1 572 ? -6.756 22.658 19.412 1.00 60.16 572 GLY A C 1
ATOM 4406 O O . GLY A 1 572 ? -7.508 22.028 18.666 1.00 60.16 572 GLY A O 1
ATOM 4407 N N . TYR A 1 573 ? -6.001 23.664 18.960 1.00 55.19 573 TYR A N 1
ATOM 4408 C CA . TYR A 1 573 ? -5.963 24.030 17.535 1.00 55.19 573 TYR A CA 1
ATOM 4409 C C . TYR A 1 573 ? -5.088 23.086 16.688 1.00 55.19 573 TYR A C 1
ATOM 4411 O O . TYR A 1 573 ? -5.311 23.019 15.481 1.00 55.19 573 TYR A O 1
ATOM 4419 N N . ASP A 1 574 ? -4.206 22.295 17.310 1.00 53.53 574 ASP A N 1
ATOM 4420 C CA . ASP A 1 574 ? -3.245 21.421 16.613 1.00 53.53 574 ASP A CA 1
ATOM 4421 C C . ASP A 1 574 ? -3.709 19.952 16.451 1.00 53.53 574 ASP A C 1
ATOM 4423 O O . ASP A 1 574 ? -3.022 19.155 15.822 1.00 53.53 574 ASP A O 1
ATOM 4427 N N . GLY A 1 575 ? -4.906 19.590 16.944 1.00 48.03 575 GLY A N 1
ATOM 4428 C CA . GLY A 1 575 ? -5.486 18.232 16.859 1.00 48.03 575 GLY A CA 1
ATOM 4429 C C . GLY A 1 575 ? -6.805 18.163 16.079 1.00 48.03 575 GLY A C 1
ATOM 4430 O O . GLY A 1 575 ? -7.855 17.896 16.657 1.00 48.03 575 GLY A O 1
ATOM 4431 N N . HIS A 1 576 ? -6.776 18.460 14.773 1.00 53.62 576 HIS A N 1
ATOM 4432 C CA . HIS A 1 576 ? -7.942 18.562 13.861 1.00 53.62 576 HIS A CA 1
ATOM 4433 C C . HIS A 1 576 ? -8.967 19.669 14.163 1.00 53.62 576 HIS A C 1
ATOM 4435 O O . HIS A 1 576 ? -9.967 19.814 13.449 1.00 53.62 576 HIS A O 1
ATOM 4441 N N . GLY A 1 577 ? -8.713 20.481 15.185 1.00 64.00 577 GLY A N 1
ATOM 4442 C CA . GLY A 1 577 ? -9.529 21.630 15.538 1.00 64.00 577 GLY A CA 1
ATOM 4443 C C . GLY A 1 577 ? -10.931 21.286 16.078 1.00 64.00 577 GLY A C 1
ATOM 4444 O O . GLY A 1 577 ? -11.351 20.131 16.157 1.00 64.00 577 GLY A O 1
ATOM 4445 N N . PRO A 1 578 ? -11.712 22.316 16.442 1.00 75.12 578 PRO A N 1
ATOM 4446 C CA . PRO A 1 578 ? -13.023 22.174 17.086 1.00 75.12 578 PRO A CA 1
ATOM 4447 C C . PRO A 1 578 ? -14.071 21.423 16.242 1.00 75.12 578 PRO A C 1
ATOM 4449 O O . PRO A 1 578 ? -15.041 20.917 16.798 1.00 75.12 578 PRO A O 1
ATOM 4452 N N . GLY A 1 579 ? -13.872 21.290 14.925 1.00 79.38 579 GLY A N 1
ATOM 4453 C CA . GLY A 1 579 ? -14.764 20.559 14.013 1.00 79.38 579 GLY A CA 1
ATOM 4454 C C . GLY A 1 579 ? -15.025 19.115 14.431 1.00 79.38 579 GLY A C 1
ATOM 4455 O O . GLY A 1 579 ? -16.168 18.685 14.523 1.00 79.38 579 GLY A O 1
ATOM 4456 N N . VAL A 1 580 ? -13.972 18.368 14.756 1.00 79.06 580 VAL A N 1
ATOM 4457 C CA . VAL A 1 580 ? -14.108 16.930 15.040 1.00 79.06 580 VAL A CA 1
ATOM 4458 C C . VAL A 1 580 ? -14.837 16.687 16.349 1.00 79.06 580 VAL A C 1
ATOM 4460 O O . VAL A 1 580 ? -15.709 15.822 16.431 1.00 79.06 580 VAL A O 1
ATOM 4463 N N . LEU A 1 581 ? -14.500 17.471 17.373 1.00 84.38 581 LEU A N 1
ATOM 4464 C CA 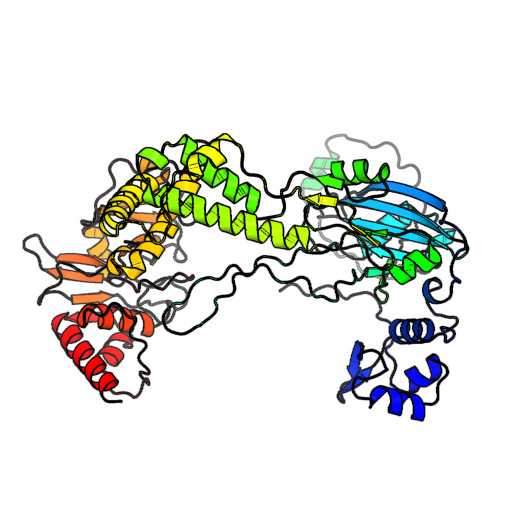. LEU A 1 581 ? -15.185 17.409 18.655 1.00 84.38 581 LEU A CA 1
ATOM 4465 C C . LEU A 1 581 ? -16.654 17.823 18.511 1.00 84.38 581 LEU A C 1
ATOM 4467 O O . LEU A 1 581 ? -17.521 17.188 19.109 1.00 84.38 581 LEU A O 1
ATOM 4471 N N . TYR A 1 582 ? -16.940 18.846 17.701 1.00 86.69 582 TYR A N 1
ATOM 4472 C CA . TYR A 1 582 ? -18.309 19.235 17.375 1.00 86.69 582 TYR A CA 1
ATOM 4473 C C . TYR A 1 582 ? -19.094 18.055 16.795 1.00 86.69 582 TYR A C 1
ATOM 4475 O O . TYR A 1 582 ? -20.120 17.664 17.355 1.00 86.69 582 TYR A O 1
ATOM 4483 N N . ASP A 1 583 ? -18.581 17.449 15.723 1.00 83.12 583 ASP A N 1
ATOM 4484 C CA . ASP A 1 583 ? -19.257 16.369 15.007 1.00 83.12 583 ASP A CA 1
ATOM 4485 C C . ASP A 1 583 ? -19.459 15.142 15.900 1.00 83.12 583 ASP A C 1
ATOM 4487 O O . ASP A 1 583 ? -20.538 14.545 15.906 1.00 83.12 583 ASP A O 1
ATOM 4491 N N . ALA A 1 584 ? -18.451 14.788 16.705 1.00 85.44 584 ALA A N 1
ATOM 4492 C CA . ALA A 1 584 ? -18.544 13.704 17.676 1.00 85.44 584 ALA A CA 1
ATOM 4493 C C . ALA A 1 584 ? -19.659 13.966 18.704 1.00 85.44 584 ALA A C 1
ATOM 4495 O O . ALA A 1 584 ? -20.522 13.110 18.918 1.00 85.44 584 ALA A O 1
ATOM 4496 N N . LEU A 1 585 ? -19.702 15.161 19.301 1.00 89.69 585 LEU A N 1
ATOM 4497 C CA . LEU A 1 585 ? -20.712 15.514 20.300 1.00 89.69 585 LEU A CA 1
ATOM 4498 C C . LEU A 1 585 ? -22.119 15.595 19.706 1.00 89.69 585 LEU A C 1
ATOM 4500 O O . LEU A 1 585 ? -23.062 15.096 20.325 1.00 89.69 585 LEU A O 1
ATOM 4504 N N . VAL A 1 586 ? -22.275 16.178 18.513 1.00 88.31 586 VAL A N 1
ATOM 4505 C CA . VAL A 1 586 ? -23.570 16.236 17.823 1.00 88.31 586 VAL A CA 1
ATOM 4506 C C . VAL A 1 586 ? -24.050 14.836 17.497 1.00 88.31 586 VAL A C 1
ATOM 4508 O O . VAL A 1 586 ? -25.166 14.482 17.883 1.00 88.31 586 VAL A O 1
ATOM 4511 N N . ARG A 1 587 ? -23.196 14.013 16.876 1.00 85.94 587 ARG A N 1
ATOM 4512 C CA . ARG A 1 587 ? -23.487 12.611 16.567 1.00 85.94 587 ARG A CA 1
ATOM 4513 C C . ARG A 1 587 ? -24.030 11.895 17.798 1.00 85.94 587 ARG A C 1
ATOM 4515 O O . ARG A 1 587 ? -25.133 11.352 17.725 1.00 85.94 587 ARG A O 1
ATOM 4522 N N . ILE A 1 588 ? -23.293 11.955 18.913 1.00 88.00 588 ILE A N 1
ATOM 4523 C CA . ILE A 1 588 ? -23.658 11.336 20.195 1.00 88.00 588 ILE A CA 1
ATOM 4524 C C . ILE A 1 588 ? -25.004 11.873 20.706 1.00 88.00 588 ILE A C 1
ATOM 4526 O O . ILE A 1 588 ? -25.873 11.101 21.109 1.00 88.00 588 ILE A O 1
ATOM 4530 N N . ALA A 1 589 ? -25.206 13.190 20.672 1.00 89.56 589 ALA A N 1
ATOM 4531 C CA . ALA A 1 589 ? -26.390 13.844 21.223 1.00 89.56 589 ALA A CA 1
ATOM 4532 C C . ALA A 1 589 ? -27.684 13.573 20.437 1.00 89.56 589 ALA A C 1
ATOM 4534 O O . ALA A 1 589 ? -28.766 13.558 21.039 1.00 89.56 589 ALA A O 1
ATOM 4535 N N . VAL A 1 590 ? -27.590 13.395 19.114 1.00 86.75 590 VAL A N 1
ATOM 4536 C CA . VAL A 1 590 ? -28.747 13.160 18.233 1.00 86.75 590 VAL A CA 1
ATOM 4537 C C . VAL A 1 590 ? -28.934 11.695 17.831 1.00 86.75 590 VAL A C 1
ATOM 4539 O O . VAL A 1 590 ? -29.875 11.387 17.104 1.00 86.75 590 VAL A O 1
ATOM 4542 N N . CYS A 1 591 ? -28.076 10.788 18.306 1.00 80.31 591 CYS A N 1
ATOM 4543 C CA . CYS A 1 591 ? -28.110 9.364 17.963 1.00 80.31 591 CYS A CA 1
ATOM 4544 C C . CYS A 1 591 ? -28.041 9.090 16.443 1.00 80.31 591 CYS A C 1
ATOM 4546 O O . CYS A 1 591 ? -28.677 8.161 15.945 1.00 80.31 591 CYS A O 1
ATOM 4548 N N . SER A 1 592 ? -27.285 9.901 15.690 1.00 73.19 592 SER A N 1
ATOM 4549 C CA . SER A 1 592 ? -27.119 9.738 14.237 1.00 73.19 592 SER A CA 1
ATOM 4550 C C . SER A 1 592 ? -25.955 8.809 13.883 1.00 73.19 592 SER A C 1
ATOM 4552 O O . SER A 1 592 ? -24.830 9.010 14.323 1.00 73.19 592 SER A O 1
ATOM 4554 N N . HIS A 1 593 ? -26.182 7.817 13.020 1.00 61.44 593 HIS A N 1
ATOM 4555 C CA . HIS A 1 593 ? -25.090 7.004 12.460 1.00 61.44 593 HIS A CA 1
ATOM 4556 C C . HIS A 1 593 ? -24.314 7.708 11.345 1.00 61.44 593 HIS A C 1
ATOM 4558 O O . HIS A 1 593 ? -23.214 7.282 11.019 1.00 61.44 593 HIS A O 1
ATOM 4564 N N . ARG A 1 594 ? -24.873 8.771 10.762 1.00 57.59 594 ARG A N 1
ATOM 4565 C CA . ARG A 1 594 ? -24.194 9.568 9.741 1.00 57.59 594 ARG A CA 1
ATOM 4566 C C . ARG A 1 594 ? -23.420 10.679 10.428 1.00 57.59 594 ARG A C 1
ATOM 4568 O O . ARG A 1 594 ? -24.002 11.362 11.279 1.00 57.59 594 ARG A O 1
ATOM 4575 N N . GLY A 1 595 ? -22.152 10.853 10.052 1.00 55.28 595 GLY A N 1
ATOM 4576 C CA . GLY A 1 595 ? -21.406 12.062 10.380 1.00 55.28 595 GLY A CA 1
ATOM 4577 C C . GLY A 1 595 ? -22.260 13.271 10.014 1.00 55.28 595 GLY A C 1
ATOM 4578 O O . GLY A 1 595 ? -22.756 13.373 8.891 1.00 55.28 595 GLY A O 1
ATOM 4579 N N . PHE A 1 596 ? -22.514 14.129 10.995 1.00 58.19 596 PHE A N 1
ATOM 4580 C CA . PHE A 1 596 ? -23.008 15.463 10.709 1.00 58.19 596 PHE A CA 1
ATOM 4581 C C . PHE A 1 596 ? -21.803 16.170 10.085 1.00 58.19 596 PHE A C 1
ATOM 4583 O O . PHE A 1 596 ? -20.750 16.186 10.709 1.00 58.19 596 PHE A O 1
ATOM 4590 N N . GLN A 1 597 ? -21.901 16.625 8.836 1.00 55.38 597 GLN A N 1
ATOM 4591 C CA . GLN A 1 597 ? -20.947 17.579 8.269 1.00 55.38 597 GLN A CA 1
ATOM 4592 C C . GLN A 1 597 ? -21.687 18.899 8.216 1.00 55.38 597 GLN A C 1
ATOM 4594 O O . GLN A 1 597 ? -22.313 19.205 7.196 1.00 55.38 597 GLN A O 1
ATOM 4599 N N . PRO A 1 598 ? -21.696 19.646 9.321 1.00 51.38 598 PRO A N 1
ATOM 4600 C CA . PRO A 1 598 ? -22.392 20.890 9.305 1.00 51.38 598 PRO A CA 1
ATOM 4601 C C . PRO A 1 598 ? -21.645 21.840 8.380 1.00 51.38 598 PRO A C 1
ATOM 4603 O O . PRO A 1 598 ? -20.433 22.027 8.517 1.00 51.38 598 PRO A O 1
ATOM 4606 N N . ALA A 1 599 ? -22.362 22.535 7.505 1.00 48.47 599 ALA A N 1
ATOM 4607 C CA . ALA A 1 599 ? -21.849 23.767 6.912 1.00 48.47 599 ALA A CA 1
ATOM 4608 C C . ALA A 1 599 ? -21.945 24.896 7.956 1.00 48.47 599 ALA A C 1
ATOM 4610 O O . ALA A 1 599 ? -22.512 25.959 7.698 1.00 48.47 599 ALA A O 1
ATOM 4611 N N . ILE A 1 600 ? -21.452 24.649 9.175 1.00 55.22 600 ILE A N 1
ATOM 4612 C CA . ILE A 1 600 ? -21.440 25.638 10.245 1.00 55.22 600 ILE A CA 1
ATOM 4613 C C . ILE A 1 600 ? -20.359 26.643 9.889 1.00 55.22 600 ILE A C 1
ATOM 4615 O O . ILE A 1 600 ? -19.169 26.470 10.147 1.00 55.22 600 ILE A O 1
ATOM 4619 N N . ASP A 1 601 ? -20.813 27.720 9.258 1.00 58.41 601 ASP A N 1
ATOM 4620 C CA . ASP A 1 601 ? -20.092 28.978 9.228 1.00 58.41 601 ASP A CA 1
ATOM 4621 C C . ASP A 1 601 ? -19.740 29.339 10.688 1.00 58.41 601 ASP A C 1
ATOM 4623 O O . ASP A 1 601 ? -20.628 29.311 11.554 1.00 58.41 601 ASP A O 1
ATOM 4627 N N . PRO A 1 602 ? -18.479 29.682 11.005 1.00 53.22 602 PRO A N 1
ATOM 4628 C CA . PRO A 1 602 ? -18.096 30.236 12.303 1.00 53.22 602 PRO A CA 1
ATOM 4629 C C . PRO A 1 602 ? -18.996 31.394 12.788 1.00 53.22 602 PRO A C 1
ATOM 4631 O O . PRO A 1 602 ? -19.043 31.664 13.989 1.00 53.22 602 PRO A O 1
ATOM 4634 N N . GLY A 1 603 ? -19.740 32.056 11.888 1.00 56.78 603 GLY A N 1
ATOM 4635 C CA . GLY A 1 603 ? -20.760 33.070 12.188 1.00 56.78 603 GLY A CA 1
ATOM 4636 C C . GLY A 1 603 ? -22.191 32.571 12.471 1.00 56.78 603 GLY A C 1
ATOM 4637 O O . GLY A 1 603 ? -23.062 33.392 12.752 1.00 56.78 603 GLY A O 1
ATOM 4638 N N . SER A 1 604 ? -22.465 31.263 12.425 1.00 61.97 604 SER A N 1
ATOM 4639 C CA . SER A 1 604 ? -23.815 30.651 12.484 1.00 61.97 604 SER A CA 1
ATOM 4640 C C . SER A 1 604 ? -24.571 30.794 13.815 1.00 61.97 604 SER A C 1
ATOM 4642 O O . SER A 1 604 ? -25.758 30.481 13.888 1.00 61.97 604 SER A O 1
ATOM 4644 N N . GLY A 1 605 ? -23.914 31.254 14.883 1.00 74.50 605 GLY A N 1
ATOM 4645 C CA . GLY A 1 605 ? -24.541 31.408 16.200 1.00 74.50 605 GLY A CA 1
ATOM 4646 C C . GLY A 1 605 ? -24.761 30.099 16.972 1.00 74.50 605 GLY A C 1
ATOM 4647 O O . GLY A 1 605 ? -25.457 30.127 17.987 1.00 74.50 605 GLY A O 1
ATOM 4648 N N . SER A 1 606 ? -24.165 28.976 16.544 1.00 86.94 606 SER A N 1
ATOM 4649 C CA . SER A 1 606 ? -24.178 27.726 17.320 1.00 86.94 606 SER A CA 1
ATOM 4650 C C . SER A 1 606 ? -23.520 27.937 18.689 1.00 86.94 606 SER A C 1
ATOM 4652 O O . SER A 1 606 ? -22.326 28.231 18.802 1.00 86.94 606 SER A O 1
ATOM 4654 N N . ALA A 1 607 ? -24.309 27.760 19.751 1.00 91.06 607 ALA A N 1
ATOM 4655 C CA . ALA A 1 607 ? -23.822 27.850 21.125 1.00 91.06 607 ALA A CA 1
ATOM 4656 C C . ALA A 1 607 ? -22.820 26.729 21.445 1.00 91.06 607 ALA A C 1
ATOM 4658 O O . ALA A 1 607 ? -21.866 26.958 22.187 1.00 91.06 607 ALA A O 1
ATOM 4659 N N . LEU A 1 608 ? -23.000 25.541 20.853 1.00 90.44 608 LEU A N 1
ATOM 4660 C CA . LEU A 1 608 ? -22.058 24.434 20.999 1.00 90.44 608 LEU A CA 1
ATOM 4661 C C . LEU A 1 608 ? -20.718 24.769 20.332 1.00 90.44 608 LEU A C 1
ATOM 4663 O O . LEU A 1 608 ? -19.680 24.612 20.970 1.00 90.44 608 LEU A O 1
ATOM 4667 N N . TRP A 1 609 ? -20.736 25.308 19.108 1.00 88.12 609 TRP A N 1
ATOM 4668 C CA . TRP A 1 609 ? -19.530 25.741 18.395 1.00 88.12 609 TRP A CA 1
ATOM 4669 C C . TRP A 1 609 ? -18.756 26.820 19.160 1.00 88.12 609 TRP A C 1
ATOM 4671 O O . TRP A 1 609 ? -17.539 26.735 19.311 1.00 88.12 609 TRP A O 1
ATOM 4681 N N . GLN A 1 610 ? -19.456 27.817 19.706 1.00 87.88 610 GLN A N 1
ATOM 4682 C CA . GLN A 1 610 ? -18.844 28.868 20.528 1.00 87.88 610 GLN A CA 1
ATOM 4683 C C . GLN A 1 610 ? -18.221 28.316 21.816 1.00 87.88 610 GLN A C 1
ATOM 4685 O O . GLN A 1 610 ? -17.188 28.808 22.267 1.00 87.88 610 GLN A O 1
ATOM 4690 N N . ALA A 1 611 ? -18.834 27.291 22.408 1.00 88.88 611 ALA A N 1
ATOM 4691 C CA . ALA A 1 611 ? -18.347 26.689 23.639 1.00 88.88 611 ALA A CA 1
ATOM 4692 C C . ALA A 1 611 ? -17.068 25.859 23.426 1.00 88.88 611 ALA A C 1
ATOM 4694 O O . ALA A 1 611 ? -16.178 25.896 24.272 1.00 88.88 611 ALA A O 1
ATOM 4695 N N . ILE A 1 612 ? -16.949 25.147 22.300 1.00 86.50 612 ILE A N 1
ATOM 4696 C CA . ILE A 1 612 ? -15.770 24.317 21.992 1.00 86.50 612 ILE A CA 1
ATOM 4697 C C . ILE A 1 612 ? -14.604 25.102 21.372 1.00 86.50 612 ILE A C 1
ATOM 4699 O O . ILE A 1 612 ? -13.468 24.653 21.438 1.00 86.50 612 ILE A O 1
ATOM 4703 N N . THR A 1 613 ? -14.864 26.264 20.764 1.00 82.25 613 THR A N 1
ATOM 4704 C CA . THR A 1 613 ? -13.831 27.134 20.161 1.00 82.25 613 THR A CA 1
ATOM 4705 C C . THR A 1 613 ? -13.184 28.076 21.185 1.00 82.25 613 THR A C 1
ATOM 4707 O O . THR A 1 613 ? -12.271 28.837 20.858 1.00 82.25 613 THR A O 1
ATOM 4710 N N . HIS A 1 614 ? -13.648 28.054 22.436 1.00 80.31 614 HIS A N 1
ATOM 4711 C CA . HIS A 1 614 ? -13.107 28.874 23.512 1.00 80.31 614 HIS A CA 1
ATOM 4712 C C . HIS A 1 614 ? -11.671 28.459 23.890 1.00 80.31 614 HIS A C 1
ATOM 4714 O O . HIS A 1 614 ? -11.385 27.282 24.074 1.00 80.31 614 HIS A O 1
ATOM 4720 N N . ARG A 1 615 ? -10.774 29.439 24.088 1.00 71.81 615 ARG A N 1
ATOM 4721 C CA . ARG A 1 615 ? -9.343 29.242 24.427 1.00 71.81 615 ARG A CA 1
ATOM 4722 C C . ARG A 1 615 ? -9.074 28.898 25.906 1.00 71.81 615 ARG A C 1
ATOM 4724 O O . ARG A 1 615 ? -8.084 29.342 26.476 1.00 71.81 615 ARG A O 1
ATOM 4731 N N . GLY A 1 616 ? -9.967 28.162 26.555 1.00 82.25 616 GLY A N 1
ATOM 4732 C CA . GLY A 1 616 ? -9.866 27.817 27.976 1.00 82.25 616 GLY A CA 1
ATOM 4733 C C . GLY A 1 616 ? -10.235 26.360 28.235 1.00 82.25 616 GLY A C 1
ATOM 4734 O O . GLY A 1 616 ? -10.616 25.660 27.300 1.00 82.25 616 GLY A O 1
ATOM 4735 N N . PRO A 1 617 ? -10.151 25.888 29.493 1.00 87.19 617 PRO A N 1
ATOM 4736 C CA . PRO A 1 617 ? -10.564 24.532 29.834 1.00 87.19 617 PRO A CA 1
ATOM 4737 C C . PRO A 1 617 ? -12.016 24.298 29.424 1.00 87.19 617 PRO A C 1
ATOM 4739 O O . PRO A 1 617 ? -12.922 25.040 29.813 1.00 87.19 617 PRO A O 1
ATOM 4742 N N . LEU A 1 618 ? -12.242 23.230 28.668 1.00 89.94 618 LEU A N 1
ATOM 4743 C CA . LEU A 1 618 ? -13.570 22.821 28.249 1.00 89.94 618 LEU A CA 1
ATOM 4744 C C . LEU A 1 618 ? -14.292 22.202 29.442 1.00 89.94 618 LEU A C 1
ATOM 4746 O O . LEU A 1 618 ? -13.774 21.262 30.038 1.00 89.94 618 LEU A O 1
ATOM 4750 N N . ARG A 1 619 ? -15.470 22.710 29.812 1.00 93.94 619 ARG A N 1
ATOM 4751 C CA . ARG A 1 619 ? -16.319 22.143 30.878 1.00 93.94 619 ARG A CA 1
ATOM 4752 C C . ARG A 1 619 ? -17.793 22.306 30.507 1.00 93.94 619 ARG A C 1
ATOM 4754 O O . ARG A 1 619 ? -18.441 23.265 30.923 1.00 93.94 619 ARG A O 1
ATOM 4761 N N . LEU A 1 620 ? -18.325 21.386 29.706 1.00 95.06 620 LEU A N 1
ATOM 4762 C CA . LEU A 1 620 ? -19.698 21.455 29.196 1.00 95.06 620 LEU A CA 1
ATOM 4763 C C . LEU A 1 620 ? -20.576 20.405 29.861 1.00 95.06 620 LEU A C 1
ATOM 4765 O O . LEU A 1 620 ? -20.281 19.216 29.800 1.00 95.06 620 LEU A O 1
ATOM 4769 N N . ARG A 1 621 ? -21.692 20.813 30.468 1.00 96.81 621 ARG A N 1
ATOM 4770 C CA . ARG A 1 621 ? -22.666 19.841 30.976 1.00 96.81 621 ARG A CA 1
ATOM 4771 C C . ARG A 1 621 ? -23.299 19.113 29.800 1.00 96.81 621 ARG A C 1
ATOM 4773 O O . ARG A 1 621 ? -23.738 19.745 28.841 1.00 96.81 621 ARG A O 1
ATOM 4780 N N . TRP A 1 622 ? -23.413 17.795 29.900 1.00 95.88 622 TRP A N 1
ATOM 4781 C CA . TRP A 1 622 ? -23.966 16.975 28.829 1.00 95.88 622 TRP A CA 1
ATOM 4782 C C . TRP A 1 622 ? -25.396 17.385 28.454 1.00 95.88 622 TRP A C 1
ATOM 4784 O O . TRP A 1 622 ? -25.731 17.441 27.275 1.00 95.88 622 TRP A O 1
ATOM 4794 N N . ALA A 1 623 ? -26.218 17.779 29.432 1.00 95.38 623 ALA A N 1
ATOM 4795 C CA . ALA A 1 623 ? -27.567 18.289 29.179 1.00 95.38 623 ALA A CA 1
ATOM 4796 C C . ALA A 1 623 ? -27.585 19.546 28.281 1.00 95.38 623 ALA A C 1
ATOM 4798 O O . ALA A 1 623 ? -28.479 19.692 27.443 1.00 95.38 623 ALA A O 1
ATOM 4799 N N . ASP A 1 624 ? -26.592 20.429 28.424 1.00 96.56 624 ASP A N 1
ATOM 4800 C CA . ASP A 1 624 ? -26.458 21.627 27.591 1.00 96.56 624 ASP A CA 1
ATOM 4801 C C . ASP A 1 624 ? -25.978 21.254 26.184 1.00 96.56 624 ASP A C 1
ATOM 4803 O O . ASP A 1 624 ? -26.573 21.696 25.201 1.00 96.56 624 ASP A O 1
ATOM 4807 N N . VAL A 1 625 ? -24.998 20.347 26.076 1.00 94.56 625 VAL A N 1
ATOM 4808 C CA . VAL A 1 625 ? -24.539 19.801 24.787 1.00 94.56 625 VAL A CA 1
ATOM 4809 C C . VAL A 1 625 ? -25.694 19.150 24.025 1.00 94.56 625 VAL A C 1
ATOM 4811 O O . VAL A 1 625 ? -25.907 19.462 22.858 1.00 94.56 625 VAL A O 1
ATOM 4814 N N . GLN A 1 626 ? -26.502 18.311 24.683 1.00 94.06 626 GLN A N 1
ATOM 4815 C CA . GLN A 1 626 ? -27.672 17.683 24.066 1.00 94.06 626 GLN A CA 1
ATOM 4816 C C . GLN A 1 626 ? -28.684 18.707 23.561 1.00 94.06 626 GLN A C 1
ATOM 4818 O O . GLN A 1 626 ? -29.268 18.530 22.491 1.00 94.06 626 GLN A O 1
ATOM 4823 N N . LYS A 1 627 ? -28.927 19.763 24.341 1.00 94.94 627 LYS A N 1
ATOM 4824 C CA . LYS A 1 627 ? -29.840 20.836 23.958 1.00 94.94 627 LYS A CA 1
ATOM 4825 C C . LYS A 1 627 ? -29.323 21.573 22.724 1.00 94.94 627 LYS A C 1
ATOM 4827 O O . LYS A 1 627 ? -30.087 21.729 21.775 1.00 94.94 627 LYS A O 1
ATOM 4832 N N . TRP A 1 628 ? -28.063 22.001 22.729 1.00 94.38 628 TRP A N 1
ATOM 4833 C CA . TRP A 1 628 ? -27.472 22.765 21.630 1.00 94.38 628 TRP A CA 1
ATOM 4834 C C . TRP A 1 628 ? -27.318 21.926 20.360 1.00 94.38 628 TRP A C 1
ATOM 4836 O O . TRP A 1 628 ? -27.769 22.352 19.306 1.00 94.38 628 TRP A O 1
ATOM 4846 N N . ALA A 1 629 ? -26.826 20.690 20.461 1.00 90.94 629 ALA A N 1
ATOM 4847 C CA . ALA A 1 629 ? -26.704 19.788 19.315 1.00 90.94 629 ALA A CA 1
ATOM 4848 C C . ALA A 1 629 ? -28.052 19.513 18.629 1.00 90.94 629 ALA A C 1
ATOM 4850 O O . ALA A 1 629 ? -28.142 19.497 17.405 1.00 90.94 629 ALA A O 1
ATOM 4851 N N . LYS A 1 630 ? -29.134 19.337 19.403 1.00 90.31 630 LYS A N 1
ATOM 4852 C CA . LYS A 1 630 ? -30.488 19.173 18.844 1.00 90.31 630 LYS A CA 1
ATOM 4853 C C . LYS A 1 630 ? -31.004 20.447 18.176 1.00 90.31 630 LYS A C 1
ATOM 4855 O O . LYS A 1 630 ? -31.763 20.351 17.215 1.00 90.31 630 LYS A O 1
ATOM 4860 N N . GLN A 1 631 ? -30.637 21.621 18.691 1.00 89.62 631 GLN A N 1
ATOM 4861 C CA . GLN A 1 631 ? -30.985 22.905 18.076 1.00 89.62 631 GLN A CA 1
ATOM 4862 C C . GLN A 1 631 ? -30.256 23.087 16.746 1.00 89.62 631 GLN A C 1
ATOM 4864 O O . GLN A 1 631 ? -30.905 23.411 15.753 1.00 89.62 631 GLN A O 1
ATOM 4869 N N . ASP A 1 632 ? -28.956 22.807 16.722 1.00 86.88 632 ASP A N 1
ATOM 4870 C CA . ASP A 1 632 ? -28.127 22.908 15.526 1.00 86.88 632 ASP A CA 1
ATOM 4871 C C . ASP A 1 632 ? -28.593 21.912 14.453 1.00 86.88 632 ASP A C 1
ATOM 4873 O O . ASP A 1 632 ? -28.866 22.302 13.319 1.00 86.88 632 ASP A O 1
ATOM 4877 N N . ALA A 1 633 ? -28.844 20.651 14.826 1.00 82.75 633 ALA A N 1
ATOM 4878 C CA . ALA A 1 633 ? -29.353 19.651 13.890 1.00 82.75 633 ALA A CA 1
ATOM 4879 C C . ALA A 1 633 ? -30.740 20.003 13.321 1.00 82.75 633 ALA A C 1
ATOM 4881 O O . ALA A 1 633 ? -31.033 19.745 12.153 1.00 82.75 633 ALA A O 1
ATOM 4882 N N . ALA A 1 634 ? -31.609 20.620 14.129 1.00 83.81 634 ALA A N 1
ATOM 4883 C CA . ALA A 1 634 ? -32.909 21.098 13.668 1.00 83.81 634 ALA A CA 1
ATOM 4884 C C . ALA A 1 634 ? -32.812 22.342 12.770 1.00 83.81 634 ALA A C 1
ATOM 4886 O O . ALA A 1 634 ? -33.723 22.569 11.973 1.00 83.81 634 ALA A O 1
ATOM 4887 N N . HIS A 1 635 ? -31.764 23.157 12.919 1.00 79.62 635 HIS A N 1
ATOM 4888 C CA . HIS A 1 635 ? -31.489 24.291 12.042 1.00 79.62 635 HIS A CA 1
ATOM 4889 C C . HIS A 1 635 ? -31.058 23.805 10.657 1.00 79.62 635 HIS A C 1
ATOM 4891 O O . HIS A 1 635 ? -31.613 24.264 9.663 1.00 79.62 635 HIS A O 1
ATOM 4897 N N . GLU A 1 636 ? -30.158 22.822 10.589 1.00 74.06 636 GLU A N 1
ATOM 4898 C CA . GLU A 1 636 ? -29.715 22.251 9.312 1.00 74.06 636 GLU A CA 1
ATOM 4899 C C . GLU A 1 636 ? -30.845 21.595 8.530 1.00 74.06 636 GLU A C 1
ATOM 4901 O O . GLU A 1 636 ? -30.973 21.839 7.345 1.00 74.06 636 GLU A O 1
ATOM 4906 N N . LEU A 1 637 ? -31.738 20.843 9.180 1.00 70.31 637 LEU A N 1
ATOM 4907 C CA . LEU A 1 637 ? -32.875 20.213 8.493 1.00 70.31 637 LEU A CA 1
ATOM 4908 C C . LEU A 1 637 ? -33.870 21.207 7.858 1.00 70.31 637 LEU A C 1
ATOM 4910 O O . LEU A 1 637 ? -34.768 20.785 7.128 1.00 70.31 637 LEU A O 1
ATOM 4914 N N . ARG A 1 638 ? -33.783 22.505 8.178 1.00 68.31 638 ARG A N 1
ATOM 4915 C CA . ARG A 1 638 ? -34.643 23.556 7.606 1.00 68.31 638 ARG A CA 1
ATOM 4916 C C . ARG A 1 638 ? -34.019 24.261 6.403 1.00 68.31 638 ARG A C 1
ATOM 4918 O O . ARG A 1 638 ? -34.745 24.997 5.731 1.00 68.31 638 ARG A O 1
ATOM 4925 N N . HIS A 1 639 ? -32.723 24.074 6.175 1.00 59.84 639 HIS A N 1
ATOM 4926 C CA . HIS A 1 639 ? -31.943 24.694 5.108 1.00 59.84 639 HIS A CA 1
ATOM 4927 C C . HIS A 1 639 ? -31.472 23.636 4.114 1.00 59.84 639 HIS A C 1
ATOM 4929 O O . HIS A 1 639 ? -31.334 24.011 2.928 1.00 59.84 639 HIS A O 1
#

Foldseek 3Di:
DDDDPDDPDDADWDALCRLQVQLVHHSVVSVVQCPDVVRNQDFAPDAPPVRGGIHGLQSSQQSSLVVVHAGDPPYQVLSHPFFDPAFFDWPDWAWDWADDDVPDDIFIKTWTWTDFPQAIEIEIEGFLPDLPDPDDPLVQQVVVPVVDDPVRQQRYKYKYQDADEQQQQDQDQDPDDDDGDRDSDRDDDDPPPFRWIWMKGKDFDDPPPPPPPPDDDDDDDDDDPVVVVVVVPDDDDPPDPPDPPPDGRIDIDTHGTDTLLSVCRRRVAAAAGEYNPQRHNVLSVVLVVPPFEAEDADPRACLVVLLLLLVLCVVVVCCPVPVLLNLLSLVVNVVSLVVQQVSQVPDAQDDNNHGHSYDYDRRDHDPVSVVSNVPGDHNVPDDLVSLQVNLVVLVVVLLLAFPPCVRRVNSVSSVVSNLSSLVSNCVPPVLSSFDFFAKFKFWQDDDLSVLQVVQKAFDPCLPSSCRGPNVVRQCVPPDSVQFPTWIAHPVRKIKTWGQDDVDNPTTMIIIGAGQHADDDDDQQWKFWWFFDPDPRGQATFTWIWHQDPVGTHTHGQHFHRVDDDDGHDHQYPNGVALQRVLQSLLCNLVVDNDRDPDPDDPPNPQPSSVQSNDRGIRIGRSVVSSVSSVVSVVVVVVD